Protein AF-0000000070938344 (afdb_homodimer)

Foldseek 3Di:
DPDDWDFPPWPDKFFLLVLLCLLLCLQVVLQVVLQVVCCVPPQCQQQADPLRFDARAGASLSSCQDPPSVVSNLVSLVVNLVSQLVLLVVQLVLLVVLLVLADPVCSVVLNVLSVLLSVLSNLLSVLVNVLSVCGCVNPVVSNVVSVVSNLVSLLSSLVSVLVSLVRSDDPPDDPLSVVLNVLSVVLSVLLVVLVVLLVVLVCCCPPVVDHNSNVSNRVSNVSNSNSSSVNSSSVCSSRVGDMDIDGDTPDPPPPPPPPPPPD/DPDDWDFPPWPDKFFLLVLLCLLLCLQVVLQVVLQVCCCVPPQCQQQADPLRFDARHGASLSSCQDPPSVVSNLVSLVVNLVSQLVLLVVQLVLLVVLLVLADPVCSVVLNVLSVVLSVLSNLLSVLVNVLSVCGCVNPVVSNVVSVVSNLVSLLSSLVSVLVSLVRSDDPPDDPLSVVLSVLSVVLSVLLVVLVVLLVVLVCCCPPVVDHNSNVSNRVSNVSNSNSSSVNSSSVCSSRVGDMDIDGDTPDPPPPPPPPPPPD

Secondary structure (DSSP, 8-state):
-PPPEEEEEEEEEEEHHHHHHHHHHHHHHHHHHHHHHHHHH-HHHHH--TT----SS--HHHHHHSTTHHHHHHHHHHHHHHHHHHHHTTHHHHHHHHGGGS-GGGHHHHHHHHHHHHHHHHHHHHHHHHHHHS-TTT-HHHHHHHHHHHHHHHHHHHHHHHHHHHHT--TT--HHHHHHHHHHHHHHHHHHHHHHHHHHHHHHHHTT--TTHHHHHHHHHHHHHHHHHHHHHTHHHHSSS-EEEEEEE--------------/-PPPEEEEEEEEEEEHHHHHHHHHHHHHHHHHHHHHHHHHH-HHHHH--TT----SS--HHHHHHSTTHHHHHHHHHHHHHHHHHHHHTTHHHHHHHHGGGS-GGGHHHHHHHHHHHHHHHHHHHHHHHHHHHS-TTT-HHHHHHHHHHHHHHHHHHHHHHHHHHHHT--TT--HHHHHHHHHHHHHHHHHHHHHHHHHHHHHHHHTT--TTHHHHHHHHHHHHHHHHHHHHHTHHHHSSS-EEEEEEE-----TT-------

Organism: Ixodes scapularis (NCBI:txid6945)

pLDDT: mean 93.44, std 13.44, range [22.8, 98.88]

Sequence (526 aa):
METPIPMEHVLLRVKVLNLAYLTVALPLFTLVFCFATSMLFQYTAVNTTVCKVYNFCPSVSAITGISPQRYVWRTGVALHTGPRLLLASLYPRYYSRRALLVEAPRRPLFLRLARANYLLHLTEALSLVGVTYVSNRENYPVHEKIFIIFMVSSLLYMVGTCIAANMCQHKNDTEMEKKSRRLKMSLLGLTLAASAGMLYFFYKHRIHCVELAFSWFSLCEYVICVCNMAFHLTLVYDIPDEELLVGIPLGVANSSKPASKDQMETPIPMEHVLLRVKVLNLAYLTVALPLFTLVFCFATSMLFQYTAVNTTVCKVYNFCPSVSAITGISPQRYVWRTGVALHTGPRLLLASLYPRYYSRRALLVEAPRRPLFLRLARANYLLHLTEALSLVGVTYVSNRENYPVHEKIFIIFMVSSLLYMVGTCIAANMCQHKNDTEMEKKSRRLKMSLLGLTLAASAGMLYFFYKHRIHCVELAFSWFSLCEYVICVCNMAFHLTLVYDIPDEELLVGIPLGVANSSKPASKDQ

Nearest PDB structures (foldseek):
  8qqz-assembly1_A  TM=3.782E-01  e=1.493E-01  Erythrobacter
  8yej-assembly1_A  TM=3.768E-01  e=4.727E-01  Guillardia theta CCMP2712
  8tn1-assembly1_B  TM=5.145E-01  e=9.033E+00  synthetic construct
  8jgf-assembly1_R  TM=2.704E-01  e=1.429E+00  Homo sapiens
  6h2f-assembly1_D  TM=2.092E-01  e=3.277E+00  Aeromonas hydrophila subsp. hydrophila AL09-71

Radius of gyration: 26.51 Å; Cα contacts (8 Å, |Δi|>4): 729; chains: 2; bounding box: 64×83×69 Å

Structure (mmCIF, N/CA/C/O backbone):
data_AF-0000000070938344-model_v1
#
loop_
_entity.id
_entity.type
_entity.pdbx_description
1 polymer 'FGF receptor activating protein, putative'
#
loop_
_atom_site.group_PDB
_atom_site.id
_atom_site.type_symbol
_atom_site.label_atom_id
_atom_site.label_alt_id
_atom_site.label_comp_id
_atom_site.label_asym_id
_atom_site.label_entity_id
_atom_site.label_seq_id
_atom_site.pdbx_PDB_ins_code
_atom_site.Cartn_x
_atom_site.Cartn_y
_atom_site.Cartn_z
_atom_site.occupancy
_atom_site.B_iso_or_equiv
_atom_site.auth_seq_id
_atom_site.auth_comp_id
_atom_site.auth_asym_id
_atom_site.auth_atom_id
_atom_site.pdbx_PDB_model_num
ATOM 1 N N . MET A 1 1 ? 11.461 32.719 5.637 1 50.69 1 MET A N 1
ATOM 2 C CA . MET A 1 1 ? 10.875 31.75 6.539 1 50.69 1 MET A CA 1
ATOM 3 C C . MET A 1 1 ? 9.461 31.375 6.098 1 50.69 1 MET A C 1
ATOM 5 O O . MET A 1 1 ? 8.633 32.25 5.848 1 50.69 1 MET A O 1
ATOM 9 N N . GLU A 1 2 ? 9.281 30.141 5.633 1 71.62 2 GLU A N 1
ATOM 10 C CA . GLU A 1 2 ? 7.953 29.75 5.156 1 71.62 2 GLU A CA 1
ATOM 11 C C . GLU A 1 2 ? 6.902 29.922 6.254 1 71.62 2 GLU A C 1
ATOM 13 O O . GLU A 1 2 ? 7.148 29.594 7.414 1 71.62 2 GLU A O 1
ATOM 18 N N . THR A 1 3 ? 5.938 30.734 6.086 1 84.75 3 THR A N 1
ATOM 19 C CA . THR A 1 3 ? 4.852 30.969 7.031 1 84.75 3 THR A CA 1
ATOM 20 C C . THR A 1 3 ? 4.172 29.641 7.402 1 84.75 3 THR A C 1
ATOM 22 O O . THR A 1 3 ? 3.846 28.844 6.531 1 84.75 3 THR A O 1
ATOM 25 N N . PRO A 1 4 ? 4.129 29.469 8.711 1 91.5 4 PRO A N 1
ATOM 26 C CA . PRO A 1 4 ? 3.453 28.25 9.148 1 91.5 4 PRO A CA 1
ATOM 27 C C . PRO A 1 4 ? 2.018 28.141 8.633 1 91.5 4 PRO A C 1
ATOM 29 O O . PRO A 1 4 ? 1.346 29.172 8.469 1 91.5 4 PRO A O 1
ATOM 32 N N . ILE A 1 5 ? 1.607 27.031 8.32 1 93.5 5 ILE A N 1
ATOM 33 C CA . ILE A 1 5 ? 0.245 26.766 7.879 1 93.5 5 ILE A CA 1
ATOM 34 C C . ILE A 1 5 ? -0.593 26.281 9.055 1 93.5 5 ILE A C 1
ATOM 36 O O . ILE A 1 5 ? -0.379 25.172 9.562 1 93.5 5 ILE A O 1
ATOM 40 N N . PRO A 1 6 ? -1.517 27.062 9.523 1 94.25 6 PRO A N 1
ATOM 41 C CA . PRO A 1 6 ? -2.383 26.594 10.609 1 94.25 6 PRO A CA 1
ATOM 42 C C . PRO A 1 6 ? -3.369 25.516 10.156 1 94.25 6 PRO A C 1
ATOM 44 O O . PRO A 1 6 ? -4.062 25.688 9.148 1 94.25 6 PRO A O 1
ATOM 47 N N . MET A 1 7 ? -3.398 24.406 10.844 1 94.31 7 MET A N 1
ATOM 48 C CA . MET A 1 7 ? -4.305 23.297 10.539 1 94.31 7 MET A CA 1
ATOM 49 C C . MET A 1 7 ? -5.402 23.188 11.594 1 94.31 7 MET A C 1
ATOM 51 O O . MET A 1 7 ? -5.117 23.078 12.789 1 94.31 7 MET A O 1
ATOM 55 N N . GLU A 1 8 ? -6.609 23.25 11.109 1 93.56 8 GLU A N 1
ATOM 56 C CA . GLU A 1 8 ? -7.758 23.078 12 1 93.56 8 GLU A CA 1
ATOM 57 C C . GLU A 1 8 ? -8.492 21.781 11.695 1 93.56 8 GLU A C 1
ATOM 59 O O . GLU A 1 8 ? -8.297 21.188 10.641 1 93.56 8 GLU A O 1
ATOM 64 N N . HIS A 1 9 ? -9.242 21.297 12.664 1 92.69 9 HIS A N 1
ATOM 65 C CA . HIS A 1 9 ? -10.062 20.109 12.469 1 92.69 9 HIS A CA 1
ATOM 66 C C . HIS A 1 9 ? -9.211 18.906 12.062 1 92.69 9 HIS A C 1
ATOM 68 O O . HIS A 1 9 ? -9.484 18.25 11.055 1 92.69 9 HIS A O 1
ATOM 74 N N . VAL A 1 10 ? -8.203 18.703 12.844 1 95.81 10 VAL A N 1
ATOM 75 C CA . VAL A 1 10 ? -7.266 17.641 12.539 1 95.81 10 VAL A CA 1
ATOM 76 C C . VAL A 1 10 ? -7.941 16.281 12.758 1 95.81 10 VAL A C 1
ATOM 78 O O . VAL A 1 10 ? -8.445 16 13.844 1 95.81 10 VAL A O 1
ATOM 81 N N . LEU A 1 11 ? -7.953 15.445 11.727 1 97.44 11 LEU A N 1
ATOM 82 C CA . LEU A 1 11 ? -8.617 14.148 11.766 1 97.44 11 LEU A CA 1
ATOM 83 C C . LEU A 1 11 ? -7.617 13.031 12.031 1 97.44 11 LEU A C 1
ATOM 85 O O . LEU A 1 11 ? -8 11.938 12.453 1 97.44 11 LEU A O 1
ATOM 89 N N . LEU A 1 12 ? -6.387 13.281 11.719 1 97.81 12 LEU A N 1
ATOM 90 C CA . LEU A 1 12 ? -5.34 12.281 11.875 1 97.81 12 LEU A CA 1
ATOM 91 C C . LEU A 1 12 ? -3.992 12.938 12.156 1 97.81 12 LEU A C 1
ATOM 93 O O . LEU A 1 12 ? -3.65 13.953 11.539 1 97.81 12 LEU A O 1
ATOM 97 N N . ARG A 1 13 ? -3.344 12.477 13.055 1 97.38 13 ARG A N 1
ATOM 98 C CA . ARG A 1 13 ? -2.008 12.93 13.43 1 97.38 13 ARG A CA 1
ATOM 99 C C . ARG A 1 13 ? -1.085 11.75 13.703 1 97.38 13 ARG A C 1
ATOM 101 O O . ARG A 1 13 ? -1.365 10.93 14.578 1 97.38 13 ARG A O 1
ATOM 108 N N . VAL A 1 14 ? -0.031 11.594 12.883 1 97.94 14 VAL A N 1
ATOM 109 C CA . VAL A 1 14 ? 0.894 10.477 13.016 1 97.94 14 VAL A CA 1
ATOM 110 C C . VAL A 1 14 ? 2.332 10.977 12.93 1 97.94 14 VAL A C 1
ATOM 112 O O . VAL A 1 14 ? 2.662 11.789 12.055 1 97.94 14 VAL A O 1
ATOM 115 N N . LYS A 1 15 ? 3.16 10.516 13.859 1 98.06 15 LYS A N 1
ATOM 116 C CA . LYS A 1 15 ? 4.582 10.812 13.719 1 98.06 15 LYS A CA 1
ATOM 117 C C . LYS A 1 15 ? 5.172 10.109 12.5 1 98.06 15 LYS A C 1
ATOM 119 O O . LYS A 1 15 ? 4.934 8.922 12.289 1 98.06 15 LYS A O 1
ATOM 124 N N . VAL A 1 16 ? 5.91 10.805 11.727 1 97.62 16 VAL A N 1
ATOM 125 C CA . VAL A 1 16 ? 6.527 10.242 10.531 1 97.62 16 VAL A CA 1
ATOM 126 C C . VAL A 1 16 ? 7.422 9.062 10.922 1 97.62 16 VAL A C 1
ATOM 128 O O . VAL A 1 16 ? 7.531 8.086 10.172 1 97.62 16 VAL A O 1
ATOM 131 N N . LEU A 1 17 ? 8.016 9.109 12.086 1 97.69 17 LEU A N 1
ATOM 132 C CA . LEU A 1 17 ? 8.891 8.047 12.562 1 97.69 17 LEU A CA 1
ATOM 133 C C . LEU A 1 17 ? 8.141 6.723 12.672 1 97.69 17 LEU A C 1
ATOM 135 O O . LEU A 1 17 ? 8.711 5.656 12.422 1 97.69 17 LEU A O 1
ATOM 139 N N . ASN A 1 18 ? 6.883 6.781 13.078 1 97.88 18 ASN A N 1
ATOM 140 C CA . ASN A 1 18 ? 6.086 5.562 13.156 1 97.88 18 ASN A CA 1
ATOM 141 C C . ASN A 1 18 ? 5.938 4.91 11.781 1 97.88 18 ASN A C 1
ATOM 143 O O . ASN A 1 18 ? 5.969 3.682 11.672 1 97.88 18 ASN A O 1
ATOM 147 N N . LEU A 1 19 ? 5.754 5.738 10.781 1 97.75 19 LEU A N 1
ATOM 148 C CA . LEU A 1 19 ? 5.66 5.215 9.422 1 97.75 19 LEU A CA 1
ATOM 149 C C . LEU A 1 19 ? 6.996 4.637 8.969 1 97.75 19 LEU A C 1
ATOM 151 O O . LEU A 1 19 ? 7.035 3.607 8.297 1 97.75 19 LEU A O 1
ATOM 155 N N . ALA A 1 20 ? 8.078 5.309 9.336 1 97.81 20 ALA A N 1
ATOM 156 C CA . ALA A 1 20 ? 9.406 4.812 8.992 1 97.81 20 ALA A CA 1
ATOM 157 C C . ALA A 1 20 ? 9.648 3.434 9.602 1 97.81 20 ALA A C 1
ATOM 159 O O . ALA A 1 20 ? 10.109 2.52 8.914 1 97.81 20 ALA A O 1
ATOM 160 N N . TYR A 1 21 ? 9.297 3.281 10.852 1 98.25 21 TYR A N 1
ATOM 161 C CA . TYR A 1 21 ? 9.477 1.995 11.516 1 98.25 21 TYR A CA 1
ATOM 162 C C . TYR A 1 21 ? 8.578 0.932 10.891 1 98.25 21 TYR A C 1
ATOM 164 O O . TYR A 1 21 ? 8.984 -0.225 10.75 1 98.25 21 TYR A O 1
ATOM 172 N N . LEU A 1 22 ? 7.43 1.313 10.508 1 97.75 22 LEU A N 1
ATOM 173 C CA . LEU A 1 22 ? 6.504 0.382 9.875 1 97.75 22 LEU A CA 1
ATOM 174 C C . LEU A 1 22 ? 7.066 -0.127 8.555 1 97.75 22 LEU A C 1
ATOM 176 O O . LEU A 1 22 ? 6.961 -1.316 8.242 1 97.75 22 LEU A O 1
ATOM 180 N N . THR A 1 23 ? 7.668 0.77 7.762 1 97.56 23 THR A N 1
ATOM 181 C CA . THR A 1 23 ? 8.172 0.418 6.441 1 97.56 23 THR A CA 1
ATOM 182 C C . THR A 1 23 ? 9.359 -0.538 6.551 1 97.56 23 THR A C 1
ATOM 184 O O . THR A 1 23 ? 9.703 -1.221 5.586 1 97.56 23 THR A O 1
ATOM 187 N N . VAL A 1 24 ? 9.992 -0.584 7.734 1 98.12 24 VAL A N 1
ATOM 188 C CA . VAL A 1 24 ? 11.086 -1.524 7.926 1 98.12 24 VAL A CA 1
ATOM 189 C C . VAL A 1 24 ? 10.57 -2.797 8.594 1 98.12 24 VAL A C 1
ATOM 191 O O . VAL A 1 24 ? 10.961 -3.904 8.219 1 98.12 24 VAL A O 1
ATOM 194 N N . ALA A 1 25 ? 9.641 -2.643 9.5 1 98.25 25 ALA A N 1
ATOM 195 C CA . ALA A 1 25 ? 9.148 -3.771 10.289 1 98.25 25 ALA A CA 1
ATOM 196 C C . ALA A 1 25 ? 8.375 -4.75 9.414 1 98.25 25 ALA A C 1
ATOM 198 O O . ALA A 1 25 ? 8.516 -5.969 9.555 1 98.25 25 ALA A O 1
ATOM 199 N N . LEU A 1 26 ? 7.609 -4.293 8.508 1 98.19 26 LEU A N 1
ATOM 200 C CA . LEU A 1 26 ? 6.738 -5.152 7.715 1 98.19 26 LEU A CA 1
ATOM 201 C C . LEU A 1 26 ? 7.551 -6.098 6.836 1 98.19 26 LEU A C 1
ATOM 203 O O . LEU A 1 26 ? 7.418 -7.32 6.938 1 98.19 26 LEU A O 1
ATOM 207 N N . PRO A 1 27 ? 8.438 -5.578 5.988 1 97.75 27 PRO A N 1
ATOM 208 C CA . PRO A 1 27 ? 9.227 -6.523 5.191 1 97.75 27 PRO A CA 1
ATOM 209 C C . PRO A 1 27 ? 10.141 -7.398 6.043 1 97.75 27 PRO A C 1
ATOM 211 O O . PRO A 1 27 ? 10.359 -8.57 5.719 1 97.75 27 PRO A O 1
ATOM 214 N N . LEU A 1 28 ? 10.672 -6.832 7.129 1 98.38 28 LEU A N 1
ATOM 215 C CA . LEU A 1 28 ? 11.57 -7.617 7.969 1 98.38 28 LEU A CA 1
ATOM 216 C C . LEU A 1 28 ? 10.828 -8.773 8.625 1 98.38 28 LEU A C 1
ATOM 218 O O . LEU A 1 28 ? 11.273 -9.922 8.555 1 98.38 28 LEU A O 1
ATOM 222 N N . PHE A 1 29 ? 9.688 -8.508 9.203 1 98.38 29 PHE A N 1
ATOM 223 C CA . PHE A 1 29 ? 8.922 -9.539 9.898 1 98.38 29 PHE A CA 1
ATOM 224 C C . PHE A 1 29 ? 8.422 -10.586 8.914 1 98.38 29 PHE A C 1
ATOM 226 O O . PHE A 1 29 ? 8.461 -11.781 9.203 1 98.38 29 PHE A O 1
ATOM 233 N N . THR A 1 30 ? 7.949 -10.148 7.773 1 98.5 30 THR A N 1
ATOM 234 C CA . THR A 1 30 ? 7.453 -11.117 6.801 1 98.5 30 THR A CA 1
ATOM 235 C C . THR A 1 30 ? 8.602 -11.953 6.23 1 98.5 30 THR A C 1
ATOM 237 O O . THR A 1 30 ? 8.438 -13.148 5.977 1 98.5 30 THR A O 1
ATOM 240 N N . LEU A 1 31 ? 9.766 -11.32 6.051 1 98.5 31 LEU A N 1
ATOM 241 C CA . LEU A 1 31 ? 10.938 -12.039 5.559 1 98.5 31 LEU A CA 1
ATOM 242 C C . LEU A 1 31 ? 11.375 -13.109 6.547 1 98.5 31 LEU A C 1
ATOM 244 O O . LEU A 1 31 ? 11.609 -14.258 6.16 1 98.5 31 LEU A O 1
ATOM 248 N N . VAL A 1 32 ? 11.43 -12.75 7.805 1 98.69 32 VAL A N 1
ATOM 249 C CA . VAL A 1 32 ? 11.836 -13.68 8.844 1 98.69 32 VAL A CA 1
ATOM 250 C C . VAL A 1 32 ? 10.812 -14.805 8.969 1 98.69 32 VAL A C 1
ATOM 252 O O . VAL A 1 32 ? 11.18 -15.977 9.109 1 98.69 32 VAL A O 1
ATOM 255 N N . PHE A 1 33 ? 9.586 -14.484 8.891 1 98.81 33 PHE A N 1
ATOM 256 C CA . PHE A 1 33 ? 8.523 -15.477 8.945 1 98.81 33 PHE A CA 1
ATOM 257 C C . PHE A 1 33 ? 8.648 -16.469 7.797 1 98.81 33 PHE A C 1
ATOM 259 O O . PHE A 1 33 ? 8.602 -17.688 8.008 1 98.81 33 PHE A O 1
ATOM 266 N N . CYS A 1 34 ? 8.797 -15.93 6.543 1 98.69 34 CYS A N 1
ATOM 267 C CA . CYS A 1 34 ? 8.922 -16.797 5.371 1 98.69 34 CYS A CA 1
ATOM 268 C C . CYS A 1 34 ? 10.156 -17.672 5.465 1 98.69 34 CYS A C 1
ATOM 270 O O . CYS A 1 34 ? 10.102 -18.859 5.141 1 98.69 34 CYS A O 1
ATOM 272 N N . PHE A 1 35 ? 11.242 -17.078 5.93 1 98.69 35 PHE A N 1
ATOM 273 C CA . PHE A 1 35 ? 12.477 -17.844 6.074 1 98.69 35 PHE A CA 1
ATOM 274 C C . PHE A 1 35 ? 12.305 -18.969 7.094 1 98.69 35 PHE A C 1
ATOM 276 O O . PHE A 1 35 ? 12.57 -20.125 6.789 1 98.69 35 PHE A O 1
ATOM 283 N N . ALA A 1 36 ? 11.805 -18.625 8.312 1 98.75 36 ALA A N 1
ATOM 284 C CA . ALA A 1 36 ? 11.688 -19.594 9.406 1 98.75 36 ALA A CA 1
ATOM 285 C C . ALA A 1 36 ? 10.719 -20.703 9.047 1 98.75 36 ALA A C 1
ATOM 287 O O . ALA A 1 36 ? 11.039 -21.891 9.211 1 98.75 36 ALA A O 1
ATOM 288 N N . THR A 1 37 ? 9.609 -20.359 8.477 1 98.69 37 THR A N 1
ATOM 289 C CA . THR A 1 37 ? 8.586 -21.375 8.219 1 98.69 37 THR A CA 1
ATOM 290 C C . THR A 1 37 ? 8.969 -22.234 7.02 1 98.69 37 THR A C 1
ATOM 292 O O . THR A 1 37 ? 8.688 -23.438 6.996 1 98.69 37 THR A O 1
ATOM 295 N N . SER A 1 38 ? 9.609 -21.641 5.992 1 98.19 38 SER A N 1
ATOM 296 C CA . SER A 1 38 ? 10.039 -22.453 4.859 1 98.19 38 SER A CA 1
ATOM 297 C C . SER A 1 38 ? 11.164 -23.406 5.254 1 98.19 38 SER A C 1
ATOM 299 O O . SER A 1 38 ? 11.203 -24.547 4.797 1 98.19 38 SER A O 1
ATOM 301 N N . MET A 1 39 ? 12.094 -22.984 6.121 1 98.12 39 MET A N 1
ATOM 302 C CA . MET A 1 39 ? 13.188 -23.812 6.59 1 98.12 39 MET A CA 1
ATOM 303 C C . MET A 1 39 ? 12.672 -24.953 7.473 1 98.12 39 MET A C 1
ATOM 305 O O . MET A 1 39 ? 13.195 -26.062 7.434 1 98.12 39 MET A O 1
ATOM 309 N N . LEU A 1 40 ? 11.609 -24.703 8.211 1 98.19 40 LEU A N 1
ATOM 310 C CA . LEU A 1 40 ? 11.078 -25.672 9.148 1 98.19 40 LEU A CA 1
ATOM 311 C C . LEU A 1 40 ? 10.172 -26.688 8.438 1 98.19 40 LEU A C 1
ATOM 313 O O . LEU A 1 40 ? 10.203 -27.875 8.742 1 98.19 40 LEU A O 1
ATOM 317 N N . PHE A 1 41 ? 9.383 -26.203 7.383 1 98.06 41 PHE A N 1
ATOM 318 C CA . PHE A 1 41 ? 8.312 -27.062 6.883 1 98.06 41 PHE A CA 1
ATOM 319 C C . PHE A 1 41 ? 8.555 -27.438 5.426 1 98.06 41 PHE A C 1
ATOM 321 O O . PHE A 1 41 ? 7.93 -28.375 4.906 1 98.06 41 PHE A O 1
ATOM 328 N N . GLN A 1 42 ? 9.477 -26.766 4.695 1 97.94 42 GLN A N 1
ATOM 329 C CA . GLN A 1 42 ? 9.688 -27.016 3.273 1 97.94 42 GLN A CA 1
ATOM 330 C C . GLN A 1 42 ? 11.164 -26.875 2.906 1 97.94 42 GLN A C 1
ATOM 332 O O . GLN A 1 42 ? 11.5 -26.281 1.886 1 97.94 42 GLN A O 1
ATOM 337 N N . TYR A 1 43 ? 12 -27.391 3.717 1 97.5 43 TYR A N 1
ATOM 338 C CA . TYR A 1 43 ? 13.445 -27.25 3.598 1 97.5 43 TYR A CA 1
ATOM 339 C C . TYR A 1 43 ? 13.93 -27.688 2.219 1 97.5 43 TYR A C 1
ATOM 341 O O . TYR A 1 43 ? 14.656 -26.953 1.544 1 97.5 43 TYR A O 1
ATOM 349 N N . THR A 1 44 ? 13.547 -28.812 1.736 1 96.81 44 THR A N 1
ATOM 350 C CA . THR A 1 44 ? 14.016 -29.375 0.469 1 96.81 44 THR A CA 1
ATOM 351 C C . THR A 1 44 ? 13.523 -28.531 -0.702 1 96.81 44 THR A C 1
ATOM 353 O O . THR A 1 44 ? 14.289 -28.234 -1.624 1 96.81 44 THR A O 1
ATOM 356 N N . ALA A 1 45 ? 12.312 -28.062 -0.613 1 95.69 45 ALA A N 1
ATOM 357 C CA . ALA A 1 45 ? 11.703 -27.328 -1.715 1 95.69 45 ALA A CA 1
ATOM 358 C C . ALA A 1 45 ? 12.422 -25.984 -1.934 1 95.69 45 ALA A C 1
ATOM 360 O O . ALA A 1 45 ? 12.609 -25.562 -3.074 1 95.69 45 ALA A O 1
ATOM 361 N N . VAL A 1 46 ? 12.859 -25.359 -0.852 1 97.06 46 VAL A N 1
ATOM 362 C CA . VAL A 1 46 ? 13.391 -24.016 -0.999 1 97.06 46 VAL A CA 1
ATOM 363 C C . VAL A 1 46 ? 14.898 -24.062 -1.215 1 97.06 46 VAL A C 1
ATOM 365 O O . VAL A 1 46 ? 15.508 -23.078 -1.648 1 97.06 46 VAL A O 1
ATOM 368 N N . ASN A 1 47 ? 15.5 -25.172 -0.97 1 96.69 47 ASN A N 1
ATOM 369 C CA . ASN A 1 47 ? 16.953 -25.281 -1.133 1 96.69 47 ASN A CA 1
ATOM 370 C C . ASN A 1 47 ? 17.312 -26.062 -2.391 1 96.69 47 ASN A C 1
ATOM 372 O O . ASN A 1 47 ? 18.5 -26.172 -2.732 1 96.69 47 ASN A O 1
ATOM 376 N N . THR A 1 48 ? 16.344 -26.562 -3.098 1 93.56 48 THR A N 1
ATOM 377 C CA . THR A 1 48 ? 16.609 -27.281 -4.344 1 93.56 48 THR A CA 1
ATOM 378 C C . THR A 1 48 ? 16.672 -26.297 -5.516 1 93.56 48 THR A C 1
ATOM 380 O O . THR A 1 48 ? 15.766 -25.484 -5.695 1 93.56 48 THR A O 1
ATOM 383 N N . THR A 1 49 ? 17.734 -26.406 -6.254 1 92.44 49 THR A N 1
ATOM 384 C CA . THR A 1 49 ? 17.922 -25.547 -7.41 1 92.44 49 THR A CA 1
ATOM 385 C C . THR A 1 49 ? 18.016 -26.359 -8.695 1 92.44 49 THR A C 1
ATOM 387 O O . THR A 1 49 ? 17.859 -27.578 -8.664 1 92.44 49 THR A O 1
ATOM 390 N N . VAL A 1 50 ? 18.172 -25.703 -9.727 1 89.69 50 VAL A N 1
ATOM 391 C CA . VAL A 1 50 ? 18.266 -26.344 -11.031 1 89.69 50 VAL A CA 1
ATOM 392 C C . VAL A 1 50 ? 19.5 -27.234 -11.086 1 89.69 50 VAL A C 1
ATOM 394 O O . VAL A 1 50 ? 19.547 -28.203 -11.836 1 89.69 50 VAL A O 1
ATOM 397 N N . CYS A 1 51 ? 20.531 -26.938 -10.297 1 92.25 51 CYS A N 1
ATOM 398 C CA . CYS A 1 51 ? 21.797 -27.656 -10.281 1 92.25 51 CYS A CA 1
ATOM 399 C C . CYS A 1 51 ? 21.688 -28.938 -9.477 1 92.25 51 CYS A C 1
ATOM 401 O O . CYS A 1 51 ? 22.516 -29.844 -9.602 1 92.25 51 CYS A O 1
ATOM 403 N N . LYS A 1 52 ? 20.75 -29.047 -8.602 1 93.19 52 LYS A N 1
ATOM 404 C CA . LYS A 1 52 ? 20.5 -30.219 -7.77 1 93.19 52 LYS A CA 1
ATOM 405 C C . LYS A 1 52 ? 21.719 -30.578 -6.922 1 93.19 52 LYS A C 1
ATOM 407 O O . LYS A 1 52 ? 22.062 -31.75 -6.789 1 93.19 52 LYS A O 1
ATOM 412 N N . VAL A 1 53 ? 22.438 -29.594 -6.543 1 94.5 53 VAL A N 1
ATOM 413 C CA . VAL A 1 53 ? 23.547 -29.781 -5.613 1 94.5 53 VAL A CA 1
ATOM 414 C C . VAL A 1 53 ? 23.141 -29.328 -4.215 1 94.5 53 VAL A C 1
ATOM 416 O O . VAL A 1 53 ? 22.094 -28.688 -4.047 1 94.5 53 VAL A O 1
ATOM 419 N N . TYR A 1 54 ? 23.984 -29.609 -3.281 1 95.25 54 TYR A N 1
ATOM 420 C CA . TYR A 1 54 ? 23.625 -29.344 -1.89 1 95.25 54 TYR A CA 1
ATOM 421 C C . TYR A 1 54 ? 23.734 -27.859 -1.578 1 95.25 54 TYR A C 1
ATOM 423 O O . TYR A 1 54 ? 24.719 -27.203 -1.941 1 95.25 54 TYR A O 1
ATOM 431 N N . ASN A 1 55 ? 22.672 -27.25 -0.98 1 96.19 55 ASN A N 1
ATOM 432 C CA . ASN A 1 55 ? 22.578 -25.922 -0.409 1 96.19 55 ASN A CA 1
ATOM 433 C C . ASN A 1 55 ? 21.844 -25.922 0.923 1 96.19 55 ASN A C 1
ATOM 435 O O . ASN A 1 55 ? 21.031 -26.812 1.185 1 96.19 55 ASN A O 1
ATOM 439 N N . PHE A 1 56 ? 22.172 -24.922 1.748 1 95.38 56 PHE A N 1
ATOM 440 C CA . PHE A 1 56 ? 21.516 -24.953 3.049 1 95.38 56 PHE A CA 1
ATOM 441 C C . PHE A 1 56 ? 20.781 -23.656 3.316 1 95.38 56 PHE A C 1
ATOM 443 O O . PHE A 1 56 ? 20 -23.562 4.258 1 95.38 56 PHE A O 1
ATOM 450 N N . CYS A 1 57 ? 21.031 -22.609 2.527 1 97.38 57 CYS A N 1
ATOM 451 C CA . CYS A 1 57 ? 20.375 -21.312 2.689 1 97.38 57 CYS A CA 1
ATOM 452 C C . CYS A 1 57 ? 19.625 -20.906 1.423 1 97.38 57 CYS A C 1
ATOM 454 O O . CYS A 1 57 ? 20.234 -20.641 0.392 1 97.38 57 CYS A O 1
ATOM 456 N N . PRO A 1 58 ? 18.281 -20.891 1.544 1 97.88 58 PRO A N 1
ATOM 457 C CA . PRO A 1 58 ? 17.5 -20.547 0.364 1 97.88 58 PRO A CA 1
ATOM 458 C C . PRO A 1 58 ? 17.516 -19.047 0.072 1 97.88 58 PRO A C 1
ATOM 460 O O . PRO A 1 58 ? 17.781 -18.234 0.971 1 97.88 58 PRO A O 1
ATOM 463 N N . SER A 1 59 ? 17.266 -18.688 -1.133 1 97.75 59 SER A N 1
ATOM 464 C CA . SER A 1 59 ? 17.203 -17.281 -1.52 1 97.75 59 SER A CA 1
ATOM 465 C C . SER A 1 59 ? 15.922 -16.625 -1.033 1 97.75 59 SER A C 1
ATOM 467 O O . SER A 1 59 ? 14.969 -17.328 -0.658 1 97.75 59 SER A O 1
ATOM 469 N N . VAL A 1 60 ? 15.867 -15.328 -1.081 1 98.19 60 VAL A N 1
ATOM 470 C CA . VAL A 1 60 ? 14.672 -14.57 -0.734 1 98.19 60 VAL A CA 1
ATOM 471 C C . VAL A 1 60 ? 13.539 -14.93 -1.692 1 98.19 60 VAL A C 1
ATOM 473 O O . VAL A 1 60 ? 12.398 -15.133 -1.266 1 98.19 60 VAL A O 1
ATOM 476 N N . SER A 1 61 ? 13.875 -15.109 -2.967 1 97.31 61 SER A N 1
ATOM 477 C CA . SER A 1 61 ? 12.859 -15.43 -3.969 1 97.31 61 SER A CA 1
ATOM 478 C C . SER A 1 61 ? 12.258 -16.812 -3.725 1 97.31 61 SER A C 1
ATOM 480 O O . SER A 1 61 ? 11.078 -17.031 -3.992 1 97.31 61 SER A O 1
ATOM 482 N N . ALA A 1 62 ? 13.078 -17.734 -3.26 1 97.44 62 ALA A N 1
ATOM 483 C CA . ALA A 1 62 ? 12.594 -19.094 -3.016 1 97.44 62 ALA A CA 1
ATOM 484 C C . ALA A 1 62 ? 11.617 -19.125 -1.845 1 97.44 62 ALA A C 1
ATOM 486 O O . ALA A 1 62 ? 10.547 -19.734 -1.938 1 97.44 62 ALA A O 1
ATOM 487 N N . ILE A 1 63 ? 11.93 -18.422 -0.759 1 98.06 63 ILE A N 1
ATOM 488 C CA . ILE A 1 63 ? 11.125 -18.531 0.45 1 98.06 63 ILE A CA 1
ATOM 489 C C . ILE A 1 63 ? 9.867 -17.672 0.309 1 98.06 63 ILE A C 1
ATOM 491 O O . ILE A 1 63 ? 8.859 -17.922 0.969 1 98.06 63 ILE A O 1
ATOM 495 N N . THR A 1 64 ? 9.906 -16.625 -0.52 1 97.75 64 THR A N 1
ATOM 496 C CA . THR A 1 64 ? 8.758 -15.742 -0.693 1 97.75 64 THR A CA 1
ATOM 497 C C . THR A 1 64 ? 7.918 -16.188 -1.893 1 97.75 64 THR A C 1
ATOM 499 O O . THR A 1 64 ? 6.852 -15.617 -2.15 1 97.75 64 THR A O 1
ATOM 502 N N . GLY A 1 65 ? 8.398 -17.172 -2.574 1 96.19 65 GLY A N 1
ATOM 503 C CA . GLY A 1 65 ? 7.699 -17.609 -3.773 1 96.19 65 GLY A CA 1
ATOM 504 C C . GLY A 1 65 ? 6.91 -18.891 -3.574 1 96.19 65 GLY A C 1
ATOM 505 O O . GLY A 1 65 ? 6.18 -19.328 -4.469 1 96.19 65 GLY A O 1
ATOM 506 N N . ILE A 1 66 ? 7.043 -19.469 -2.441 1 95.94 66 ILE A N 1
ATOM 507 C CA . ILE A 1 66 ? 6.379 -20.75 -2.191 1 95.94 66 ILE A CA 1
ATOM 508 C C . ILE A 1 66 ? 5.156 -20.516 -1.307 1 95.94 66 ILE A C 1
ATOM 510 O O . ILE A 1 66 ? 5.125 -19.594 -0.499 1 95.94 66 ILE A O 1
ATOM 514 N N . SER A 1 67 ? 4.102 -21.359 -1.5 1 94.94 67 SER A N 1
ATOM 515 C CA . SER A 1 67 ? 2.887 -21.266 -0.693 1 94.94 67 SER A CA 1
ATOM 516 C C . SER A 1 67 ? 3.018 -22.094 0.583 1 94.94 67 SER A C 1
ATOM 518 O O . SER A 1 67 ? 3.521 -23.219 0.553 1 94.94 67 SER A O 1
ATOM 520 N N . PRO A 1 68 ? 2.617 -21.484 1.681 1 96.25 68 PRO A N 1
ATOM 521 C CA . PRO A 1 68 ? 1.756 -20.312 1.828 1 96.25 68 PRO A CA 1
ATOM 522 C C . PRO A 1 68 ? 2.539 -19.047 2.156 1 96.25 68 PRO A C 1
ATOM 524 O O . PRO A 1 68 ? 1.945 -17.984 2.361 1 96.25 68 PRO A O 1
ATOM 527 N N . GLN A 1 69 ? 3.924 -19.141 2.24 1 97.88 69 GLN A N 1
ATOM 528 C CA . GLN A 1 69 ? 4.77 -18 2.596 1 97.88 69 GLN A CA 1
ATOM 529 C C . GLN A 1 69 ? 4.566 -16.844 1.627 1 97.88 69 GLN A C 1
ATOM 531 O O . GLN A 1 69 ? 4.586 -15.68 2.033 1 97.88 69 GLN A O 1
ATOM 536 N N . ARG A 1 70 ? 4.285 -17.188 0.403 1 97.44 70 ARG A N 1
ATOM 537 C CA . ARG A 1 70 ? 4.117 -16.172 -0.622 1 97.44 70 ARG A CA 1
ATOM 538 C C . ARG A 1 70 ? 2.951 -15.242 -0.284 1 97.44 70 ARG A C 1
ATOM 540 O O . ARG A 1 70 ? 3.002 -14.039 -0.562 1 97.44 70 ARG A O 1
ATOM 547 N N . TYR A 1 71 ? 1.853 -15.773 0.301 1 97.38 71 TYR A N 1
ATOM 548 C CA . TYR A 1 71 ? 0.691 -14.961 0.658 1 97.38 71 TYR A CA 1
ATOM 549 C C . TYR A 1 71 ? 1.045 -13.945 1.738 1 97.38 71 TYR A C 1
ATOM 551 O O . TYR A 1 71 ? 0.603 -12.797 1.687 1 97.38 71 TYR A O 1
ATOM 559 N N . VAL A 1 72 ? 1.846 -14.383 2.645 1 98 72 VAL A N 1
ATOM 560 C CA . VAL A 1 72 ? 2.26 -13.523 3.748 1 98 72 VAL A CA 1
ATOM 561 C C . VAL A 1 72 ? 3.166 -12.406 3.225 1 98 72 VAL A C 1
ATOM 563 O O . VAL A 1 72 ? 2.977 -11.234 3.557 1 98 72 VAL A O 1
ATOM 566 N N . TRP A 1 73 ? 4.121 -12.766 2.402 1 98.44 73 TRP A N 1
ATOM 567 C CA . TRP A 1 73 ? 5.043 -11.797 1.823 1 98.44 73 TRP A CA 1
ATOM 568 C C . TRP A 1 73 ? 4.293 -10.773 0.975 1 98.44 73 TRP A C 1
ATOM 570 O O . TRP A 1 73 ? 4.488 -9.57 1.131 1 98.44 73 TRP A O 1
ATOM 580 N N . ARG A 1 74 ? 3.402 -11.242 0.131 1 98.25 74 ARG A N 1
ATOM 581 C CA . ARG A 1 74 ? 2.619 -10.367 -0.735 1 98.25 74 ARG A CA 1
ATOM 582 C C . ARG A 1 74 ? 1.795 -9.375 0.086 1 98.25 74 ARG A C 1
ATOM 584 O O . ARG A 1 74 ? 1.732 -8.195 -0.242 1 98.25 74 ARG A O 1
ATOM 591 N N . THR A 1 75 ? 1.199 -9.891 1.103 1 98.25 75 THR A N 1
ATOM 592 C CA . THR A 1 75 ? 0.399 -9.031 1.969 1 98.25 75 THR A CA 1
ATOM 593 C C . THR A 1 75 ? 1.278 -7.996 2.666 1 98.25 75 THR A C 1
ATOM 595 O O . THR A 1 75 ? 0.92 -6.816 2.74 1 98.25 75 THR A O 1
ATOM 598 N N . GLY A 1 76 ? 2.414 -8.453 3.174 1 98.38 76 GLY A N 1
ATOM 599 C CA . GLY A 1 76 ? 3.344 -7.535 3.812 1 98.38 76 GLY A CA 1
ATOM 600 C C . GLY A 1 76 ? 3.799 -6.414 2.898 1 98.38 76 GLY A C 1
ATOM 601 O O . GLY A 1 76 ? 3.838 -5.25 3.305 1 98.38 76 GLY A O 1
ATOM 602 N N . VAL A 1 77 ? 4.098 -6.73 1.696 1 98.44 77 VAL A N 1
ATOM 603 C CA . VAL A 1 77 ? 4.574 -5.742 0.735 1 98.44 77 VAL A CA 1
ATOM 604 C C . VAL A 1 77 ? 3.439 -4.797 0.357 1 98.44 77 VAL A C 1
ATOM 606 O O . VAL A 1 77 ? 3.66 -3.6 0.161 1 98.44 77 VAL A O 1
ATOM 609 N N . ALA A 1 78 ? 2.211 -5.336 0.261 1 98.5 78 ALA A N 1
ATOM 610 C CA . ALA A 1 78 ? 1.063 -4.48 -0.029 1 98.5 78 ALA A CA 1
ATOM 611 C C . ALA A 1 78 ? 0.897 -3.406 1.042 1 98.5 78 ALA A C 1
ATOM 613 O O . ALA A 1 78 ? 0.669 -2.236 0.725 1 98.5 78 ALA A O 1
ATOM 614 N N . LEU A 1 79 ? 1.04 -3.781 2.279 1 98.31 79 LEU A N 1
ATOM 615 C CA . LEU A 1 79 ? 0.882 -2.857 3.398 1 98.31 79 LEU A CA 1
ATOM 616 C C . LEU A 1 79 ? 2.07 -1.908 3.492 1 98.31 79 LEU A C 1
ATOM 618 O O . LEU A 1 79 ? 1.929 -0.772 3.949 1 98.31 79 LEU A O 1
ATOM 622 N N . HIS A 1 80 ? 3.182 -2.34 3.01 1 98.25 80 HIS A N 1
ATOM 623 C CA . HIS A 1 80 ? 4.449 -1.613 3.031 1 98.25 80 HIS A CA 1
ATOM 624 C C . HIS A 1 80 ? 4.473 -0.519 1.969 1 98.25 80 HIS A C 1
ATOM 626 O O . HIS A 1 80 ? 5.016 0.563 2.199 1 98.25 80 HIS A O 1
ATOM 632 N N . THR A 1 81 ? 3.875 -0.711 0.868 1 98.5 81 THR A N 1
ATOM 633 C CA . THR A 1 81 ? 4.078 0.073 -0.345 1 98.5 81 THR A CA 1
ATOM 634 C C . THR A 1 81 ? 3.584 1.505 -0.151 1 98.5 81 THR A C 1
ATOM 636 O O . THR A 1 81 ? 4.301 2.459 -0.463 1 98.5 81 THR A O 1
ATOM 639 N N . GLY A 1 82 ? 2.432 1.685 0.374 1 97.88 82 GLY A N 1
ATOM 640 C CA . GLY A 1 82 ? 1.883 3.018 0.567 1 97.88 82 GLY A CA 1
ATOM 641 C C . GLY A 1 82 ? 2.768 3.908 1.419 1 97.88 82 GLY A C 1
ATOM 642 O O . GLY A 1 82 ? 3.236 4.949 0.957 1 97.88 82 GLY A O 1
ATOM 643 N N . PRO A 1 83 ? 3.055 3.48 2.654 1 97.94 83 PRO A N 1
ATOM 644 C CA . PRO A 1 83 ? 3.932 4.27 3.525 1 97.94 83 PRO A CA 1
ATOM 645 C C . PRO A 1 83 ? 5.309 4.512 2.91 1 97.94 83 PRO A C 1
ATOM 647 O O . PRO A 1 83 ? 5.875 5.594 3.064 1 97.94 83 PRO A O 1
ATOM 650 N N . ARG A 1 84 ? 5.812 3.52 2.199 1 98.19 84 ARG A N 1
ATOM 651 C CA . ARG A 1 84 ? 7.121 3.643 1.569 1 98.19 84 ARG A CA 1
ATOM 652 C C . ARG A 1 84 ? 7.125 4.746 0.517 1 98.19 84 ARG A C 1
ATOM 654 O O . ARG A 1 84 ? 8.055 5.551 0.456 1 98.19 84 ARG A O 1
ATOM 661 N N . LEU A 1 85 ? 6.141 4.785 -0.271 1 98.31 85 LEU A N 1
ATOM 662 C CA . LEU A 1 85 ? 6.047 5.801 -1.314 1 98.31 85 LEU A CA 1
ATOM 663 C C . LEU A 1 85 ? 5.82 7.18 -0.71 1 98.31 85 LEU A C 1
ATOM 665 O O . LEU A 1 85 ? 6.332 8.18 -1.225 1 98.31 85 LEU A O 1
ATOM 669 N N . LEU A 1 86 ? 5.055 7.207 0.336 1 98 86 LEU A N 1
ATOM 670 C CA . LEU A 1 86 ? 4.844 8.469 1.033 1 98 86 LEU A CA 1
ATOM 671 C C . LEU A 1 86 ? 6.164 9.023 1.57 1 98 86 LEU A C 1
ATOM 673 O O . LEU A 1 86 ? 6.48 10.195 1.362 1 98 86 LEU A O 1
ATOM 677 N N . LEU A 1 87 ? 6.922 8.211 2.217 1 98.12 87 LEU A N 1
ATOM 678 C CA . LEU A 1 87 ? 8.195 8.648 2.787 1 98.12 87 LEU A CA 1
ATOM 679 C C . LEU A 1 87 ? 9.164 9.078 1.691 1 98.12 87 LEU A C 1
ATOM 681 O O . LEU A 1 87 ? 9.883 10.07 1.85 1 98.12 87 LEU A O 1
ATOM 685 N N . ALA A 1 88 ? 9.164 8.336 0.625 1 98.12 88 ALA A N 1
ATOM 686 C CA . ALA A 1 88 ? 10.016 8.703 -0.505 1 98.12 88 ALA A CA 1
ATOM 687 C C . ALA A 1 88 ? 9.664 10.094 -1.02 1 98.12 88 ALA A C 1
ATOM 689 O O . ALA A 1 88 ? 10.555 10.867 -1.397 1 98.12 88 ALA A O 1
ATOM 690 N N . SER A 1 89 ? 8.43 10.477 -0.953 1 98 89 SER A N 1
ATOM 691 C CA . SER A 1 89 ? 7.938 11.727 -1.526 1 98 89 SER A CA 1
ATOM 692 C C . SER A 1 89 ? 8.312 12.922 -0.654 1 98 89 SER A C 1
ATOM 694 O O . SER A 1 89 ? 8.102 14.07 -1.046 1 98 89 SER A O 1
ATOM 696 N N . LEU A 1 90 ? 8.883 12.695 0.469 1 97.88 90 LEU A N 1
ATOM 697 C CA . LEU A 1 90 ? 9.297 13.773 1.356 1 97.88 90 LEU A CA 1
ATOM 698 C C . LEU A 1 90 ? 10.664 14.312 0.955 1 97.88 90 LEU A C 1
ATOM 700 O O . LEU A 1 90 ? 10.992 15.469 1.244 1 97.88 90 LEU A O 1
ATOM 704 N N . TYR A 1 91 ? 11.453 13.539 0.265 1 96.75 91 TYR A N 1
ATOM 705 C CA . TYR A 1 91 ? 12.875 13.82 0.079 1 96.75 91 TYR A CA 1
ATOM 706 C C . TYR A 1 91 ? 13.078 14.938 -0.934 1 96.75 91 TYR A C 1
ATOM 708 O O . TYR A 1 91 ? 14.016 15.734 -0.807 1 96.75 91 TYR A O 1
ATOM 716 N N . PRO A 1 92 ? 12.219 15.047 -2.004 1 96.56 92 PRO A N 1
ATOM 717 C CA . PRO A 1 92 ? 12.453 16.156 -2.932 1 96.56 92 PRO A CA 1
ATOM 718 C C . PRO A 1 92 ? 12.477 17.516 -2.232 1 96.56 92 PRO A C 1
ATOM 720 O O . PRO A 1 92 ? 13.414 18.297 -2.432 1 96.56 92 PRO A O 1
ATOM 723 N N . ARG A 1 93 ? 11.5 17.797 -1.385 1 96.06 93 ARG A N 1
ATOM 724 C CA . ARG A 1 93 ? 11.477 19.078 -0.675 1 96.06 93 ARG A CA 1
ATOM 725 C C . ARG A 1 93 ? 12.547 19.109 0.411 1 96.06 93 ARG A C 1
ATOM 727 O O . ARG A 1 93 ? 13.125 20.172 0.682 1 96.06 93 ARG A O 1
ATOM 734 N N . TYR A 1 94 ? 12.805 18.031 1.03 1 95.62 94 TYR A N 1
ATOM 735 C CA . TYR A 1 94 ? 13.875 17.938 2.018 1 95.62 94 TYR A CA 1
ATOM 736 C C . TYR A 1 94 ? 15.203 18.406 1.426 1 95.62 94 TYR A C 1
ATOM 738 O O . TYR A 1 94 ? 15.875 19.266 2 1 95.62 94 TYR A O 1
ATOM 746 N N . TYR A 1 95 ? 15.531 17.891 0.259 1 95.44 95 TYR A N 1
ATOM 747 C CA . TYR A 1 95 ? 16.812 18.219 -0.371 1 95.44 95 TYR A CA 1
ATOM 748 C C . TYR A 1 95 ? 16.766 19.609 -0.984 1 95.44 95 TYR A C 1
ATOM 750 O O . TYR A 1 95 ? 17.766 20.312 -1.027 1 95.44 95 TYR A O 1
ATOM 758 N N . SER A 1 96 ? 15.562 20.016 -1.466 1 95.12 96 SER A N 1
ATOM 759 C CA . SER A 1 96 ? 15.438 21.375 -1.954 1 95.12 96 SER A CA 1
ATOM 760 C C . SER A 1 96 ? 15.797 22.391 -0.869 1 95.12 96 SER A C 1
ATOM 762 O O . SER A 1 96 ? 16.453 23.406 -1.144 1 95.12 96 SER A O 1
ATOM 764 N N . ARG A 1 97 ? 15.43 22.109 0.284 1 92.44 97 ARG A N 1
ATOM 765 C CA . ARG A 1 97 ? 15.742 23 1.407 1 92.44 97 ARG A CA 1
ATOM 766 C C . ARG A 1 97 ? 17.219 22.938 1.758 1 92.44 97 ARG A C 1
ATOM 768 O O . ARG A 1 97 ? 17.828 23.953 2.104 1 92.44 97 ARG A O 1
ATOM 775 N N . ARG A 1 98 ? 17.781 21.859 1.661 1 92.44 98 ARG A N 1
ATOM 776 C CA . ARG A 1 98 ? 19.188 21.672 2.006 1 92.44 98 ARG A CA 1
ATOM 777 C C . ARG A 1 98 ? 20.094 22.25 0.923 1 92.44 98 ARG A C 1
ATOM 779 O O . ARG A 1 98 ? 21.297 22.391 1.134 1 92.44 98 ARG A O 1
ATOM 786 N N . ALA A 1 99 ? 19.484 22.516 -0.214 1 94.06 99 ALA A N 1
ATOM 787 C CA . ALA A 1 99 ? 20.25 23.094 -1.313 1 94.06 99 ALA A CA 1
ATOM 788 C C . ALA A 1 99 ? 20.938 24.391 -0.882 1 94.06 99 ALA A C 1
ATOM 790 O O . ALA A 1 99 ? 21.984 24.766 -1.421 1 94.06 99 ALA A O 1
ATOM 791 N N . LEU A 1 100 ? 20.344 25.062 0.117 1 91.12 100 LEU A N 1
ATOM 792 C CA . LEU A 1 100 ? 20.891 26.312 0.612 1 91.12 100 LEU A CA 1
ATOM 793 C C . LEU A 1 100 ? 22.234 26.094 1.289 1 91.12 100 LEU A C 1
ATOM 795 O O . LEU A 1 100 ? 23.031 27.031 1.422 1 91.12 100 LEU A O 1
ATOM 799 N N . LEU A 1 101 ? 22.516 24.891 1.716 1 91.12 101 LEU A N 1
ATOM 800 C CA . LEU A 1 101 ? 23.766 24.547 2.385 1 91.12 101 LEU A CA 1
ATOM 801 C C . LEU A 1 101 ? 24.859 24.234 1.368 1 91.12 101 LEU A C 1
ATOM 803 O O . LEU A 1 101 ? 26.031 24.109 1.729 1 91.12 101 LEU A O 1
ATOM 807 N N . VAL A 1 102 ? 24.516 24.094 0.118 1 94.38 102 VAL A N 1
ATOM 808 C CA . VAL A 1 102 ? 25.438 23.719 -0.946 1 94.38 102 VAL A CA 1
ATOM 809 C C . VAL A 1 102 ? 26 24.984 -1.606 1 94.38 102 VAL A C 1
ATOM 811 O O . VAL A 1 102 ? 25.266 25.969 -1.77 1 94.38 102 VAL A O 1
ATOM 814 N N . GLU A 1 103 ? 27.281 24.938 -1.95 1 92.81 103 GLU A N 1
ATOM 815 C CA . GLU A 1 103 ? 27.891 26.078 -2.627 1 92.81 103 GLU A CA 1
ATOM 816 C C . GLU A 1 103 ? 27.125 26.438 -3.895 1 92.81 103 GLU A C 1
ATOM 818 O O . GLU A 1 103 ? 26.672 25.562 -4.633 1 92.81 103 GLU A O 1
ATOM 823 N N . ALA A 1 104 ? 27.062 27.688 -4.152 1 93.5 104 ALA A N 1
ATOM 824 C CA . ALA A 1 104 ? 26.219 28.25 -5.207 1 93.5 104 ALA A CA 1
ATOM 825 C C . ALA A 1 104 ? 26.531 27.609 -6.555 1 93.5 104 ALA A C 1
ATOM 827 O O . ALA A 1 104 ? 25.609 27.203 -7.277 1 93.5 104 ALA A O 1
ATOM 828 N N . PRO A 1 105 ? 27.75 27.406 -6.922 1 95.31 105 PRO A N 1
ATOM 829 C CA . PRO A 1 105 ? 28.047 26.844 -8.242 1 95.31 105 PRO A CA 1
ATOM 830 C C . PRO A 1 105 ? 27.641 25.375 -8.367 1 95.31 105 PRO A C 1
ATOM 832 O O . PRO A 1 105 ? 27.422 24.891 -9.477 1 95.31 105 PRO A O 1
ATOM 835 N N . ARG A 1 106 ? 27.5 24.703 -7.246 1 96.25 106 ARG A N 1
ATOM 836 C CA . ARG A 1 106 ? 27.203 23.281 -7.262 1 96.25 106 ARG A CA 1
ATOM 837 C C . ARG A 1 106 ? 25.719 23.016 -7.02 1 96.25 106 ARG A C 1
ATOM 839 O O . ARG A 1 106 ? 25.266 21.875 -7.09 1 96.25 106 ARG A O 1
ATOM 846 N N . ARG A 1 107 ? 24.969 24.031 -6.805 1 96.19 107 ARG A N 1
ATOM 847 C CA . ARG A 1 107 ? 23.562 23.906 -6.414 1 96.19 107 ARG A CA 1
ATOM 848 C C . ARG A 1 107 ? 22.734 23.297 -7.539 1 96.19 107 ARG A C 1
ATOM 850 O O . ARG A 1 107 ? 21.922 22.406 -7.305 1 96.19 107 ARG A O 1
ATOM 857 N N . PRO A 1 108 ? 23 23.766 -8.82 1 96.69 108 PRO A N 1
ATOM 858 C CA . PRO A 1 108 ? 22.219 23.141 -9.891 1 96.69 108 PRO A CA 1
ATOM 859 C C . PRO A 1 108 ? 22.469 21.641 -10.016 1 96.69 108 PRO A C 1
ATOM 861 O O . PRO A 1 108 ? 21.531 20.875 -10.258 1 96.69 108 PRO A O 1
ATOM 864 N N . LEU A 1 109 ? 23.688 21.297 -9.859 1 96.81 109 LEU A N 1
ATOM 865 C CA . LEU A 1 109 ? 24.031 19.875 -9.914 1 96.81 109 LEU A CA 1
ATOM 866 C C . LEU A 1 109 ? 23.406 19.109 -8.758 1 96.81 109 LEU A C 1
ATOM 868 O O . LEU A 1 109 ? 22.906 18 -8.938 1 96.81 109 LEU A O 1
ATOM 872 N N . PHE A 1 110 ? 23.406 19.703 -7.605 1 97.62 110 PHE A N 1
ATOM 873 C CA . PHE A 1 110 ? 22.812 19.109 -6.414 1 97.62 110 PHE A CA 1
ATOM 874 C C . PHE A 1 110 ? 21.312 18.859 -6.613 1 97.62 110 PHE A C 1
ATOM 876 O O . PHE A 1 110 ? 20.812 17.781 -6.301 1 97.62 110 PHE A O 1
ATOM 883 N N . LEU A 1 111 ? 20.672 19.812 -7.16 1 97.38 111 LEU A N 1
ATOM 884 C CA . LEU A 1 111 ? 19.234 19.688 -7.367 1 97.38 111 LEU A CA 1
ATOM 885 C C . LEU A 1 111 ? 18.922 18.641 -8.422 1 97.38 111 LEU A C 1
ATOM 887 O O . LEU A 1 111 ? 17.922 17.922 -8.305 1 97.38 111 LEU A O 1
ATOM 891 N N . ARG A 1 112 ? 19.719 18.547 -9.445 1 97.88 112 ARG A N 1
ATOM 892 C CA . ARG A 1 112 ? 19.547 17.484 -10.445 1 97.88 112 ARG A CA 1
ATOM 893 C C . ARG A 1 112 ? 19.766 16.109 -9.828 1 97.88 112 ARG A C 1
ATOM 895 O O . ARG A 1 112 ? 19.031 15.172 -10.133 1 97.88 112 ARG A O 1
ATOM 902 N N . LEU A 1 113 ? 20.766 16.016 -8.984 1 98.06 113 LEU A N 1
ATOM 903 C CA . LEU A 1 113 ? 21.031 14.773 -8.281 1 98.06 113 LEU A CA 1
ATOM 904 C C . LEU A 1 113 ? 19.859 14.375 -7.398 1 98.06 113 LEU A C 1
ATOM 906 O O . LEU A 1 113 ? 19.469 13.211 -7.371 1 98.06 113 LEU A O 1
ATOM 910 N N . ALA A 1 114 ? 19.328 15.367 -6.719 1 97.69 114 ALA A N 1
ATOM 911 C CA . ALA A 1 114 ? 18.188 15.117 -5.836 1 97.69 114 ALA A CA 1
ATOM 912 C C . ALA A 1 114 ? 16.984 14.602 -6.621 1 97.69 114 ALA A C 1
ATOM 914 O O . ALA A 1 114 ? 16.297 13.68 -6.184 1 97.69 114 ALA A O 1
ATOM 915 N N . ARG A 1 115 ? 16.766 15.172 -7.746 1 97.88 115 ARG A N 1
ATOM 916 C CA . ARG A 1 115 ? 15.664 14.742 -8.594 1 97.88 115 ARG A CA 1
ATOM 917 C C . ARG A 1 115 ? 15.891 13.336 -9.117 1 97.88 115 ARG A C 1
ATOM 919 O O . ARG A 1 115 ? 14.977 12.5 -9.109 1 97.88 115 ARG A O 1
ATOM 926 N N . ALA A 1 116 ? 17.062 13.07 -9.578 1 98.56 116 ALA A N 1
ATOM 927 C CA . ALA A 1 116 ? 17.406 11.734 -10.062 1 98.56 116 ALA A CA 1
ATOM 928 C C . ALA A 1 116 ? 17.281 10.695 -8.953 1 98.56 116 ALA A C 1
ATOM 930 O O . ALA A 1 116 ? 16.797 9.586 -9.188 1 98.56 116 ALA A O 1
ATOM 931 N N . ASN A 1 117 ? 17.688 11.133 -7.797 1 98.44 117 ASN A N 1
ATOM 932 C CA . ASN A 1 117 ? 17.625 10.227 -6.656 1 98.44 117 ASN A CA 1
ATOM 933 C C . ASN A 1 117 ? 16.188 9.898 -6.277 1 98.44 117 ASN A C 1
ATOM 935 O O . ASN A 1 117 ? 15.883 8.781 -5.852 1 98.44 117 ASN A O 1
ATOM 939 N N . TYR A 1 118 ? 15.359 10.906 -6.371 1 98.62 118 TYR A N 1
ATOM 940 C CA . TYR A 1 118 ? 13.953 10.648 -6.105 1 98.62 118 TYR A CA 1
ATOM 941 C C . TYR A 1 118 ? 13.391 9.625 -7.082 1 98.62 118 TYR A C 1
ATOM 943 O O . TYR A 1 118 ? 12.672 8.703 -6.68 1 98.62 118 TYR A O 1
ATOM 951 N N . LEU A 1 119 ? 13.734 9.695 -8.32 1 98.75 119 LEU A N 1
ATOM 952 C CA . LEU A 1 119 ? 13.273 8.758 -9.336 1 98.75 119 LEU A CA 1
ATOM 953 C C . LEU A 1 119 ? 13.828 7.355 -9.07 1 98.75 119 LEU A C 1
ATOM 955 O O . LEU A 1 119 ? 13.117 6.363 -9.25 1 98.75 119 LEU A O 1
ATOM 959 N N . LEU A 1 120 ? 15.047 7.266 -8.688 1 98.81 120 LEU A N 1
ATOM 960 C CA . LEU A 1 120 ? 15.648 5.98 -8.344 1 98.81 120 LEU A CA 1
ATOM 961 C C . LEU A 1 120 ? 14.953 5.359 -7.137 1 98.81 120 LEU A C 1
ATOM 963 O O . LEU A 1 120 ? 14.734 4.145 -7.098 1 98.81 120 LEU A O 1
ATOM 967 N N . HIS A 1 121 ? 14.625 6.234 -6.172 1 98.62 121 HIS A N 1
ATOM 968 C CA . HIS A 1 121 ? 13.898 5.797 -4.988 1 98.62 121 HIS A CA 1
ATOM 969 C C . HIS A 1 121 ? 12.547 5.191 -5.363 1 98.62 121 HIS A C 1
ATOM 971 O O . HIS A 1 121 ? 12.188 4.121 -4.871 1 98.62 121 HIS A O 1
ATOM 977 N N . LEU A 1 122 ? 11.844 5.832 -6.215 1 98.62 122 LEU A N 1
ATOM 978 C CA . LEU A 1 122 ? 10.547 5.344 -6.672 1 98.62 122 LEU A CA 1
ATOM 979 C C . LEU A 1 122 ? 10.703 4.055 -7.473 1 98.62 122 LEU A C 1
ATOM 981 O O . LEU A 1 122 ? 9.93 3.111 -7.297 1 98.62 122 LEU A O 1
ATOM 985 N N . THR A 1 123 ? 11.711 4.02 -8.312 1 98.81 123 THR A N 1
ATOM 986 C CA . THR A 1 123 ? 11.961 2.836 -9.125 1 98.81 123 THR A CA 1
ATOM 987 C C . THR A 1 123 ? 12.281 1.632 -8.25 1 98.81 123 THR A C 1
ATOM 989 O O . THR A 1 123 ? 11.773 0.532 -8.484 1 98.81 123 THR A O 1
ATOM 992 N N . GLU A 1 124 ? 13.078 1.856 -7.27 1 98.81 124 GLU A N 1
ATOM 993 C CA . GLU A 1 124 ? 13.391 0.793 -6.32 1 98.81 124 GLU A CA 1
ATOM 994 C C . GLU A 1 124 ? 12.133 0.263 -5.645 1 98.81 124 GLU A C 1
ATOM 996 O O . GLU A 1 124 ? 11.906 -0.948 -5.602 1 98.81 124 GLU A O 1
ATOM 1001 N N . ALA A 1 125 ? 11.312 1.191 -5.16 1 98.56 125 ALA A N 1
ATOM 1002 C CA . ALA A 1 125 ? 10.094 0.807 -4.449 1 98.56 125 ALA A CA 1
ATOM 1003 C C . ALA A 1 125 ? 9.133 0.069 -5.371 1 98.56 125 ALA A C 1
ATOM 1005 O O . ALA A 1 125 ? 8.555 -0.953 -4.988 1 98.56 125 ALA A O 1
ATOM 1006 N N . LEU A 1 126 ? 9.008 0.505 -6.559 1 98.62 126 LEU A N 1
ATOM 1007 C CA . LEU A 1 126 ? 8.086 -0.113 -7.5 1 98.62 126 LEU A CA 1
ATOM 1008 C C . LEU A 1 126 ? 8.633 -1.44 -8.016 1 98.62 126 LEU A C 1
ATOM 1010 O O . LEU A 1 126 ? 7.871 -2.367 -8.297 1 98.62 126 LEU A O 1
ATOM 1014 N N . SER A 1 127 ? 9.938 -1.53 -8.156 1 98.69 127 SER A N 1
ATOM 1015 C CA . SER A 1 127 ? 10.539 -2.805 -8.547 1 98.69 127 SER A CA 1
ATOM 1016 C C . SER A 1 127 ? 10.352 -3.855 -7.457 1 98.69 127 SER A C 1
ATOM 1018 O O . SER A 1 127 ? 10.211 -5.043 -7.75 1 98.69 127 SER A O 1
ATOM 1020 N N . LEU A 1 128 ? 10.375 -3.402 -6.18 1 98.5 128 LEU A N 1
ATOM 1021 C CA . LEU A 1 128 ? 10.055 -4.332 -5.102 1 98.5 128 LEU A CA 1
ATOM 1022 C C . LEU A 1 128 ? 8.641 -4.879 -5.254 1 98.5 128 LEU A C 1
ATOM 1024 O O . LEU A 1 128 ? 8.406 -6.078 -5.074 1 98.5 128 LEU A O 1
ATOM 1028 N N . VAL A 1 129 ? 7.742 -4.016 -5.602 1 98.56 129 VAL A N 1
ATOM 1029 C CA . VAL A 1 129 ? 6.371 -4.43 -5.875 1 98.56 129 VAL A CA 1
ATOM 1030 C C . VAL A 1 129 ? 6.355 -5.422 -7.039 1 98.56 129 VAL A C 1
ATOM 1032 O O . VAL A 1 129 ? 5.742 -6.488 -6.945 1 98.56 129 VAL A O 1
ATOM 1035 N N . GLY A 1 130 ? 7.062 -5.105 -8.055 1 98.19 130 GLY A N 1
ATOM 1036 C CA . GLY A 1 130 ? 7.105 -5.961 -9.227 1 98.19 130 GLY A CA 1
ATOM 1037 C C . GLY A 1 130 ? 7.664 -7.344 -8.938 1 98.19 130 GLY A C 1
ATOM 1038 O O . GLY A 1 130 ? 7.055 -8.352 -9.297 1 98.19 130 GLY A O 1
ATOM 1039 N N . VAL A 1 131 ? 8.773 -7.348 -8.258 1 98 131 VAL A N 1
ATOM 1040 C CA . VAL A 1 131 ? 9.445 -8.617 -8.023 1 98 131 VAL A CA 1
ATOM 1041 C C . VAL A 1 131 ? 8.617 -9.461 -7.047 1 98 131 VAL A C 1
ATOM 1043 O O . VAL A 1 131 ? 8.664 -10.695 -7.09 1 98 131 VAL A O 1
ATOM 1046 N N . THR A 1 132 ? 7.793 -8.844 -6.18 1 98.19 132 THR A N 1
ATOM 1047 C CA . THR A 1 132 ? 6.938 -9.539 -5.227 1 98.19 132 THR A CA 1
ATOM 1048 C C . THR A 1 132 ? 5.754 -10.188 -5.938 1 98.19 132 THR A C 1
ATOM 1050 O O . THR A 1 132 ? 5.414 -11.344 -5.668 1 98.19 132 THR A O 1
ATOM 1053 N N . TYR A 1 133 ? 5.219 -9.484 -6.949 1 97.88 133 TYR A N 1
ATOM 1054 C CA . TYR A 1 133 ? 3.93 -9.93 -7.457 1 97.88 133 TYR A CA 1
ATOM 1055 C C . TYR A 1 133 ? 4.098 -10.742 -8.734 1 97.88 133 TYR A C 1
ATOM 1057 O O . TYR A 1 133 ? 3.143 -11.344 -9.227 1 97.88 133 TYR A O 1
ATOM 1065 N N . VAL A 1 134 ? 5.289 -10.742 -9.227 1 97 134 VAL A N 1
ATOM 1066 C CA . VAL A 1 134 ? 5.723 -11.742 -10.203 1 97 134 VAL A CA 1
ATOM 1067 C C . VAL A 1 134 ? 6.742 -12.68 -9.555 1 97 134 VAL A C 1
ATOM 1069 O O . VAL A 1 134 ? 7.949 -12.422 -9.609 1 97 134 VAL A O 1
ATOM 1072 N N . SER A 1 135 ? 6.281 -13.766 -9.008 1 93.5 135 SER A N 1
ATOM 1073 C CA . SER A 1 135 ? 7.18 -14.656 -8.273 1 93.5 135 SER A CA 1
ATOM 1074 C C . SER A 1 135 ? 8.078 -15.445 -9.227 1 93.5 135 SER A C 1
ATOM 1076 O O . SER A 1 135 ? 7.77 -15.57 -10.406 1 93.5 135 SER A O 1
ATOM 1078 N N . ASN A 1 136 ? 9.117 -15.961 -8.68 1 93.56 136 ASN A N 1
ATOM 1079 C CA . ASN A 1 136 ? 10.07 -16.719 -9.477 1 93.56 136 ASN A CA 1
ATOM 1080 C C . ASN A 1 136 ? 9.453 -18.016 -9.992 1 93.56 136 ASN A C 1
ATOM 1082 O O . ASN A 1 136 ? 9.766 -18.453 -11.102 1 93.56 136 ASN A O 1
ATOM 1086 N N . ARG A 1 137 ? 8.523 -18.562 -9.281 1 90.5 137 ARG A N 1
ATOM 1087 C CA . ARG A 1 137 ? 7.871 -19.812 -9.648 1 90.5 137 ARG A CA 1
ATOM 1088 C C . ARG A 1 137 ? 6.859 -19.594 -10.773 1 90.5 137 ARG A C 1
ATOM 1090 O O . ARG A 1 137 ? 6.598 -20.5 -11.57 1 90.5 137 ARG A O 1
ATOM 1097 N N . GLU A 1 138 ? 6.355 -18.391 -10.82 1 91.75 138 GLU A N 1
ATOM 1098 C CA . GLU A 1 138 ? 5.344 -18.078 -11.82 1 91.75 138 GLU A CA 1
ATOM 1099 C C . GLU A 1 138 ? 5.988 -17.656 -13.141 1 91.75 138 GLU A C 1
ATOM 1101 O O . GLU A 1 138 ? 5.555 -18.078 -14.211 1 91.75 138 GLU A O 1
ATOM 1106 N N . ASN A 1 139 ? 6.941 -16.828 -13.078 1 94.94 139 ASN A N 1
ATOM 1107 C CA . ASN A 1 139 ? 7.613 -16.281 -14.25 1 94.94 139 ASN A CA 1
ATOM 1108 C C . ASN A 1 139 ? 9.039 -15.828 -13.922 1 94.94 139 ASN A C 1
ATOM 1110 O O . ASN A 1 139 ? 9.281 -14.648 -13.688 1 94.94 139 ASN A O 1
ATOM 1114 N N . TYR A 1 140 ? 10 -16.75 -14.078 1 93.88 140 TYR A N 1
ATOM 1115 C CA . TYR A 1 140 ? 11.367 -16.531 -13.625 1 93.88 140 TYR A CA 1
ATOM 1116 C C . TYR A 1 140 ? 12.039 -15.445 -14.469 1 93.88 140 TYR A C 1
ATOM 1118 O O . TYR A 1 140 ? 12.648 -14.516 -13.93 1 93.88 140 TYR A O 1
ATOM 1126 N N . PRO A 1 141 ? 11.922 -15.508 -15.789 1 96.06 141 PRO A N 1
ATOM 1127 C CA . PRO A 1 141 ? 12.641 -14.516 -16.578 1 96.06 141 PRO A CA 1
ATOM 1128 C C . PRO A 1 141 ? 12.227 -13.078 -16.25 1 96.06 141 PRO A C 1
ATOM 1130 O O . PRO A 1 141 ? 13.078 -12.195 -16.141 1 96.06 141 PRO A O 1
ATOM 1133 N N . VAL A 1 142 ? 10.938 -12.836 -16.062 1 97.19 142 VAL A N 1
ATOM 1134 C CA . VAL A 1 142 ? 10.461 -11.5 -15.727 1 97.19 142 VAL A CA 1
ATOM 1135 C C . VAL A 1 142 ? 10.875 -11.141 -14.305 1 97.19 142 VAL A C 1
ATOM 1137 O O . VAL A 1 142 ? 11.32 -10.016 -14.047 1 97.19 142 VAL A O 1
ATOM 1140 N N . HIS A 1 143 ? 10.758 -12.102 -13.438 1 97.5 143 HIS A N 1
ATOM 1141 C CA . HIS A 1 143 ? 11.164 -11.906 -12.047 1 97.5 143 HIS A CA 1
ATOM 1142 C C . HIS A 1 143 ? 12.625 -11.477 -11.953 1 97.5 143 HIS A C 1
ATOM 1144 O O . HIS A 1 143 ? 12.953 -10.516 -11.258 1 97.5 143 HIS A O 1
ATOM 1150 N N . GLU A 1 144 ? 13.461 -12.195 -12.688 1 96.56 144 GLU A N 1
ATOM 1151 C CA . GLU A 1 144 ? 14.898 -11.93 -12.656 1 96.56 144 GLU A CA 1
ATOM 1152 C C . GLU A 1 144 ? 15.211 -10.531 -13.188 1 96.56 144 GLU A C 1
ATOM 1154 O O . GLU A 1 144 ? 16.031 -9.82 -12.625 1 96.56 144 GLU A O 1
ATOM 1159 N N . LYS A 1 145 ? 14.57 -10.109 -14.242 1 98.25 145 LYS A N 1
ATOM 1160 C CA . LYS A 1 145 ? 14.805 -8.789 -14.82 1 98.25 145 LYS A CA 1
ATOM 1161 C C . LYS A 1 145 ? 14.344 -7.688 -13.867 1 98.25 145 LYS A C 1
ATOM 1163 O O . LYS A 1 145 ? 15.031 -6.672 -13.711 1 98.25 145 LYS A O 1
ATOM 1168 N N . ILE A 1 146 ? 13.203 -7.836 -13.227 1 98.62 146 ILE A N 1
ATOM 1169 C CA . ILE A 1 146 ? 12.711 -6.848 -12.273 1 98.62 146 ILE A CA 1
ATOM 1170 C C . ILE A 1 146 ? 13.656 -6.77 -11.07 1 98.62 146 ILE A C 1
ATOM 1172 O O . ILE A 1 146 ? 13.922 -5.684 -10.555 1 98.62 146 ILE A O 1
ATOM 1176 N N . PHE A 1 147 ? 14.188 -7.945 -10.648 1 98.31 147 PHE A N 1
ATOM 1177 C CA . PHE A 1 147 ? 15.141 -7.973 -9.547 1 98.31 147 PHE A CA 1
ATOM 1178 C C . PHE A 1 147 ? 16.391 -7.164 -9.891 1 98.31 147 PHE A C 1
ATOM 1180 O O . PHE A 1 147 ? 16.906 -6.426 -9.055 1 98.31 147 PHE A O 1
ATOM 1187 N N . ILE A 1 148 ? 16.844 -7.312 -11.078 1 98.38 148 ILE A N 1
ATOM 1188 C CA . ILE A 1 148 ? 18.016 -6.559 -11.531 1 98.38 148 ILE A CA 1
ATOM 1189 C C . ILE A 1 148 ? 17.719 -5.062 -11.461 1 98.38 148 ILE A C 1
ATOM 1191 O O . ILE A 1 148 ? 18.547 -4.285 -10.977 1 98.38 148 ILE A O 1
ATOM 1195 N N . ILE A 1 149 ? 16.562 -4.621 -11.891 1 98.75 149 ILE A N 1
ATOM 1196 C CA . ILE A 1 149 ? 16.188 -3.217 -11.828 1 98.75 149 ILE A CA 1
ATOM 1197 C C . ILE A 1 149 ? 16.125 -2.758 -10.367 1 98.75 149 ILE A C 1
ATOM 1199 O O . ILE A 1 149 ? 16.578 -1.654 -10.047 1 98.75 149 ILE A O 1
ATOM 1203 N N . PHE A 1 150 ? 15.641 -3.605 -9.539 1 98.81 150 PHE A N 1
ATOM 1204 C CA . PHE A 1 150 ? 15.586 -3.312 -8.109 1 98.81 150 PHE A CA 1
ATOM 1205 C C . PHE A 1 150 ? 16.984 -3.086 -7.551 1 98.81 150 PHE A C 1
ATOM 1207 O O . PHE A 1 150 ? 17.234 -2.078 -6.887 1 98.81 150 PHE A O 1
ATOM 1214 N N . MET A 1 151 ? 17.875 -4.004 -7.867 1 98.5 151 MET A N 1
ATOM 1215 C CA . MET A 1 151 ? 19.234 -3.953 -7.344 1 98.5 151 MET A CA 1
ATOM 1216 C C . MET A 1 151 ? 19.969 -2.725 -7.863 1 98.5 151 MET A C 1
ATOM 1218 O O . MET A 1 151 ? 20.609 -2.002 -7.086 1 98.5 151 MET A O 1
ATOM 1222 N N . VAL A 1 152 ? 19.859 -2.467 -9.141 1 98.75 152 VAL A N 1
ATOM 1223 C CA . VAL A 1 152 ? 20.578 -1.36 -9.758 1 98.75 152 VAL A CA 1
ATOM 1224 C C . VAL A 1 152 ? 20.031 -0.032 -9.234 1 98.75 152 VAL A C 1
ATOM 1226 O O . VAL A 1 152 ? 20.812 0.854 -8.859 1 98.75 152 VAL A O 1
ATOM 1229 N N . SER A 1 153 ? 18.734 0.101 -9.172 1 98.81 153 SER A N 1
ATOM 1230 C CA . SER A 1 153 ? 18.141 1.338 -8.664 1 98.81 153 SER A CA 1
ATOM 1231 C C . SER A 1 153 ? 18.453 1.539 -7.191 1 98.81 153 SER A C 1
ATOM 1233 O O . SER A 1 153 ? 18.703 2.664 -6.75 1 98.81 153 SER A O 1
ATOM 1235 N N . SER A 1 154 ? 18.484 0.498 -6.434 1 98.69 154 SER A N 1
ATOM 1236 C CA . SER A 1 154 ? 18.812 0.582 -5.016 1 98.69 154 SER A CA 1
ATOM 1237 C C . SER A 1 154 ? 20.25 1.074 -4.809 1 98.69 154 SER A C 1
ATOM 1239 O O . SER A 1 154 ? 20.484 1.998 -4.027 1 98.69 154 SER A O 1
ATOM 1241 N N . LEU A 1 155 ? 21.172 0.478 -5.527 1 98.81 155 LEU A N 1
ATOM 1242 C CA . LEU A 1 155 ? 22.578 0.843 -5.387 1 98.81 155 LEU A CA 1
ATOM 1243 C C . LEU A 1 155 ? 22.812 2.279 -5.844 1 98.81 155 LEU A C 1
ATOM 1245 O O . LEU A 1 155 ? 23.484 3.047 -5.156 1 98.81 155 LEU A O 1
ATOM 1249 N N . LEU A 1 156 ? 22.219 2.625 -6.973 1 98.81 156 LEU A N 1
ATOM 1250 C CA . LEU A 1 156 ? 22.375 3.984 -7.477 1 98.81 156 LEU A CA 1
ATOM 1251 C C . LEU A 1 156 ? 21.734 4.996 -6.539 1 98.81 156 LEU A C 1
ATOM 1253 O O . LEU A 1 156 ? 22.25 6.098 -6.352 1 98.81 156 LEU A O 1
ATOM 1257 N N . TYR A 1 157 ? 20.594 4.66 -6.012 1 98.81 157 TYR A N 1
ATOM 1258 C CA . TYR A 1 157 ? 19.938 5.52 -5.027 1 98.81 157 TYR A CA 1
ATOM 1259 C C . TYR A 1 157 ? 20.844 5.754 -3.828 1 98.81 157 TYR A C 1
ATOM 1261 O O . TYR A 1 157 ? 21 6.887 -3.359 1 98.81 157 TYR A O 1
ATOM 1269 N N . MET A 1 158 ? 21.453 4.695 -3.291 1 98.75 158 MET A N 1
ATOM 1270 C CA . MET A 1 158 ? 22.328 4.809 -2.133 1 98.75 158 MET A CA 1
ATOM 1271 C C . MET A 1 158 ? 23.547 5.676 -2.451 1 98.75 158 MET A C 1
ATOM 1273 O O . MET A 1 158 ? 23.922 6.527 -1.65 1 98.75 158 MET A O 1
ATO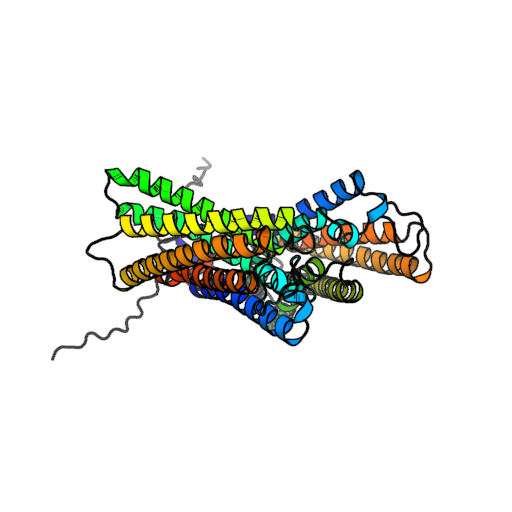M 1277 N N . VAL A 1 159 ? 24.125 5.441 -3.621 1 98.75 159 VAL A N 1
ATOM 1278 C CA . VAL A 1 159 ? 25.266 6.242 -4.043 1 98.75 159 VAL A CA 1
ATOM 1279 C C . VAL A 1 159 ? 24.859 7.715 -4.129 1 98.75 159 VAL A C 1
ATOM 1281 O O . VAL A 1 159 ? 25.531 8.586 -3.562 1 98.75 159 VAL A O 1
ATOM 1284 N N . GLY A 1 160 ? 23.766 7.973 -4.836 1 98.44 160 GLY A N 1
ATOM 1285 C CA . GLY A 1 160 ? 23.281 9.344 -4.965 1 98.44 160 GLY A CA 1
ATOM 1286 C C . GLY A 1 160 ? 22.984 10 -3.633 1 98.44 160 GLY A C 1
ATOM 1287 O O . GLY A 1 160 ? 23.281 11.18 -3.439 1 98.44 160 GLY A O 1
ATOM 1288 N N . THR A 1 161 ? 22.422 9.266 -2.742 1 98.06 161 THR A N 1
ATOM 1289 C CA . THR A 1 161 ? 22.094 9.781 -1.417 1 98.06 161 THR A CA 1
ATOM 1290 C C . THR A 1 161 ? 23.359 10.141 -0.654 1 98.06 161 THR A C 1
ATOM 1292 O O . THR A 1 161 ? 23.438 11.188 -0.004 1 98.06 161 THR A O 1
ATOM 1295 N N . CYS A 1 162 ? 24.359 9.305 -0.729 1 97.94 162 CYS A N 1
ATOM 1296 C CA . CYS A 1 162 ? 25.609 9.562 -0.036 1 97.94 162 CYS A CA 1
ATOM 1297 C C . CYS A 1 162 ? 26.328 10.773 -0.628 1 97.94 162 CYS A C 1
ATOM 1299 O O . CYS A 1 162 ? 26.891 11.586 0.104 1 97.94 162 CYS A O 1
ATOM 1301 N N . ILE A 1 163 ? 26.297 10.898 -1.942 1 97.62 163 ILE A N 1
ATOM 1302 C CA . ILE A 1 163 ? 26.891 12.062 -2.588 1 97.62 163 ILE A CA 1
ATOM 1303 C C . ILE A 1 163 ? 26.172 13.328 -2.127 1 97.62 163 ILE A C 1
ATOM 1305 O O . ILE A 1 163 ? 26.812 14.312 -1.75 1 97.62 163 ILE A O 1
ATOM 1309 N N . ALA A 1 164 ? 24.859 13.289 -2.145 1 96.38 164 ALA A N 1
ATOM 1310 C CA . ALA A 1 164 ? 24.062 14.438 -1.72 1 96.38 164 ALA A CA 1
ATOM 1311 C C . ALA A 1 164 ? 24.344 14.797 -0.265 1 96.38 164 ALA A C 1
ATOM 1313 O O . ALA A 1 164 ? 24.5 15.977 0.072 1 96.38 164 ALA A O 1
ATOM 1314 N N . ALA A 1 165 ? 24.422 13.781 0.553 1 94.25 165 ALA A N 1
ATOM 1315 C CA . ALA A 1 165 ? 24.688 14.008 1.97 1 94.25 165 ALA A CA 1
ATOM 1316 C C . ALA A 1 165 ? 26.062 14.664 2.166 1 94.25 165 ALA A C 1
ATOM 1318 O O . ALA A 1 165 ? 26.219 15.539 3.016 1 94.25 165 ALA A O 1
ATOM 1319 N N . ASN A 1 166 ? 27 14.273 1.358 1 94.06 166 ASN A N 1
ATOM 1320 C CA . ASN A 1 166 ? 28.328 14.844 1.449 1 94.06 166 ASN A CA 1
ATOM 1321 C C . ASN A 1 166 ? 28.375 16.281 0.932 1 94.06 166 ASN A C 1
ATOM 1323 O O . ASN A 1 166 ? 29.094 17.125 1.463 1 94.06 166 ASN A O 1
ATOM 1327 N N . MET A 1 167 ? 27.641 16.531 -0.072 1 94.25 167 MET A N 1
ATOM 1328 C CA . MET A 1 167 ? 27.594 17.875 -0.642 1 94.25 167 MET A CA 1
ATOM 13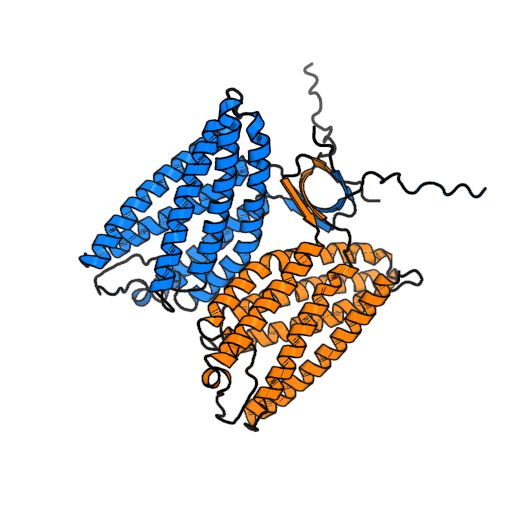29 C C . MET A 1 167 ? 26.984 18.859 0.352 1 94.25 167 MET A C 1
ATOM 1331 O O . MET A 1 167 ? 27.312 20.047 0.322 1 94.25 167 MET A O 1
ATOM 1335 N N . CYS A 1 168 ? 26.125 18.359 1.188 1 91.56 168 CYS A N 1
ATOM 1336 C CA . CYS A 1 168 ? 25.438 19.219 2.154 1 91.56 168 CYS A CA 1
ATOM 1337 C C . CYS A 1 168 ? 26.25 19.328 3.443 1 91.56 168 CYS A C 1
ATOM 1339 O O . CYS A 1 168 ? 25.812 20 4.387 1 91.56 168 CYS A O 1
ATOM 1341 N N . GLN A 1 169 ? 27.359 18.703 3.473 1 90.75 169 GLN A N 1
ATOM 1342 C CA . GLN A 1 169 ? 28.156 18.703 4.688 1 90.75 169 GLN A CA 1
ATOM 1343 C C . GLN A 1 169 ? 28.578 20.125 5.066 1 90.75 169 GLN A C 1
ATOM 1345 O O . GLN A 1 169 ? 28.938 20.922 4.195 1 90.75 169 GLN A O 1
ATOM 1350 N N . HIS A 1 170 ? 28.406 20.359 6.305 1 86.69 170 HIS A N 1
ATOM 1351 C CA . HIS A 1 170 ? 28.75 21.672 6.84 1 86.69 170 HIS A CA 1
ATOM 1352 C C . HIS A 1 170 ? 29.516 21.562 8.148 1 86.69 170 HIS A C 1
ATOM 1354 O O . HIS A 1 170 ? 29.406 20.547 8.852 1 86.69 170 HIS A O 1
ATOM 1360 N N . LYS A 1 171 ? 30.266 22.578 8.43 1 84.69 171 LYS A N 1
ATOM 1361 C CA . LYS A 1 171 ? 31.078 22.594 9.641 1 84.69 171 LYS A CA 1
ATOM 1362 C C . LYS A 1 171 ? 30.203 22.531 10.891 1 84.69 171 LYS A C 1
ATOM 1364 O O . LYS A 1 171 ? 30.609 21.953 11.906 1 84.69 171 LYS A O 1
ATOM 1369 N N . ASN A 1 172 ? 28.984 22.969 10.844 1 86.88 172 ASN A N 1
ATOM 1370 C CA . ASN A 1 172 ? 28.078 23.047 11.984 1 86.88 172 ASN A CA 1
ATOM 1371 C C . ASN A 1 172 ? 27.094 21.875 12 1 86.88 172 ASN A C 1
ATOM 1373 O O . ASN A 1 172 ? 26.031 21.953 12.617 1 86.88 172 ASN A O 1
ATOM 1377 N N . ASP A 1 173 ? 27.5 20.812 11.352 1 89.06 173 ASP A N 1
ATOM 1378 C CA . ASP A 1 173 ? 26.625 19.656 11.336 1 89.06 173 ASP A CA 1
ATOM 1379 C C . ASP A 1 173 ? 26.406 19.109 12.742 1 89.06 173 ASP A C 1
ATOM 1381 O O . ASP A 1 173 ? 27.344 19.062 13.547 1 89.06 173 ASP A O 1
ATOM 1385 N N . THR A 1 174 ? 25.203 18.766 13.086 1 89.25 174 THR A N 1
ATOM 1386 C CA . THR A 1 174 ? 24.891 18.125 14.359 1 89.25 174 THR A CA 1
ATOM 1387 C C . THR A 1 174 ? 25.453 16.703 14.406 1 89.25 174 THR A C 1
ATOM 1389 O O . THR A 1 174 ? 25.844 16.156 13.375 1 89.25 174 THR A O 1
ATOM 1392 N N . GLU A 1 175 ? 25.547 16.172 15.594 1 91 175 GLU A N 1
ATOM 1393 C CA . GLU A 1 175 ? 26.016 14.805 15.758 1 91 175 GLU A CA 1
ATOM 1394 C C . GLU A 1 175 ? 25.109 13.812 15.039 1 91 175 GLU A C 1
ATOM 1396 O O . GLU A 1 175 ? 25.578 12.812 14.492 1 91 175 GLU A O 1
ATOM 1401 N N . MET A 1 176 ? 23.875 14.125 15.039 1 89.38 176 MET A N 1
ATOM 1402 C CA . MET A 1 176 ? 22.922 13.25 14.375 1 89.38 176 MET A CA 1
ATOM 1403 C C . MET A 1 176 ? 23.141 13.234 12.867 1 89.38 176 MET A C 1
ATOM 1405 O O . MET A 1 176 ? 23.047 12.188 12.227 1 89.38 176 MET A O 1
ATOM 1409 N N . GLU A 1 177 ? 23.422 14.312 12.352 1 89.5 177 GLU A N 1
ATOM 1410 C CA . GLU A 1 177 ? 23.688 14.406 10.922 1 89.5 177 GLU A CA 1
ATOM 1411 C C . GLU A 1 177 ? 24.969 13.656 10.539 1 89.5 177 GLU A C 1
ATOM 1413 O O . GLU A 1 177 ? 25.016 12.992 9.5 1 89.5 177 GLU A O 1
ATOM 1418 N N . LYS A 1 178 ? 25.953 13.812 11.375 1 93 178 LYS A N 1
ATOM 1419 C CA . LYS A 1 178 ? 27.203 13.102 11.141 1 93 178 LYS A CA 1
ATOM 1420 C C . LYS A 1 178 ? 26.984 11.586 11.219 1 93 178 LYS A C 1
ATOM 1422 O O . LYS A 1 178 ? 27.516 10.844 10.383 1 93 178 LYS A O 1
ATOM 1427 N N . LYS A 1 179 ? 26.25 11.227 12.211 1 93.31 179 LYS A N 1
ATOM 1428 C CA . LYS A 1 179 ? 25.938 9.812 12.367 1 93.31 179 LYS A CA 1
ATOM 1429 C C . LYS A 1 179 ? 25.188 9.273 11.148 1 93.31 179 LYS A C 1
ATOM 1431 O O . LYS A 1 179 ? 25.469 8.18 10.664 1 93.31 179 LYS A O 1
ATOM 1436 N N . SER A 1 180 ? 24.234 10.047 10.688 1 94.75 180 SER A N 1
ATOM 1437 C CA . SER A 1 180 ? 23.469 9.656 9.508 1 94.75 180 SER A CA 1
ATOM 1438 C C . SER A 1 180 ? 24.375 9.453 8.297 1 94.75 180 SER A C 1
ATOM 1440 O O . SER A 1 180 ? 24.266 8.445 7.598 1 94.75 180 SER A O 1
ATOM 1442 N N . ARG A 1 181 ? 25.25 10.328 8.07 1 95.56 181 ARG A N 1
ATOM 1443 C CA . ARG A 1 181 ? 26.141 10.258 6.922 1 95.56 181 ARG A CA 1
ATOM 1444 C C . ARG A 1 181 ? 27.062 9.055 7.023 1 95.56 181 ARG A C 1
ATOM 1446 O O . ARG A 1 181 ? 27.266 8.32 6.051 1 95.56 181 ARG A O 1
ATOM 1453 N N . ARG A 1 182 ? 27.609 8.828 8.195 1 96.38 182 ARG A N 1
ATOM 1454 C CA . ARG A 1 182 ? 28.516 7.707 8.406 1 96.38 182 ARG A CA 1
ATOM 1455 C C . ARG A 1 182 ? 27.797 6.375 8.203 1 96.38 182 ARG A C 1
ATOM 1457 O O . ARG A 1 182 ? 28.344 5.461 7.586 1 96.38 182 ARG A O 1
ATOM 1464 N N . LEU A 1 183 ? 26.656 6.328 8.773 1 98.06 183 LEU A N 1
ATOM 1465 C CA . LEU A 1 183 ? 25.875 5.102 8.648 1 98.06 183 LEU A CA 1
ATOM 1466 C C . LEU A 1 183 ? 25.516 4.832 7.188 1 98.06 183 LEU A C 1
ATOM 1468 O O . LEU A 1 183 ? 25.641 3.699 6.715 1 98.06 183 LEU A O 1
ATOM 1472 N N . LYS A 1 184 ? 25.125 5.867 6.469 1 98.31 184 LYS A N 1
ATOM 1473 C CA . LYS A 1 184 ? 24.797 5.727 5.055 1 98.31 184 LYS A CA 1
ATOM 1474 C C . LYS A 1 184 ? 26 5.207 4.262 1 98.31 184 LYS A C 1
ATOM 1476 O O . LYS A 1 184 ? 25.859 4.285 3.453 1 98.31 184 LYS A O 1
ATOM 1481 N N . MET A 1 185 ? 27.141 5.727 4.539 1 98.25 185 MET A N 1
ATOM 1482 C CA . MET A 1 185 ? 28.344 5.324 3.828 1 98.25 185 MET A CA 1
ATOM 1483 C C . MET A 1 185 ? 28.719 3.885 4.164 1 98.25 185 MET A C 1
ATOM 1485 O O . MET A 1 185 ? 29.125 3.123 3.281 1 98.25 185 MET A O 1
ATOM 1489 N N . SER A 1 186 ? 28.594 3.582 5.391 1 98.69 186 SER A N 1
ATOM 1490 C CA . SER A 1 186 ? 28.906 2.219 5.805 1 98.69 186 SER A CA 1
ATOM 1491 C C . SER A 1 186 ? 27.953 1.212 5.176 1 98.69 186 SER A C 1
ATOM 1493 O O . SER A 1 186 ? 28.375 0.161 4.691 1 98.69 186 SER A O 1
ATOM 1495 N N . LEU A 1 187 ? 26.703 1.553 5.195 1 98.81 187 LEU A N 1
ATOM 1496 C CA . LEU A 1 187 ? 25.703 0.661 4.629 1 98.81 187 LEU A CA 1
ATOM 1497 C C . LEU A 1 187 ? 25.875 0.532 3.119 1 98.81 187 LEU A C 1
ATOM 1499 O O . LEU A 1 187 ? 25.688 -0.551 2.559 1 98.81 187 LEU A O 1
ATOM 1503 N N . LEU A 1 188 ? 26.219 1.651 2.488 1 98.81 188 LEU A N 1
ATOM 1504 C CA . LEU A 1 188 ? 26.531 1.594 1.063 1 98.81 188 LEU A CA 1
ATOM 1505 C C . LEU A 1 188 ? 27.703 0.66 0.799 1 98.81 188 LEU A C 1
ATOM 1507 O O . LEU A 1 188 ? 27.641 -0.199 -0.083 1 98.81 188 LEU A O 1
ATOM 1511 N N . GLY A 1 189 ? 28.781 0.812 1.56 1 98.75 189 GLY A N 1
ATOM 1512 C CA . GLY A 1 189 ? 29.938 -0.045 1.396 1 98.75 189 GLY A CA 1
ATOM 1513 C C . GLY A 1 189 ? 29.625 -1.519 1.57 1 98.75 189 GLY A C 1
ATOM 1514 O O . GLY A 1 189 ? 30.062 -2.352 0.775 1 98.75 189 GLY A O 1
ATOM 1515 N N . LEU A 1 190 ? 28.875 -1.798 2.611 1 98.75 190 LEU A N 1
ATOM 1516 C CA . LEU A 1 190 ? 28.484 -3.18 2.881 1 98.75 190 LEU A CA 1
ATOM 1517 C C . LEU A 1 190 ? 27.609 -3.729 1.762 1 98.75 190 LEU A C 1
ATOM 1519 O O . LEU A 1 190 ? 27.766 -4.879 1.346 1 98.75 190 LEU A O 1
ATOM 1523 N N . THR A 1 191 ? 26.703 -2.912 1.272 1 98.88 191 THR A N 1
ATOM 1524 C CA . THR A 1 191 ? 25.812 -3.34 0.2 1 98.88 191 THR A CA 1
ATOM 1525 C C . THR A 1 191 ? 26.594 -3.59 -1.086 1 98.88 191 THR A C 1
ATOM 1527 O O . THR A 1 191 ? 26.328 -4.551 -1.809 1 98.88 191 THR A O 1
ATOM 1530 N N . LEU A 1 192 ? 27.562 -2.738 -1.373 1 98.75 192 LEU A N 1
ATOM 1531 C CA . LEU A 1 192 ? 28.406 -2.92 -2.553 1 98.75 192 LEU A CA 1
ATOM 1532 C C . LEU A 1 192 ? 29.203 -4.215 -2.455 1 98.75 192 LEU A C 1
ATOM 1534 O O . LEU A 1 192 ? 29.266 -4.984 -3.416 1 98.75 192 LEU A O 1
ATOM 1538 N N . ALA A 1 193 ? 29.766 -4.445 -1.313 1 98.75 193 ALA A N 1
ATOM 1539 C CA . ALA A 1 193 ? 30.531 -5.668 -1.099 1 98.75 193 ALA A CA 1
ATOM 1540 C C . ALA A 1 193 ? 29.656 -6.906 -1.229 1 98.75 193 ALA A C 1
ATOM 1542 O O . ALA A 1 193 ? 30.016 -7.867 -1.906 1 98.75 193 ALA A O 1
ATOM 1543 N N . ALA A 1 194 ? 28.516 -6.844 -0.588 1 98.81 194 ALA A N 1
ATOM 1544 C CA . ALA A 1 194 ? 27.578 -7.969 -0.66 1 98.81 194 ALA A CA 1
ATOM 1545 C C . ALA A 1 194 ? 27.078 -8.18 -2.086 1 98.81 194 ALA A C 1
ATOM 1547 O O . ALA A 1 194 ? 26.859 -9.312 -2.514 1 98.81 194 ALA A O 1
ATOM 1548 N N . SER A 1 195 ? 26.875 -7.078 -2.814 1 98.75 195 SER A N 1
ATOM 1549 C CA . SER A 1 195 ? 26.438 -7.184 -4.203 1 98.75 195 SER A CA 1
ATOM 1550 C C . SER A 1 195 ? 27.5 -7.855 -5.066 1 98.75 195 SER A C 1
ATOM 1552 O O . SER A 1 195 ? 27.188 -8.672 -5.93 1 98.75 195 SER A O 1
ATOM 1554 N N . ALA A 1 196 ? 28.734 -7.543 -4.891 1 98.56 196 ALA A N 1
ATOM 1555 C CA . ALA A 1 196 ? 29.828 -8.195 -5.602 1 98.56 196 ALA A CA 1
ATOM 1556 C C . ALA A 1 196 ? 29.859 -9.688 -5.289 1 98.56 196 ALA A C 1
ATOM 1558 O O . ALA A 1 196 ? 30.016 -10.516 -6.191 1 98.56 196 ALA A O 1
ATOM 1559 N N . GLY A 1 197 ? 29.734 -10 -4.008 1 98.62 197 GLY A N 1
ATOM 1560 C CA . GLY A 1 197 ? 29.656 -11.406 -3.629 1 98.62 197 GLY A CA 1
ATOM 1561 C C . GLY A 1 197 ? 28.469 -12.125 -4.254 1 98.62 197 GLY A C 1
ATOM 1562 O O . GLY A 1 197 ? 28.594 -13.25 -4.727 1 98.62 197 GLY A O 1
ATOM 1563 N N . MET A 1 198 ? 27.344 -11.477 -4.25 1 98.44 198 MET A N 1
ATOM 1564 C CA . MET A 1 198 ? 26.125 -12.055 -4.828 1 98.44 198 MET A CA 1
ATOM 1565 C C . MET A 1 198 ? 26.344 -12.391 -6.305 1 98.44 198 MET A C 1
ATOM 1567 O O . MET A 1 198 ? 25.969 -13.477 -6.758 1 98.44 198 MET A O 1
ATOM 1571 N N . LEU A 1 199 ? 26.938 -11.469 -7.074 1 97.88 199 LEU A N 1
ATOM 1572 C CA . LEU A 1 199 ? 27.188 -11.695 -8.492 1 97.88 199 LEU A CA 1
ATOM 1573 C C . LEU A 1 199 ? 28.172 -12.836 -8.695 1 97.88 199 LEU A C 1
ATOM 1575 O O . LEU A 1 199 ? 27.984 -13.672 -9.578 1 97.88 199 LEU A O 1
ATOM 1579 N N . TYR A 1 200 ? 29.203 -12.914 -7.891 1 98.12 200 TYR A N 1
ATOM 1580 C CA . TYR A 1 200 ? 30.219 -13.961 -7.98 1 98.12 200 TYR A CA 1
ATOM 1581 C C . TYR A 1 200 ? 29.609 -15.336 -7.73 1 98.12 200 TYR A C 1
ATOM 1583 O O . TYR A 1 200 ? 29.812 -16.266 -8.523 1 98.12 200 TYR A O 1
ATOM 1591 N N . PHE A 1 201 ? 28.812 -15.406 -6.676 1 98.12 201 PHE A N 1
ATOM 1592 C CA . PHE A 1 201 ? 28.281 -16.703 -6.309 1 98.12 201 PHE A CA 1
ATOM 1593 C C . PHE A 1 201 ? 27.125 -17.094 -7.23 1 98.12 201 PHE A C 1
ATOM 1595 O O . PHE A 1 201 ? 26.859 -18.281 -7.438 1 98.12 201 PHE A O 1
ATOM 1602 N N . PHE A 1 202 ? 26.469 -16.078 -7.746 1 96.75 202 PHE A N 1
ATOM 1603 C CA . PHE A 1 202 ? 25.469 -16.359 -8.766 1 96.75 202 PHE A CA 1
ATOM 1604 C C . PHE A 1 202 ? 26.109 -17 -9.992 1 96.75 202 PHE A C 1
ATOM 1606 O O . PHE A 1 202 ? 25.594 -17.984 -10.531 1 96.75 202 PHE A O 1
ATOM 1613 N N . TYR A 1 203 ? 27.203 -16.406 -10.375 1 96.88 203 TYR A N 1
ATOM 1614 C CA . TYR A 1 203 ? 27.938 -16.938 -11.508 1 96.88 203 TYR A CA 1
ATOM 1615 C C . TYR A 1 203 ? 28.375 -18.375 -11.242 1 96.88 203 TYR A C 1
ATOM 1617 O O . TYR A 1 203 ? 28.203 -19.266 -12.086 1 96.88 203 TYR A O 1
ATOM 1625 N N . LYS A 1 204 ? 28.906 -18.672 -10.07 1 97.38 204 LYS A N 1
ATOM 1626 C CA . LYS A 1 204 ? 29.344 -20.016 -9.695 1 97.38 204 LYS A CA 1
ATOM 1627 C C . LYS A 1 204 ? 28.188 -20.984 -9.648 1 97.38 204 LYS A C 1
ATOM 1629 O O . LYS A 1 204 ? 28.344 -22.172 -9.953 1 97.38 204 LYS A O 1
ATOM 1634 N N . HIS A 1 205 ? 27.047 -20.516 -9.297 1 95.62 205 HIS A N 1
ATOM 1635 C CA . HIS A 1 205 ? 25.844 -21.359 -9.195 1 95.62 205 HIS A CA 1
ATOM 1636 C C . HIS A 1 205 ? 25.25 -21.641 -10.562 1 95.62 205 HIS A C 1
ATOM 1638 O O . HIS A 1 205 ? 24.984 -22.797 -10.898 1 95.62 205 HIS A O 1
ATOM 1644 N N . ARG A 1 206 ? 25.156 -20.609 -11.391 1 93.69 206 ARG A N 1
ATOM 1645 C CA . ARG A 1 206 ? 24.391 -20.719 -12.633 1 93.69 206 ARG A CA 1
ATOM 1646 C C . ARG A 1 206 ? 25.234 -21.391 -13.727 1 93.69 206 ARG A C 1
ATOM 1648 O O . ARG A 1 206 ? 24.703 -22.156 -14.531 1 93.69 206 ARG A O 1
ATOM 1655 N N . ILE A 1 207 ? 26.516 -21.141 -13.766 1 94.62 207 ILE A N 1
ATOM 1656 C CA . ILE A 1 207 ? 27.344 -21.609 -14.867 1 94.62 207 ILE A CA 1
ATOM 1657 C C . ILE A 1 207 ? 28.062 -22.891 -14.453 1 94.62 207 ILE A C 1
ATOM 1659 O O . ILE A 1 207 ? 28.172 -23.828 -15.242 1 94.62 207 ILE A O 1
ATOM 1663 N N . HIS A 1 208 ? 28.531 -23.047 -13.234 1 96.44 208 HIS A N 1
ATOM 1664 C CA . HIS A 1 208 ? 29.406 -24.141 -12.867 1 96.44 208 HIS A CA 1
ATOM 1665 C C . HIS A 1 208 ? 28.719 -25.094 -11.898 1 96.44 208 HIS A C 1
ATOM 1667 O O . HIS A 1 208 ? 29.25 -26.172 -11.594 1 96.44 208 HIS A O 1
ATOM 1673 N N . CYS A 1 209 ? 27.609 -24.719 -11.336 1 96.31 209 CYS A N 1
ATOM 1674 C CA . CYS A 1 209 ? 26.859 -25.547 -10.391 1 96.31 209 CYS A CA 1
ATOM 1675 C C . CYS A 1 209 ? 27.75 -26.016 -9.25 1 96.31 209 CYS A C 1
ATOM 1677 O O . CYS A 1 209 ? 27.766 -27.203 -8.914 1 96.31 209 CYS A O 1
ATOM 1679 N N . VAL A 1 210 ? 28.484 -25 -8.734 1 96.69 210 VAL A N 1
ATOM 1680 C CA . VAL A 1 210 ? 29.359 -25.297 -7.609 1 96.69 210 VAL A CA 1
ATOM 1681 C C . VAL A 1 210 ? 28.531 -25.516 -6.344 1 96.69 210 VAL A C 1
ATOM 1683 O O . VAL A 1 210 ? 27.625 -24.75 -6.055 1 96.69 210 VAL A O 1
ATOM 1686 N N . GLU A 1 211 ? 28.859 -26.547 -5.641 1 96.38 211 GLU A N 1
ATOM 1687 C CA . GLU A 1 211 ? 28.188 -26.844 -4.375 1 96.38 211 GLU A CA 1
ATOM 1688 C C . GLU A 1 211 ? 28.266 -25.656 -3.424 1 96.38 211 GLU A C 1
ATOM 1690 O O . GLU A 1 211 ? 29.297 -25 -3.32 1 96.38 211 GLU A O 1
ATOM 1695 N N . LEU A 1 212 ? 27.078 -25.328 -2.768 1 96.88 212 LEU A N 1
ATOM 1696 C CA . LEU A 1 212 ? 26.953 -24.297 -1.735 1 96.88 212 LEU A CA 1
ATOM 1697 C C . LEU A 1 212 ? 27 -22.906 -2.346 1 96.88 212 LEU A C 1
ATOM 1699 O O . LEU A 1 212 ? 26.812 -21.906 -1.642 1 96.88 212 LEU A O 1
ATOM 1703 N N . ALA A 1 213 ? 27.219 -22.766 -3.627 1 97.56 213 ALA A N 1
ATOM 1704 C CA . ALA A 1 213 ? 27.281 -21.453 -4.27 1 97.56 213 ALA A CA 1
ATOM 1705 C C . ALA A 1 213 ? 25.953 -20.703 -4.102 1 97.56 213 ALA A C 1
ATOM 1707 O O . ALA A 1 213 ? 25.953 -19.5 -3.842 1 97.56 213 ALA A O 1
ATOM 1708 N N . PHE A 1 214 ? 24.938 -21.406 -4.238 1 96.94 214 PHE A N 1
ATOM 1709 C CA . PHE A 1 214 ? 23.625 -20.812 -4.074 1 96.94 214 PHE A CA 1
ATOM 1710 C C . PHE A 1 214 ? 23.422 -20.328 -2.641 1 96.94 214 PHE A C 1
ATOM 1712 O O . PHE A 1 214 ? 22.828 -19.266 -2.412 1 96.94 214 PHE A O 1
ATOM 1719 N N . SER A 1 215 ? 23.906 -21.031 -1.68 1 98.19 215 SER A N 1
ATOM 1720 C CA . SER A 1 215 ? 23.797 -20.625 -0.28 1 98.19 215 SER A CA 1
ATOM 1721 C C . SER A 1 215 ? 24.578 -19.328 -0.02 1 98.19 215 SER A C 1
ATOM 1723 O O . SE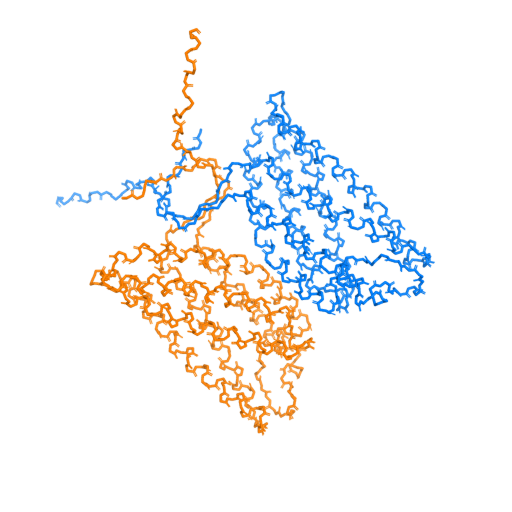R A 1 215 ? 24.094 -18.438 0.677 1 98.19 215 SER A O 1
ATOM 1725 N N . TRP A 1 216 ? 25.688 -19.281 -0.589 1 98.19 216 TRP A N 1
ATOM 1726 C CA . TRP A 1 216 ? 26.484 -18.078 -0.43 1 98.19 216 TRP A CA 1
ATOM 1727 C C . TRP A 1 216 ? 25.844 -16.891 -1.143 1 98.19 216 TRP A C 1
ATOM 1729 O O . TRP A 1 216 ? 25.875 -15.758 -0.643 1 98.19 216 TRP A O 1
ATOM 1739 N N . PHE A 1 217 ? 25.297 -17.141 -2.305 1 98.12 217 PHE A N 1
ATOM 1740 C CA . PHE A 1 217 ? 24.5 -16.141 -3.004 1 98.12 217 PHE A CA 1
ATOM 1741 C C . PHE A 1 217 ? 23.391 -15.609 -2.105 1 98.12 217 PHE A C 1
ATOM 1743 O O . PHE A 1 217 ? 23.219 -14.398 -1.968 1 98.12 217 PHE A O 1
ATOM 1750 N N . SER A 1 218 ? 22.703 -16.5 -1.476 1 98.5 218 SER A N 1
ATOM 1751 C CA . SER A 1 218 ? 21.562 -16.156 -0.632 1 98.5 218 SER A CA 1
ATOM 1752 C C . SER A 1 218 ? 22 -15.352 0.585 1 98.5 218 SER A C 1
ATOM 1754 O O . SER A 1 218 ? 21.312 -14.398 0.977 1 98.5 218 SER A O 1
ATOM 1756 N N . LEU A 1 219 ? 23.078 -15.758 1.188 1 98.62 219 LEU A N 1
ATOM 1757 C CA . LEU A 1 219 ? 23.578 -15.023 2.348 1 98.62 219 LEU A CA 1
ATOM 1758 C C . LEU A 1 219 ? 23.922 -13.586 1.981 1 98.62 219 LEU A C 1
ATOM 1760 O O . LEU A 1 219 ? 23.594 -12.656 2.727 1 98.62 219 LEU A O 1
ATOM 1764 N N . CYS A 1 220 ? 24.547 -13.383 0.835 1 98.69 220 CYS A N 1
ATOM 1765 C CA . CYS A 1 220 ? 24.812 -12.031 0.344 1 98.69 220 CYS A CA 1
ATOM 1766 C C . CYS A 1 220 ? 23.516 -11.273 0.126 1 98.69 220 CYS A C 1
ATOM 1768 O O . CYS A 1 220 ? 23.406 -10.094 0.485 1 98.69 220 CYS A O 1
ATOM 1770 N N . GLU A 1 221 ? 22.562 -11.938 -0.383 1 98.56 221 GLU A N 1
ATOM 1771 C CA . GLU A 1 221 ? 21.25 -11.336 -0.636 1 98.56 221 GLU A CA 1
ATOM 1772 C C . GLU A 1 221 ? 20.609 -10.867 0.661 1 98.56 221 GLU A C 1
ATOM 1774 O O . GLU A 1 221 ? 20.047 -9.766 0.721 1 98.56 221 GLU A O 1
ATOM 1779 N N . TYR A 1 222 ? 20.656 -11.664 1.666 1 98.69 222 TYR A N 1
ATOM 1780 C CA . TYR A 1 222 ? 20.062 -11.312 2.951 1 98.69 222 TYR A CA 1
ATOM 1781 C C . TYR A 1 222 ? 20.781 -10.117 3.566 1 98.69 222 TYR A C 1
ATOM 1783 O O . TYR A 1 222 ? 20.141 -9.25 4.176 1 98.69 222 TYR A O 1
ATOM 1791 N N . VAL A 1 223 ? 22.047 -10.086 3.436 1 98.62 223 VAL A N 1
ATOM 1792 C CA . VAL A 1 223 ? 22.812 -8.93 3.91 1 98.62 223 VAL A CA 1
ATOM 1793 C C . VAL A 1 223 ? 22.344 -7.676 3.178 1 98.62 223 VAL A C 1
ATOM 1795 O O . VAL A 1 223 ? 22.109 -6.637 3.799 1 98.62 223 VAL A O 1
ATOM 1798 N N . ILE A 1 224 ? 22.172 -7.758 1.888 1 98.75 224 ILE A N 1
ATOM 1799 C CA . ILE A 1 224 ? 21.719 -6.637 1.072 1 98.75 224 ILE A CA 1
ATOM 1800 C C . ILE A 1 224 ? 20.344 -6.18 1.544 1 98.75 224 ILE A C 1
ATOM 1802 O O . ILE A 1 224 ? 20.094 -4.98 1.684 1 98.75 224 ILE A O 1
ATOM 1806 N N . CYS A 1 225 ? 19.438 -7.133 1.799 1 98.56 225 CYS A N 1
ATOM 1807 C CA . CYS A 1 225 ? 18.094 -6.816 2.248 1 98.56 225 CYS A CA 1
ATOM 1808 C C . CYS A 1 225 ? 18.125 -6.031 3.553 1 98.56 225 CYS A C 1
ATOM 1810 O O . CYS A 1 225 ? 17.469 -4.988 3.672 1 98.56 225 CYS A O 1
ATOM 1812 N N . VAL A 1 226 ? 18.891 -6.488 4.496 1 98.44 226 VAL A N 1
ATOM 1813 C CA . VAL A 1 226 ? 18.953 -5.84 5.805 1 98.44 226 VAL A CA 1
ATOM 1814 C C . VAL A 1 226 ? 19.594 -4.465 5.672 1 98.44 226 VAL A C 1
ATOM 1816 O O . VAL A 1 226 ? 19.125 -3.49 6.258 1 98.44 226 VAL A O 1
ATOM 1819 N N . CYS A 1 227 ? 20.656 -4.363 4.887 1 98.62 227 CYS A N 1
ATOM 1820 C CA . CYS A 1 227 ? 21.328 -3.09 4.664 1 98.62 227 CYS A CA 1
ATOM 1821 C C . CYS A 1 227 ? 20.406 -2.096 3.975 1 98.62 227 CYS A C 1
ATOM 1823 O O . CYS A 1 227 ? 20.391 -0.912 4.312 1 98.62 227 CYS A O 1
ATOM 1825 N N . ASN A 1 228 ? 19.688 -2.58 3.025 1 98.56 228 ASN A N 1
ATOM 1826 C CA . ASN A 1 228 ? 18.719 -1.732 2.32 1 98.56 228 ASN A CA 1
ATOM 1827 C C . ASN A 1 228 ? 17.672 -1.169 3.268 1 98.56 228 ASN A C 1
ATOM 1829 O O . ASN A 1 228 ? 17.406 0.034 3.258 1 98.56 228 ASN A O 1
ATOM 1833 N N . MET A 1 229 ? 17.109 -2.008 4.09 1 98.56 229 MET A N 1
ATOM 1834 C CA . MET A 1 229 ? 16.109 -1.57 5.062 1 98.56 229 MET A CA 1
ATOM 1835 C C . MET A 1 229 ? 16.719 -0.568 6.043 1 98.56 229 MET A C 1
ATOM 1837 O O . MET A 1 229 ? 16.109 0.462 6.336 1 98.56 229 MET A O 1
ATOM 1841 N N . ALA A 1 230 ? 17.906 -0.904 6.496 1 98.44 230 ALA A N 1
ATOM 1842 C CA . ALA A 1 230 ? 18.594 -0.002 7.422 1 98.44 230 ALA A CA 1
ATOM 1843 C C . ALA A 1 230 ? 18.875 1.344 6.762 1 98.44 230 ALA A C 1
ATOM 1845 O O . ALA A 1 230 ? 18.766 2.393 7.402 1 98.44 230 ALA A O 1
ATOM 1846 N N . PHE A 1 231 ? 19.312 1.331 5.531 1 98.62 231 PHE A N 1
ATOM 1847 C CA . PHE A 1 231 ? 19.625 2.559 4.805 1 98.62 231 PHE A CA 1
ATOM 1848 C C . PHE A 1 231 ? 18.391 3.461 4.73 1 98.62 231 PHE A C 1
ATOM 1850 O O . PHE A 1 231 ? 18.484 4.66 5.004 1 98.62 231 PHE A O 1
ATOM 1857 N N . HIS A 1 232 ? 17.25 2.873 4.41 1 98.12 232 HIS A N 1
ATOM 1858 C CA . HIS A 1 232 ? 16.031 3.666 4.316 1 98.12 232 HIS A CA 1
ATOM 1859 C C . HIS A 1 232 ? 15.578 4.133 5.695 1 98.12 232 HIS A C 1
ATOM 1861 O O . HIS A 1 232 ? 14.938 5.184 5.82 1 98.12 232 HIS A O 1
ATOM 1867 N N . LEU A 1 233 ? 15.961 3.381 6.719 1 97.81 233 LEU A N 1
ATOM 1868 C CA . LEU A 1 233 ? 15.594 3.768 8.078 1 97.81 233 LEU A CA 1
ATOM 1869 C C . LEU A 1 233 ? 16.391 4.984 8.531 1 97.81 233 LEU A C 1
ATOM 1871 O O . LEU A 1 233 ? 16.031 5.641 9.508 1 97.81 233 LEU A O 1
ATOM 1875 N N . THR A 1 234 ? 17.469 5.344 7.855 1 97.06 234 THR A N 1
ATOM 1876 C CA . THR A 1 234 ? 18.25 6.523 8.219 1 97.06 234 THR A CA 1
ATOM 1877 C C . THR A 1 234 ? 17.406 7.789 8.086 1 97.06 234 THR A C 1
ATOM 1879 O O . THR A 1 234 ? 17.797 8.852 8.57 1 97.06 234 THR A O 1
ATOM 1882 N N . LEU A 1 235 ? 16.266 7.605 7.473 1 95.19 235 LEU A N 1
ATOM 1883 C CA . LEU A 1 235 ? 15.297 8.703 7.41 1 95.19 235 LEU A CA 1
ATOM 1884 C C . LEU A 1 235 ? 15.016 9.258 8.805 1 95.19 235 LEU A C 1
ATOM 1886 O O . LEU A 1 235 ? 14.766 10.453 8.961 1 95.19 235 LEU A O 1
ATOM 1890 N N . VAL A 1 236 ? 15.117 8.438 9.844 1 94.94 236 VAL A N 1
ATOM 1891 C CA . VAL A 1 236 ? 14.797 8.82 11.219 1 94.94 236 VAL A CA 1
ATOM 1892 C C . VAL A 1 236 ? 15.773 9.898 11.688 1 94.94 236 VAL A C 1
ATOM 1894 O O . VAL A 1 236 ? 15.438 10.695 12.57 1 94.94 236 VAL A O 1
ATOM 1897 N N . TYR A 1 237 ? 16.938 9.93 11.078 1 94.38 237 TYR A N 1
ATOM 1898 C CA . TYR A 1 237 ? 17.938 10.945 11.414 1 94.38 237 TYR A CA 1
ATOM 1899 C C . TYR A 1 237 ? 17.719 12.211 10.602 1 94.38 237 TYR A C 1
ATOM 1901 O O . TYR A 1 237 ? 18.078 13.305 11.031 1 94.38 237 TYR A O 1
ATOM 1909 N N . ASP A 1 238 ? 17.141 12.109 9.422 1 91.69 238 ASP A N 1
ATOM 1910 C CA . ASP A 1 238 ? 16.953 13.234 8.508 1 91.69 238 ASP A CA 1
ATOM 1911 C C . ASP A 1 238 ? 15.703 14.039 8.875 1 91.69 238 ASP A C 1
ATOM 1913 O O . ASP A 1 238 ? 15.727 15.273 8.859 1 91.69 238 ASP A O 1
ATOM 1917 N N . ILE A 1 239 ? 14.664 13.312 9.141 1 92.25 239 ILE A N 1
ATOM 1918 C CA . ILE A 1 239 ? 13.344 13.898 9.359 1 92.25 239 ILE A CA 1
ATOM 1919 C C . ILE A 1 239 ? 12.766 13.391 10.68 1 92.25 239 ILE A C 1
ATOM 1921 O O . ILE A 1 239 ? 11.703 12.766 10.695 1 92.25 239 ILE A O 1
ATOM 1925 N N . PRO A 1 240 ? 13.391 13.781 11.797 1 93.12 240 PRO A N 1
ATOM 1926 C CA . PRO A 1 240 ? 13.016 13.188 13.086 1 93.12 240 PRO A CA 1
ATOM 1927 C C . PRO A 1 240 ? 11.766 13.812 13.688 1 93.12 240 PRO A C 1
ATOM 1929 O O . PRO A 1 240 ? 11.062 13.172 14.477 1 93.12 240 PRO A O 1
ATOM 1932 N N . ASP A 1 241 ? 11.383 15.016 13.367 1 94.81 241 ASP A N 1
ATOM 1933 C CA . ASP A 1 241 ? 10.375 15.75 14.125 1 94.81 241 ASP A CA 1
ATOM 1934 C C . ASP A 1 241 ? 9.102 15.938 13.297 1 94.81 241 ASP A C 1
ATOM 1936 O O . ASP A 1 241 ? 8.102 16.453 13.805 1 94.81 241 ASP A O 1
ATOM 1940 N N . GLU A 1 242 ? 9.172 15.539 12.086 1 96.94 242 GLU A N 1
ATOM 1941 C CA . GLU A 1 242 ? 8.031 15.773 11.203 1 96.94 242 GLU A CA 1
ATOM 1942 C C . GLU A 1 242 ? 6.844 14.898 11.594 1 96.94 242 GLU A C 1
ATOM 1944 O O . GLU A 1 242 ? 7.02 13.766 12.047 1 96.94 242 GLU A O 1
ATOM 1949 N N . GLU A 1 243 ? 5.672 15.422 11.43 1 98 243 GLU A N 1
ATOM 1950 C CA . GLU A 1 243 ? 4.414 14.711 11.641 1 98 243 GLU A CA 1
ATOM 1951 C C . GLU A 1 243 ? 3.504 14.828 10.422 1 98 243 GLU A C 1
ATOM 1953 O O . GLU A 1 243 ? 3.598 15.789 9.664 1 98 243 GLU A O 1
ATOM 1958 N N . LEU A 1 244 ? 2.703 13.805 10.242 1 98.31 244 LEU A N 1
ATOM 1959 C CA . LEU A 1 244 ? 1.657 13.789 9.219 1 98.31 244 LEU A CA 1
ATOM 1960 C C . LEU A 1 244 ? 0.311 14.18 9.82 1 98.31 244 LEU A C 1
ATOM 1962 O O . LEU A 1 244 ? -0.174 13.539 10.75 1 98.31 244 LEU A O 1
ATOM 1966 N N . LEU A 1 245 ? -0.245 15.266 9.344 1 97.69 245 LEU A N 1
ATOM 1967 C CA . LEU A 1 245 ? -1.55 15.734 9.789 1 97.69 245 LEU A CA 1
ATOM 1968 C C . LEU A 1 245 ? -2.545 15.758 8.633 1 97.69 245 LEU A C 1
ATOM 1970 O O . LEU A 1 245 ? -2.195 16.141 7.512 1 97.69 245 LEU A O 1
ATOM 1974 N N . VAL A 1 246 ? -3.729 15.352 8.852 1 98.19 246 VAL A N 1
ATOM 1975 C CA . VAL A 1 246 ? -4.84 15.555 7.93 1 98.19 246 VAL A CA 1
ATOM 1976 C C . VAL A 1 246 ? -5.879 16.469 8.562 1 98.19 246 VAL A C 1
ATOM 1978 O O . VAL A 1 246 ? -6.426 16.156 9.625 1 98.19 246 VAL A O 1
ATOM 1981 N N . GLY A 1 247 ? -6.066 17.594 8.047 1 97.12 247 GLY A N 1
ATOM 1982 C CA . GLY A 1 247 ? -7.004 18.594 8.523 1 97.12 247 GLY A CA 1
ATOM 1983 C C . GLY A 1 247 ? -7.297 19.672 7.492 1 97.12 247 GLY A C 1
ATOM 1984 O O . GLY A 1 247 ? -7.059 19.469 6.297 1 97.12 247 GLY A O 1
ATOM 1985 N N . ILE A 1 248 ? -7.902 20.75 7.938 1 96.38 248 ILE A N 1
ATOM 1986 C CA . ILE A 1 248 ? -8.266 21.859 7.059 1 96.38 248 ILE A CA 1
ATOM 1987 C C . ILE A 1 248 ? -7.281 23 7.25 1 96.38 248 ILE A C 1
ATOM 1989 O O . ILE A 1 248 ? -7.176 23.562 8.344 1 96.38 248 ILE A O 1
ATOM 1993 N N . PRO A 1 249 ? -6.562 23.25 6.211 1 94.19 249 PRO A N 1
ATOM 1994 C CA . PRO A 1 249 ? -5.688 24.422 6.336 1 94.19 249 PRO A CA 1
ATOM 1995 C C . PRO A 1 249 ? -6.457 25.734 6.375 1 94.19 249 PRO A C 1
ATOM 1997 O O . PRO A 1 249 ? -7.441 25.906 5.648 1 94.19 249 PRO A O 1
ATOM 2000 N N . LEU A 1 250 ? -6.281 26.672 7.32 1 86.62 250 LEU A N 1
ATOM 2001 C CA . LEU A 1 250 ? -6.938 27.969 7.422 1 86.62 250 LEU A CA 1
ATOM 2002 C C . LEU A 1 250 ? -6.375 28.938 6.395 1 86.62 250 LEU A C 1
ATOM 2004 O O . LEU A 1 250 ? -5.16 29.031 6.215 1 86.62 250 LEU A O 1
ATOM 2008 N N . GLY A 1 251 ? -6.848 28.844 5.148 1 65.69 251 GLY A N 1
ATOM 2009 C CA . GLY A 1 251 ? -6.457 29.781 4.109 1 65.69 251 GLY A CA 1
ATOM 2010 C C . GLY A 1 251 ? -6.25 31.188 4.625 1 65.69 251 GLY A C 1
ATOM 2011 O O . GLY A 1 251 ? -6.797 31.562 5.668 1 65.69 251 GLY A O 1
ATOM 2012 N N . VAL A 1 252 ? -5.133 31.844 4.34 1 49.62 252 VAL A N 1
ATOM 2013 C CA . VAL A 1 252 ? -5.176 33.312 4.227 1 49.62 252 VAL A CA 1
ATOM 2014 C C . VAL A 1 252 ? -6.449 33.719 3.502 1 49.62 252 VAL A C 1
ATOM 2016 O O . VAL A 1 252 ? -6.793 33.188 2.455 1 49.62 252 VAL A O 1
ATOM 2019 N N . ALA A 1 253 ? -7.59 34.344 4.137 1 42.19 253 ALA A N 1
ATOM 2020 C CA . ALA A 1 253 ? -8.703 35.031 3.504 1 42.19 253 ALA A CA 1
ATOM 2021 C C . ALA A 1 253 ? -8.328 35.5 2.098 1 42.19 253 ALA A C 1
ATOM 2023 O O . ALA A 1 253 ? -7.352 36.219 1.914 1 42.19 253 ALA A O 1
ATOM 2024 N N . ASN A 1 254 ? -8.422 34.719 1.149 1 39.41 254 ASN A N 1
ATOM 2025 C CA . ASN A 1 254 ? -8.547 35.531 -0.063 1 39.41 254 ASN A CA 1
ATOM 2026 C C . ASN A 1 254 ? -9.5 36.688 0.135 1 39.41 254 ASN A C 1
ATOM 2028 O O . ASN A 1 254 ? -10.68 36.5 0.413 1 39.41 254 ASN A O 1
ATOM 2032 N N . SER A 1 255 ? -9.148 37.906 0.601 1 34.19 255 SER A N 1
ATOM 2033 C CA . SER A 1 255 ? -9.734 39.25 0.59 1 34.19 255 SER A CA 1
ATOM 2034 C C . SER A 1 255 ? -10.641 39.438 -0.62 1 34.19 255 SER A C 1
ATOM 2036 O O . SER A 1 255 ? -11.133 40.531 -0.856 1 34.19 255 SER A O 1
ATOM 2038 N N . SER A 1 256 ? -10.633 38.656 -1.607 1 35.66 256 SER A N 1
ATOM 2039 C CA . SER A 1 256 ? -11.164 39.375 -2.756 1 35.66 256 SER A CA 1
ATOM 2040 C C . SER A 1 256 ? -12.68 39.5 -2.676 1 35.66 256 SER A C 1
ATOM 2042 O O . SER A 1 256 ? -13.344 39.719 -3.691 1 35.66 256 SER A O 1
ATOM 2044 N N . LYS A 1 257 ? -13.5 38.906 -1.829 1 38.81 257 LYS A N 1
ATOM 2045 C CA . LYS A 1 257 ? -14.836 39.281 -2.285 1 38.81 257 LYS A CA 1
ATOM 2046 C C . LYS A 1 257 ? -15.055 40.781 -2.129 1 38.81 257 LYS A C 1
ATOM 2048 O O . LYS A 1 257 ? -14.969 41.312 -1.021 1 38.81 257 LYS A O 1
ATOM 2053 N N . PRO A 1 258 ? -14.875 41.688 -3.186 1 38.28 258 PRO A N 1
ATOM 2054 C CA . PRO A 1 258 ? -15.266 43.094 -3.182 1 38.28 258 PRO A CA 1
ATOM 2055 C C . PRO A 1 258 ? -16.688 43.312 -2.678 1 38.28 258 PRO A C 1
ATOM 2057 O O . PRO A 1 258 ? -17.578 42.5 -2.945 1 38.28 258 PRO A O 1
ATOM 2060 N N . ALA A 1 259 ? -16.875 43.969 -1.58 1 39.59 259 ALA A N 1
ATOM 2061 C CA . ALA A 1 259 ? -18.125 44.562 -1.104 1 39.59 259 ALA A CA 1
ATOM 2062 C C . ALA A 1 259 ? -18.891 45.219 -2.248 1 39.59 259 ALA A C 1
ATOM 2064 O O . ALA A 1 259 ? -18.406 46.156 -2.881 1 39.59 259 ALA A O 1
ATOM 2065 N N . SER A 1 260 ? -19.609 44.562 -3.131 1 32.62 260 SER A N 1
ATOM 2066 C CA . SER A 1 260 ? -20.5 45.281 -4.016 1 32.62 260 SER A CA 1
ATOM 2067 C C . SER A 1 260 ? -21.219 46.406 -3.26 1 32.62 260 SER A C 1
ATOM 2069 O O . SER A 1 260 ? -21.891 46.156 -2.254 1 32.62 260 SER A O 1
ATOM 2071 N N . LYS A 1 261 ? -20.641 47.688 -3.281 1 33.56 261 LYS A N 1
ATOM 2072 C CA . LYS A 1 261 ? -21.312 48.969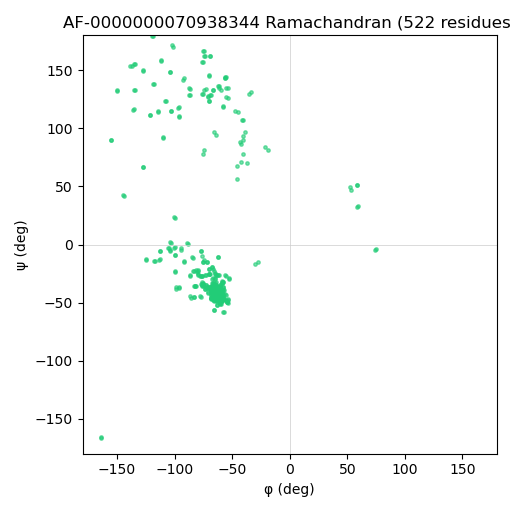 -2.994 1 33.56 261 LYS A CA 1
ATOM 2073 C C . LYS A 1 261 ? -22.688 49.031 -3.639 1 33.56 261 LYS A C 1
ATOM 2075 O O . LYS A 1 261 ? -22.812 48.938 -4.863 1 33.56 261 LYS A O 1
ATOM 2080 N N . ASP A 1 262 ? -23.703 48.562 -3.031 1 27.39 262 ASP A N 1
ATOM 2081 C CA . ASP A 1 262 ? -25.062 49 -3.328 1 27.39 262 ASP A CA 1
ATOM 2082 C C . ASP A 1 262 ? -25.141 50.5 -3.434 1 27.39 262 ASP A C 1
ATOM 2084 O O . ASP A 1 262 ? -24.922 51.219 -2.449 1 27.39 262 ASP A O 1
ATOM 2088 N N . GLN A 1 263 ? -24.312 51.188 -4.367 1 22.8 263 GLN A N 1
ATOM 2089 C CA . GLN A 1 263 ? -25.047 52.375 -4.809 1 22.8 263 GLN A CA 1
ATOM 2090 C C . GLN A 1 263 ? -26.297 52 -5.598 1 22.8 263 GLN A C 1
ATOM 2092 O O . GLN A 1 263 ? -26.25 51.062 -6.418 1 22.8 263 GLN A O 1
ATOM 2097 N N . MET B 1 1 ? -13.375 25.031 20.594 1 51.38 1 MET B N 1
ATOM 2098 C CA . MET B 1 1 ? -12.75 25.109 19.266 1 51.38 1 MET B CA 1
ATOM 2099 C C . MET B 1 1 ? -11.312 24.609 19.328 1 51.38 1 MET B C 1
ATOM 2101 O O . MET B 1 1 ? -10.539 25.047 20.188 1 51.38 1 MET B O 1
ATOM 2105 N N . GLU B 1 2 ? -11.047 23.469 18.703 1 72.06 2 GLU B N 1
ATOM 2106 C CA . GLU B 1 2 ? -9.688 22.938 18.766 1 72.06 2 GLU B CA 1
ATOM 2107 C C . GLU B 1 2 ? -8.68 23.938 18.203 1 72.06 2 GLU B C 1
ATOM 2109 O O . GLU B 1 2 ? -8.938 24.594 17.188 1 72.06 2 GLU B O 1
ATOM 2114 N N . THR B 1 3 ? -7.758 24.375 18.953 1 84.81 3 THR B N 1
ATOM 2115 C CA . THR B 1 3 ? -6.711 25.312 18.531 1 84.81 3 THR B CA 1
ATOM 2116 C C . THR B 1 3 ? -5.969 24.766 17.312 1 84.81 3 THR B C 1
ATOM 2118 O O . THR B 1 3 ? -5.57 23.609 17.281 1 84.81 3 THR B O 1
ATOM 2121 N N . PRO B 1 4 ? -5.949 25.641 16.328 1 91.62 4 PRO B N 1
ATOM 2122 C CA . PRO B 1 4 ? -5.219 25.219 15.133 1 91.62 4 PRO B CA 1
ATOM 2123 C C . PRO B 1 4 ? -3.77 24.844 15.43 1 91.62 4 PRO B C 1
ATOM 2125 O O . PRO B 1 4 ? -3.15 25.422 16.328 1 91.62 4 PRO B O 1
ATOM 2128 N N . ILE B 1 5 ? -3.289 23.906 14.812 1 93.56 5 ILE B N 1
ATOM 2129 C CA . ILE B 1 5 ? -1.901 23.469 14.93 1 93.56 5 ILE B CA 1
ATOM 2130 C C . ILE B 1 5 ? -1.07 24.094 13.805 1 93.56 5 ILE B C 1
ATOM 2132 O O . ILE B 1 5 ? -1.235 23.75 12.633 1 93.56 5 ILE B O 1
ATOM 2136 N N . PRO B 1 6 ? -0.197 25.016 14.117 1 94.31 6 PRO B N 1
ATOM 2137 C CA . PRO B 1 6 ? 0.664 25.578 13.078 1 94.31 6 PRO B CA 1
ATOM 2138 C C . PRO B 1 6 ? 1.724 24.594 12.586 1 94.31 6 PRO B C 1
ATOM 2140 O O . PRO B 1 6 ? 2.439 24 13.391 1 94.31 6 PRO B O 1
ATOM 2143 N N . MET B 1 7 ? 1.793 24.375 11.289 1 94.38 7 MET B N 1
ATOM 2144 C CA . MET B 1 7 ? 2.77 23.469 10.68 1 94.38 7 MET B CA 1
ATOM 2145 C C . MET B 1 7 ? 3.844 24.266 9.938 1 94.38 7 MET B C 1
ATOM 2147 O O . MET B 1 7 ? 3.533 25.078 9.07 1 94.38 7 MET B O 1
ATOM 2151 N N . GLU B 1 8 ? 5.066 24.016 10.344 1 93.62 8 GLU B N 1
ATOM 2152 C CA . GLU B 1 8 ? 6.195 24.641 9.664 1 93.62 8 GLU B CA 1
ATOM 2153 C C . GLU B 1 8 ? 7.02 23.609 8.898 1 93.62 8 GLU B C 1
ATOM 2155 O O . GLU B 1 8 ? 6.891 22.406 9.141 1 93.62 8 GLU B O 1
ATOM 2160 N N . HIS B 1 9 ? 7.766 24.062 7.91 1 92.69 9 HIS B N 1
ATOM 2161 C CA . HIS B 1 9 ? 8.656 23.188 7.16 1 92.69 9 HIS B CA 1
ATOM 2162 C C . HIS B 1 9 ? 7.883 22.047 6.504 1 92.69 9 HIS B C 1
ATOM 2164 O O . HIS B 1 9 ? 8.227 20.875 6.676 1 92.69 9 HIS B O 1
ATOM 2170 N N . VAL B 1 10 ? 6.871 22.438 5.816 1 95.81 10 VAL B N 1
ATOM 2171 C CA . VAL B 1 10 ? 6.004 21.453 5.18 1 95.81 10 VAL B CA 1
ATOM 2172 C C . VAL B 1 10 ? 6.746 20.781 4.031 1 95.81 10 VAL B C 1
ATOM 2174 O O . VAL B 1 10 ? 7.238 21.453 3.117 1 95.81 10 VAL B O 1
ATOM 2177 N N . LEU B 1 11 ? 6.836 19.453 4.07 1 97.5 11 LEU B N 1
ATOM 2178 C CA . LEU B 1 11 ? 7.578 18.688 3.078 1 97.5 11 LEU B CA 1
ATOM 2179 C C . LEU B 1 11 ? 6.633 18.094 2.031 1 97.5 11 LEU B C 1
ATOM 2181 O O . LEU B 1 11 ? 7.07 17.734 0.939 1 97.5 11 LEU B O 1
ATOM 2185 N N . LEU B 1 12 ? 5.395 17.953 2.4 1 97.81 12 LEU B N 1
ATOM 2186 C CA . LEU B 1 12 ? 4.402 17.359 1.511 1 97.81 12 LEU B CA 1
ATOM 2187 C C . LEU B 1 12 ? 3.016 17.922 1.787 1 97.81 12 LEU B C 1
ATOM 2189 O O . LEU B 1 12 ? 2.631 18.109 2.945 1 97.81 12 LEU B O 1
ATOM 2193 N N . ARG B 1 13 ? 2.379 18.281 0.83 1 97.38 13 ARG B N 1
ATOM 2194 C CA . ARG B 1 13 ? 1.01 18.781 0.892 1 97.38 13 ARG B CA 1
ATOM 2195 C C . ARG B 1 13 ? 0.149 18.156 -0.205 1 97.38 13 ARG B C 1
ATOM 2197 O O . ARG B 1 13 ? 0.449 18.297 -1.392 1 97.38 13 ARG B O 1
ATOM 2204 N N . VAL B 1 14 ? -0.883 17.391 0.192 1 97.94 14 VAL B N 1
ATOM 2205 C CA . VAL B 1 14 ? -1.744 16.688 -0.761 1 97.94 14 VAL B CA 1
ATOM 2206 C C . VAL B 1 14 ? -3.207 16.875 -0.365 1 97.94 14 VAL B C 1
ATOM 2208 O O . VAL B 1 14 ? -3.561 16.734 0.808 1 97.94 14 VAL B O 1
ATOM 2211 N N . LYS B 1 15 ? -4.023 17.219 -1.36 1 98.06 15 LYS B N 1
ATOM 2212 C CA . LYS B 1 15 ? -5.457 17.219 -1.086 1 98.06 15 LYS B CA 1
ATOM 2213 C C . LYS B 1 15 ? -5.973 15.805 -0.829 1 98.06 15 LYS B C 1
ATOM 2215 O O . LYS B 1 15 ? -5.664 14.875 -1.581 1 98.06 15 LYS B O 1
ATOM 2220 N N . VAL B 1 16 ? -6.734 15.641 0.186 1 97.62 16 VAL B N 1
ATOM 2221 C CA . VAL B 1 16 ? -7.285 14.336 0.527 1 97.62 16 VAL B CA 1
ATOM 2222 C C . VAL B 1 16 ? -8.125 13.805 -0.636 1 97.62 16 VAL B C 1
ATOM 2224 O O . VAL B 1 16 ? -8.156 12.602 -0.888 1 97.62 16 VAL B O 1
ATOM 2227 N N . LEU B 1 17 ? -8.742 14.68 -1.385 1 97.75 17 LEU B N 1
ATOM 2228 C CA . LEU B 1 17 ? -9.57 14.297 -2.523 1 97.75 17 LEU B CA 1
ATOM 2229 C C . LEU B 1 17 ? -8.742 13.562 -3.574 1 97.75 17 LEU B C 1
ATOM 2231 O O . LEU B 1 17 ? -9.242 12.641 -4.227 1 97.75 17 LEU B O 1
ATOM 2235 N N . ASN B 1 18 ? -7.512 13.977 -3.768 1 97.88 18 ASN B N 1
ATOM 2236 C CA . ASN B 1 18 ? -6.645 13.281 -4.715 1 97.88 18 ASN B CA 1
ATOM 2237 C C . ASN B 1 18 ? -6.418 11.828 -4.309 1 97.88 18 ASN B C 1
ATOM 2239 O O . ASN B 1 18 ? -6.379 10.938 -5.16 1 97.88 18 ASN B O 1
ATOM 2243 N N . LEU B 1 19 ? -6.262 11.625 -3.023 1 97.75 19 LEU B N 1
ATOM 2244 C CA . LEU B 1 19 ? -6.105 10.266 -2.523 1 97.75 19 LEU B CA 1
ATOM 2245 C C . LEU B 1 19 ? -7.391 9.469 -2.703 1 97.75 19 LEU B C 1
ATOM 2247 O O . LEU B 1 19 ? -7.352 8.281 -3.039 1 97.75 19 LEU B O 1
ATOM 2251 N N . ALA B 1 20 ? -8.516 10.125 -2.461 1 97.81 20 ALA B N 1
ATOM 2252 C CA . ALA B 1 20 ? -9.797 9.461 -2.645 1 97.81 20 ALA B CA 1
ATOM 2253 C C . ALA B 1 20 ? -9.984 9.008 -4.09 1 97.81 20 ALA B C 1
ATOM 2255 O O . ALA B 1 20 ? -10.367 7.863 -4.344 1 97.81 20 ALA B O 1
ATOM 2256 N N . TYR B 1 21 ? -9.656 9.883 -5.016 1 98.31 21 TYR B N 1
ATOM 2257 C CA . TYR B 1 21 ? -9.781 9.531 -6.426 1 98.31 21 TYR B CA 1
ATOM 2258 C C . TYR B 1 21 ? -8.812 8.422 -6.797 1 98.31 21 TYR B C 1
ATOM 2260 O O . TYR B 1 21 ? -9.141 7.535 -7.59 1 98.31 21 TYR B O 1
ATOM 2268 N N . LEU B 1 22 ? -7.664 8.445 -6.23 1 97.81 22 LEU B N 1
ATOM 2269 C CA . LEU B 1 22 ? -6.672 7.414 -6.492 1 97.81 22 LEU B CA 1
ATOM 2270 C C . LEU B 1 22 ? -7.168 6.051 -6.027 1 97.81 22 LEU B C 1
ATOM 2272 O O . LEU B 1 22 ? -6.988 5.051 -6.727 1 97.81 22 LEU B O 1
ATOM 2276 N N . THR B 1 23 ? -7.793 6 -4.848 1 97.62 23 THR B N 1
ATOM 2277 C CA . THR B 1 23 ? -8.242 4.742 -4.266 1 97.62 23 THR B CA 1
ATOM 2278 C C . THR B 1 23 ? -9.375 4.133 -5.09 1 97.62 23 THR B C 1
ATOM 2280 O O . THR B 1 23 ? -9.648 2.936 -4.988 1 97.62 23 THR B O 1
ATOM 2283 N N . VAL B 1 24 ? -10.039 4.961 -5.914 1 98.12 24 VAL B N 1
ATOM 2284 C CA . VAL B 1 24 ? -11.094 4.43 -6.777 1 98.12 24 VAL B CA 1
ATOM 2285 C C . VAL B 1 24 ? -10.523 4.137 -8.164 1 98.12 24 VAL B C 1
ATOM 2287 O O . VAL B 1 24 ? -10.836 3.107 -8.766 1 98.12 24 VAL B O 1
ATOM 2290 N N . ALA B 1 25 ? -9.625 4.977 -8.609 1 98.31 25 ALA B N 1
ATOM 2291 C CA . ALA B 1 25 ? -9.086 4.859 -9.961 1 98.31 25 ALA B CA 1
ATOM 2292 C C . ALA B 1 25 ? -8.234 3.6 -10.109 1 98.31 25 ALA B C 1
ATOM 2294 O O . ALA B 1 25 ? -8.305 2.906 -11.125 1 98.31 25 ALA B O 1
ATOM 2295 N N . LEU B 1 26 ? -7.477 3.256 -9.148 1 98.19 26 LEU B N 1
ATOM 2296 C CA . LEU B 1 26 ? -6.535 2.146 -9.258 1 98.19 26 LEU B CA 1
ATOM 2297 C C . LEU B 1 26 ? -7.27 0.821 -9.422 1 98.19 26 LEU B C 1
ATOM 2299 O O . LEU B 1 26 ? -7.062 0.109 -10.406 1 98.19 26 LEU B O 1
ATOM 2303 N N . PRO B 1 27 ? -8.164 0.466 -8.5 1 97.75 27 PRO B N 1
ATOM 2304 C CA . PRO B 1 27 ? -8.875 -0.799 -8.711 1 97.75 27 PRO B CA 1
ATOM 2305 C C . PRO B 1 27 ? -9.758 -0.775 -9.953 1 97.75 27 PRO B C 1
ATOM 2307 O O . PRO B 1 27 ? -9.906 -1.794 -10.641 1 97.75 27 PRO B O 1
ATOM 2310 N N . LEU B 1 28 ? -10.352 0.38 -10.258 1 98.38 28 LEU B N 1
ATOM 2311 C CA . LEU B 1 28 ? -11.219 0.458 -11.422 1 98.38 28 LEU B CA 1
ATOM 2312 C C . LEU B 1 28 ? -10.43 0.244 -12.711 1 98.38 28 LEU B C 1
ATOM 2314 O O . LEU B 1 28 ? -10.805 -0.583 -13.547 1 98.38 28 LEU B O 1
ATOM 2318 N N . PHE B 1 29 ? -9.336 0.926 -12.859 1 98.38 29 PHE B N 1
ATOM 2319 C CA . PHE B 1 29 ? -8.531 0.822 -14.07 1 98.38 29 PHE B CA 1
ATOM 2320 C C . PHE B 1 29 ? -7.938 -0.576 -14.211 1 98.38 29 PHE B C 1
ATOM 2322 O O . PHE B 1 29 ? -7.906 -1.136 -15.312 1 98.38 29 PHE B O 1
ATOM 2329 N N . THR B 1 30 ? -7.461 -1.128 -13.117 1 98.56 30 THR B N 1
ATOM 2330 C CA . THR B 1 30 ? -6.883 -2.465 -13.195 1 98.56 30 THR B CA 1
ATOM 2331 C C . THR B 1 30 ? -7.961 -3.504 -13.484 1 98.56 30 THR B C 1
ATOM 2333 O O . THR B 1 30 ? -7.727 -4.465 -14.219 1 98.56 30 THR B O 1
ATOM 2336 N N . LEU B 1 31 ? -9.148 -3.303 -12.922 1 98.5 31 LEU B N 1
ATOM 2337 C CA . LEU B 1 31 ? -10.266 -4.211 -13.18 1 98.5 31 LEU B CA 1
ATOM 2338 C C . LEU B 1 31 ? -10.664 -4.188 -14.648 1 98.5 31 LEU B C 1
ATOM 2340 O O . LEU B 1 31 ? -10.82 -5.242 -15.266 1 98.5 31 LEU B O 1
ATOM 2344 N N . VAL B 1 32 ? -10.773 -2.998 -15.195 1 98.69 32 VAL B N 1
ATOM 2345 C CA . VAL B 1 32 ? -11.156 -2.846 -16.594 1 98.69 32 VAL B CA 1
ATOM 2346 C C . VAL B 1 32 ? -10.07 -3.426 -17.5 1 98.69 32 VAL B C 1
ATOM 2348 O O . VAL B 1 32 ? -10.375 -4.105 -18.484 1 98.69 32 VAL B O 1
ATOM 2351 N N . PHE B 1 33 ? -8.867 -3.201 -17.172 1 98.81 33 PHE B N 1
ATOM 2352 C CA . PHE B 1 33 ? -7.75 -3.748 -17.922 1 98.81 33 PHE B CA 1
ATOM 2353 C C . PHE B 1 33 ? -7.789 -5.27 -17.922 1 98.81 33 PHE B C 1
ATOM 2355 O O . PHE B 1 33 ? -7.668 -5.902 -18.984 1 98.81 33 PHE B O 1
ATOM 2362 N N . CYS B 1 34 ? -7.934 -5.871 -16.703 1 98.69 34 CYS B N 1
ATOM 2363 C CA . CYS B 1 34 ? -7.973 -7.324 -16.594 1 98.69 34 CYS B CA 1
ATOM 2364 C C . CYS B 1 34 ? -9.156 -7.902 -17.359 1 98.69 34 CYS B C 1
ATOM 2366 O O . CYS B 1 34 ? -9.031 -8.922 -18.031 1 98.69 34 CYS B O 1
ATOM 2368 N N . PHE B 1 35 ? -10.289 -7.227 -17.25 1 98.69 35 PHE B N 1
ATOM 2369 C CA . PHE B 1 35 ? -11.477 -7.68 -17.953 1 98.69 35 PHE B CA 1
ATOM 2370 C C . PHE B 1 35 ? -11.273 -7.629 -19.453 1 98.69 35 PHE B C 1
ATOM 2372 O O . PHE B 1 35 ? -11.453 -8.633 -20.141 1 98.69 35 PHE B O 1
ATOM 2379 N N . ALA B 1 36 ? -10.828 -6.469 -19.984 1 98.75 36 ALA B N 1
ATOM 2380 C CA . ALA B 1 36 ? -10.68 -6.258 -21.422 1 98.75 36 ALA B CA 1
ATOM 2381 C C . ALA B 1 36 ? -9.641 -7.207 -22.016 1 98.75 36 ALA B C 1
ATOM 2383 O O . ALA B 1 36 ? -9.891 -7.863 -23.031 1 98.75 36 ALA B O 1
ATOM 2384 N N . THR B 1 37 ? -8.531 -7.348 -21.344 1 98.69 37 THR B N 1
ATOM 2385 C CA . THR B 1 37 ? -7.445 -8.141 -21.906 1 98.69 37 THR B CA 1
ATOM 2386 C C . THR B 1 37 ? -7.738 -9.633 -21.781 1 98.69 37 THR B C 1
ATOM 2388 O O . THR B 1 37 ? -7.383 -10.414 -22.672 1 98.69 37 THR B O 1
ATOM 2391 N N . SER B 1 38 ? -8.398 -10.047 -20.688 1 98.19 38 SER B N 1
ATOM 2392 C CA . SER B 1 38 ? -8.742 -11.461 -20.578 1 98.19 38 SER B CA 1
ATOM 2393 C C . SER B 1 38 ? -9.82 -11.852 -21.594 1 98.19 38 SER B C 1
ATOM 2395 O O . SER B 1 38 ? -9.781 -12.938 -22.156 1 98.19 38 SER B O 1
ATOM 2397 N N . MET B 1 39 ? -10.797 -10.977 -21.844 1 98.12 39 MET B N 1
ATOM 2398 C CA . MET B 1 39 ? -11.852 -11.234 -22.828 1 98.12 39 MET B CA 1
ATOM 2399 C C . MET B 1 39 ? -11.289 -11.273 -24.234 1 98.12 39 MET B C 1
ATOM 2401 O O . MET B 1 39 ? -11.75 -12.055 -25.078 1 98.12 39 MET B O 1
ATOM 2405 N N . LEU B 1 40 ? -10.266 -10.484 -24.5 1 98.19 40 LEU B N 1
ATOM 2406 C CA . LEU B 1 40 ? -9.695 -10.383 -25.844 1 98.19 40 LEU B CA 1
ATOM 2407 C C . LEU B 1 40 ? -8.719 -11.516 -26.109 1 98.19 40 LEU B C 1
ATOM 2409 O O . LEU B 1 40 ? -8.688 -12.07 -27.203 1 98.19 40 LEU B O 1
ATOM 2413 N N . PHE B 1 41 ? -7.926 -11.969 -25.031 1 98.06 41 PHE B N 1
ATOM 2414 C CA . PHE B 1 41 ? -6.797 -12.844 -25.328 1 98.06 41 PHE B CA 1
ATOM 2415 C C . PHE B 1 41 ? -6.98 -14.203 -24.672 1 98.06 41 PHE B C 1
ATOM 2417 O O . PHE B 1 41 ? -6.289 -15.164 -25 1 98.06 41 PHE B O 1
ATOM 2424 N N . GLN B 1 42 ? -7.922 -14.367 -23.703 1 97.94 42 GLN B N 1
ATOM 2425 C CA . GLN B 1 42 ? -8.078 -15.617 -22.969 1 97.94 42 GLN B CA 1
ATOM 2426 C C . GLN B 1 42 ? -9.555 -15.891 -22.672 1 97.94 42 GLN B C 1
ATOM 2428 O O . GLN B 1 42 ? -9.898 -16.281 -21.547 1 97.94 42 GLN B O 1
ATOM 2433 N N . TYR B 1 43 ? -10.375 -15.656 -23.609 1 97.44 43 TYR B N 1
ATOM 2434 C CA . TYR B 1 43 ? -11.828 -15.734 -23.469 1 97.44 43 TYR B CA 1
ATOM 2435 C C . TYR B 1 43 ? -12.242 -17.094 -22.906 1 97.44 43 TYR B C 1
ATOM 2437 O O . TYR B 1 43 ? -12.992 -17.172 -21.922 1 97.44 43 TYR B O 1
ATOM 2445 N N . THR B 1 44 ? -11.789 -18.172 -23.438 1 96.69 44 THR B N 1
ATOM 2446 C CA . THR B 1 44 ? -12.188 -19.531 -23.031 1 96.69 44 THR B CA 1
ATOM 2447 C C . THR B 1 44 ? -11.711 -19.828 -21.609 1 96.69 44 THR B C 1
ATOM 2449 O O . THR B 1 44 ? -12.469 -20.375 -20.812 1 96.69 44 THR B O 1
ATOM 2452 N N . ALA B 1 45 ? -10.531 -19.391 -21.297 1 95.62 45 ALA B N 1
ATOM 2453 C CA . ALA B 1 45 ? -9.945 -19.703 -20 1 95.62 45 ALA B CA 1
ATOM 2454 C C . ALA B 1 45 ? -10.727 -19.047 -18.875 1 95.62 45 ALA B C 1
ATOM 2456 O O . ALA B 1 45 ? -10.914 -19.641 -17.812 1 95.62 45 ALA B O 1
ATOM 2457 N N . VAL B 1 46 ? -11.234 -17.844 -19.109 1 97 46 VAL B N 1
ATOM 2458 C CA . VAL B 1 46 ? -11.844 -17.109 -18.016 1 97 46 VAL B CA 1
ATOM 2459 C C . VAL B 1 46 ? -13.344 -17.406 -17.953 1 97 46 VAL B C 1
ATOM 2461 O O . VAL B 1 46 ? -13.992 -17.125 -16.938 1 97 46 VAL B O 1
ATOM 2464 N N . ASN B 1 47 ? -13.875 -17.969 -18.969 1 96.56 47 ASN B N 1
ATOM 2465 C CA . ASN B 1 47 ? -15.312 -18.234 -18.984 1 96.56 47 ASN B CA 1
ATOM 2466 C C . ASN B 1 47 ? -15.602 -19.719 -18.766 1 96.56 47 ASN B C 1
ATOM 2468 O O . ASN B 1 47 ? -16.766 -20.125 -18.672 1 96.56 47 ASN B O 1
ATOM 2472 N N . THR B 1 48 ? -14.578 -20.531 -18.656 1 93.38 48 THR B N 1
ATOM 2473 C CA . THR B 1 48 ? -14.766 -21.953 -18.391 1 93.38 48 THR B CA 1
ATOM 2474 C C . THR B 1 48 ? -14.859 -22.203 -16.875 1 93.38 48 THR B C 1
ATOM 2476 O O . THR B 1 48 ? -14.008 -21.75 -16.109 1 93.38 48 THR B O 1
ATOM 2479 N N . THR B 1 49 ? -15.891 -22.906 -16.516 1 92.31 49 THR B N 1
ATOM 2480 C CA . THR B 1 49 ? -16.109 -23.234 -15.102 1 92.31 49 THR B CA 1
ATOM 2481 C C . THR B 1 49 ? -16.109 -24.734 -14.883 1 92.31 49 THR B C 1
ATOM 2483 O O . THR B 1 49 ? -15.898 -25.5 -15.828 1 92.31 49 THR B O 1
ATOM 2486 N N . VAL B 1 50 ? -16.281 -25.094 -13.711 1 89.62 50 VAL B N 1
ATOM 2487 C CA . VAL B 1 50 ? -16.297 -26.516 -13.344 1 89.62 50 VAL B CA 1
ATOM 2488 C C . VAL B 1 50 ? -17.484 -27.203 -14.016 1 89.62 50 VAL B C 1
ATOM 2490 O O . VAL B 1 50 ? -17.438 -28.406 -14.266 1 89.62 50 VAL B O 1
ATOM 2493 N N . CYS B 1 51 ? -18.547 -26.453 -14.32 1 92.06 51 CYS B N 1
ATOM 2494 C CA . CYS B 1 51 ? -19.766 -27 -14.906 1 92.06 51 CYS B CA 1
ATOM 2495 C C . CYS B 1 51 ? -19.594 -27.219 -16.406 1 92.06 51 CYS B C 1
ATOM 2497 O O . CYS B 1 51 ? -20.391 -27.938 -17.031 1 92.06 51 CYS B O 1
ATOM 2499 N N . LYS B 1 52 ? -18.703 -26.562 -17.047 1 92.88 52 LYS B N 1
ATOM 2500 C CA . LYS B 1 52 ? -18.406 -26.672 -18.469 1 92.88 52 LYS B CA 1
ATOM 2501 C C . LYS B 1 52 ? -19.625 -26.344 -19.312 1 92.88 52 LYS B C 1
ATOM 2503 O O . LYS B 1 52 ? -19.906 -27.016 -20.297 1 92.88 52 LYS B O 1
ATOM 2508 N N . VAL B 1 53 ? -20.406 -25.469 -18.844 1 94.38 53 VAL B N 1
ATOM 2509 C CA . VAL B 1 53 ? -21.531 -24.938 -19.609 1 94.38 53 VAL B CA 1
ATOM 2510 C C . VAL B 1 53 ? -21.188 -23.562 -20.188 1 94.38 53 VAL B C 1
ATOM 2512 O O . VAL B 1 53 ? -20.188 -22.953 -19.766 1 94.38 53 VAL B O 1
ATOM 2515 N N . TYR B 1 54 ? -22.031 -23.109 -21.031 1 95.19 54 TYR B N 1
ATOM 2516 C CA . TYR B 1 54 ? -21.734 -21.859 -21.734 1 95.19 54 TYR B CA 1
ATOM 2517 C C . TYR B 1 54 ? -21.938 -20.656 -20.812 1 95.19 54 TYR B C 1
ATOM 2519 O O . TYR B 1 54 ? -22.938 -20.562 -20.125 1 95.19 54 TYR B O 1
ATOM 2527 N N . ASN B 1 55 ? -20.922 -19.75 -20.734 1 96.06 55 ASN B N 1
ATOM 2528 C CA . ASN B 1 55 ? -20.922 -18.438 -20.094 1 96.06 55 ASN B CA 1
ATOM 2529 C C . ASN B 1 55 ? -20.203 -17.391 -20.938 1 96.06 55 ASN B C 1
ATOM 2531 O O . ASN B 1 55 ? -19.359 -17.734 -21.766 1 96.06 55 ASN B O 1
ATOM 2535 N N . PHE B 1 56 ? -20.625 -16.141 -20.734 1 95.25 56 PHE B N 1
ATOM 2536 C CA . PHE B 1 56 ? -19.984 -15.148 -21.594 1 95.25 56 PHE B CA 1
ATOM 2537 C C . PHE B 1 56 ? -19.344 -14.047 -20.766 1 95.25 56 PHE B C 1
ATOM 2539 O O . PHE B 1 56 ? -18.578 -13.234 -21.281 1 95.25 56 PHE B O 1
ATOM 2546 N N . CYS B 1 57 ? -19.641 -13.977 -19.469 1 97.31 57 CYS B N 1
ATOM 2547 C CA . CYS B 1 57 ? -19.062 -12.969 -18.578 1 97.31 57 CYS B CA 1
ATOM 2548 C C . CYS B 1 57 ? -18.312 -13.625 -17.422 1 97.31 57 CYS B C 1
ATOM 2550 O O . CYS B 1 57 ? -18.906 -14.258 -16.562 1 97.31 57 CYS B O 1
ATOM 2552 N N . PRO B 1 58 ? -16.969 -13.453 -17.453 1 97.88 58 PRO B N 1
ATOM 2553 C CA . PRO B 1 58 ? -16.172 -14.062 -16.391 1 97.88 58 PRO B CA 1
ATOM 2554 C C . PRO B 1 58 ? -16.281 -13.305 -15.062 1 97.88 58 PRO B C 1
ATOM 2556 O O . PRO B 1 58 ? -16.609 -12.117 -15.055 1 97.88 58 PRO B O 1
ATOM 2559 N N . SER B 1 59 ? -16.016 -13.977 -14.008 1 97.75 59 SER B N 1
ATOM 2560 C CA . SER B 1 59 ? -16.031 -13.344 -12.688 1 97.75 59 SER B CA 1
ATOM 2561 C C . SER B 1 59 ? -14.797 -12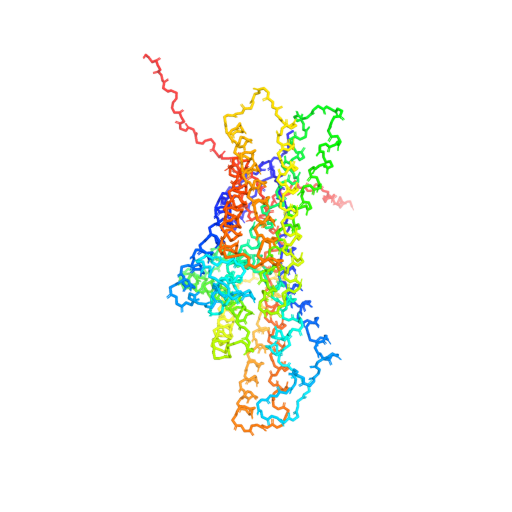.477 -12.477 1 97.75 59 SER B C 1
ATOM 2563 O O . SER B 1 59 ? -13.82 -12.586 -13.219 1 97.75 59 SER B O 1
ATOM 2565 N N . VAL B 1 60 ? -14.828 -11.656 -11.453 1 98.19 60 VAL B N 1
ATOM 2566 C CA . VAL B 1 60 ? -13.688 -10.836 -11.078 1 98.19 60 VAL B CA 1
ATOM 2567 C C . VAL B 1 60 ? -12.508 -11.727 -10.688 1 98.19 60 VAL B C 1
ATOM 2569 O O . VAL B 1 60 ? -11.367 -11.477 -11.094 1 98.19 60 VAL B O 1
ATOM 2572 N N . SER B 1 61 ? -12.789 -12.82 -10.008 1 97.31 61 SER B N 1
ATOM 2573 C CA . SER B 1 61 ? -11.734 -13.734 -9.57 1 97.31 61 SER B CA 1
ATOM 2574 C C . SER B 1 61 ? -11.062 -14.414 -10.758 1 97.31 61 SER B C 1
ATOM 2576 O O . SER B 1 61 ? -9.859 -14.695 -10.727 1 97.31 61 SER B O 1
ATOM 2578 N N . ALA B 1 62 ? -11.836 -14.711 -11.781 1 97.38 62 ALA B N 1
ATOM 2579 C CA . ALA B 1 62 ? -11.289 -15.383 -12.953 1 97.38 62 ALA B CA 1
ATOM 2580 C C . ALA B 1 62 ? -10.336 -14.469 -13.727 1 97.38 62 ALA B C 1
ATOM 2582 O O . ALA B 1 62 ? -9.242 -14.875 -14.102 1 97.38 62 ALA B O 1
ATOM 2583 N N . ILE B 1 63 ? -10.719 -13.203 -13.906 1 98.12 63 ILE B N 1
ATOM 2584 C CA . ILE B 1 63 ? -9.938 -12.312 -14.758 1 98.12 63 ILE B CA 1
ATOM 2585 C C . ILE B 1 63 ? -8.727 -11.789 -13.984 1 98.12 63 ILE B C 1
ATOM 2587 O O . ILE B 1 63 ? -7.723 -11.398 -14.578 1 98.12 63 ILE B O 1
ATOM 2591 N N . THR B 1 64 ? -8.82 -11.734 -12.648 1 97.75 64 THR B N 1
ATOM 2592 C CA . THR B 1 64 ? -7.715 -11.219 -11.844 1 97.75 64 THR B CA 1
ATOM 2593 C C . THR B 1 64 ? -6.82 -12.359 -11.367 1 97.75 64 THR B C 1
ATOM 2595 O O . THR B 1 64 ? -5.781 -12.125 -10.742 1 97.75 64 THR B O 1
ATOM 2598 N N . GLY B 1 65 ? -7.219 -13.555 -11.688 1 96.19 65 GLY B N 1
ATOM 2599 C CA . GLY B 1 65 ? -6.465 -14.703 -11.211 1 96.19 65 GLY B CA 1
ATOM 2600 C C . GLY B 1 65 ? -5.605 -15.344 -12.289 1 96.19 65 GLY B C 1
ATOM 2601 O O . GLY B 1 65 ? -4.816 -16.25 -12.008 1 96.19 65 GLY B O 1
ATOM 2602 N N . ILE B 1 66 ? -5.734 -14.867 -13.461 1 95.94 66 ILE B N 1
ATOM 2603 C CA . ILE B 1 66 ? -5.004 -15.469 -14.562 1 95.94 66 ILE B CA 1
ATOM 2604 C C . ILE B 1 66 ? -3.816 -14.586 -14.945 1 95.94 66 ILE B C 1
ATOM 2606 O O . ILE B 1 66 ? -3.863 -13.367 -14.766 1 95.94 66 ILE B O 1
ATOM 2610 N N . SER B 1 67 ? -2.705 -15.203 -15.43 1 94.88 67 SER B N 1
ATOM 2611 C CA . SER B 1 67 ? -1.52 -14.477 -15.859 1 94.88 67 SER B CA 1
ATOM 2612 C C . SER B 1 67 ? -1.639 -14.047 -17.328 1 94.88 67 SER B C 1
ATOM 2614 O O . SER B 1 67 ? -2.078 -14.828 -18.172 1 94.88 67 SER B O 1
ATOM 2616 N N . PRO B 1 68 ? -1.312 -12.812 -17.562 1 96.19 68 PRO B N 1
ATOM 2617 C CA . PRO B 1 68 ? -0.524 -11.883 -16.75 1 96.19 68 PRO B CA 1
ATOM 2618 C C . PRO B 1 68 ? -1.39 -10.852 -16.031 1 96.19 68 PRO B C 1
ATOM 2620 O O . PRO B 1 68 ? -0.864 -9.969 -15.344 1 96.19 68 PRO B O 1
ATOM 2623 N N . GLN B 1 69 ? -2.768 -10.938 -16.188 1 97.88 69 GLN B N 1
ATOM 2624 C CA . GLN B 1 69 ? -3.688 -9.977 -15.586 1 97.88 69 GLN B CA 1
ATOM 2625 C C . GLN B 1 69 ? -3.525 -9.938 -14.07 1 97.88 69 GLN B C 1
ATOM 2627 O O . GLN B 1 69 ? -3.625 -8.875 -13.453 1 97.88 69 GLN B O 1
ATOM 2632 N N . ARG B 1 70 ? -3.189 -11.07 -13.523 1 97.38 70 ARG B N 1
ATOM 2633 C CA . ARG B 1 70 ? -3.055 -11.164 -12.07 1 97.38 70 ARG B CA 1
ATOM 2634 C C . ARG B 1 70 ? -1.955 -10.242 -11.562 1 97.38 70 ARG B C 1
ATOM 2636 O O . ARG B 1 70 ? -2.068 -9.672 -10.477 1 97.38 70 ARG B O 1
ATOM 2643 N N . TYR B 1 71 ? -0.846 -10.086 -12.32 1 97.38 71 TYR B N 1
ATOM 2644 C CA . TYR B 1 71 ? 0.255 -9.219 -11.914 1 97.38 71 TYR B CA 1
ATOM 2645 C C . TYR B 1 71 ? -0.188 -7.762 -11.859 1 97.38 71 TYR B C 1
ATOM 2647 O O . TYR B 1 71 ? 0.188 -7.027 -10.945 1 97.38 71 TYR B O 1
ATOM 2655 N N . VAL B 1 72 ? -0.986 -7.398 -12.805 1 98.06 72 VAL B N 1
ATOM 2656 C CA . VAL B 1 72 ? -1.48 -6.027 -12.883 1 98.06 72 VAL B CA 1
ATOM 2657 C C . VAL B 1 72 ? -2.438 -5.754 -11.727 1 98.06 72 VAL B C 1
ATOM 2659 O O . VAL B 1 72 ? -2.324 -4.73 -11.047 1 98.06 72 VAL B O 1
ATOM 2662 N N . TRP B 1 73 ? -3.34 -6.668 -11.484 1 98.44 73 TRP B N 1
ATOM 2663 C CA . TRP B 1 73 ? -4.301 -6.527 -10.398 1 98.44 73 TRP B CA 1
ATOM 2664 C C . TRP B 1 73 ? -3.594 -6.461 -9.047 1 98.44 73 TRP B C 1
ATOM 2666 O O . TRP B 1 73 ? -3.863 -5.57 -8.242 1 98.44 73 TRP B O 1
ATOM 2676 N N . ARG B 1 74 ? -2.658 -7.352 -8.828 1 98.25 74 ARG B N 1
ATOM 2677 C CA . ARG B 1 74 ? -1.904 -7.395 -7.582 1 98.25 74 ARG B CA 1
ATOM 2678 C C . ARG B 1 74 ? -1.16 -6.086 -7.348 1 98.25 74 ARG B C 1
ATOM 2680 O O . ARG B 1 74 ? -1.156 -5.559 -6.23 1 98.25 74 ARG B O 1
ATOM 2687 N N . THR B 1 75 ? -0.558 -5.613 -8.383 1 98.31 75 THR B N 1
ATOM 2688 C CA . THR B 1 75 ? 0.166 -4.352 -8.273 1 98.31 75 THR B CA 1
ATOM 2689 C C . THR B 1 75 ? -0.79 -3.201 -7.965 1 98.31 75 THR B C 1
ATOM 2691 O O . THR B 1 75 ? -0.504 -2.359 -7.113 1 98.31 75 THR B O 1
ATOM 2694 N N . GLY B 1 76 ? -1.912 -3.174 -8.672 1 98.44 76 GLY B N 1
ATOM 2695 C CA . GLY B 1 76 ? -2.91 -2.146 -8.422 1 98.44 76 GLY B CA 1
ATOM 2696 C C . GLY B 1 76 ? -3.404 -2.137 -6.984 1 98.44 76 GLY B C 1
ATOM 2697 O O . GLY B 1 76 ? -3.518 -1.073 -6.371 1 98.44 76 GLY B O 1
ATOM 2698 N N . VAL B 1 77 ? -3.646 -3.275 -6.449 1 98.44 77 VAL B N 1
ATOM 2699 C CA . VAL B 1 77 ? -4.156 -3.387 -5.086 1 98.44 77 VAL B CA 1
ATOM 2700 C C . VAL B 1 77 ? -3.066 -2.99 -4.094 1 98.44 77 VAL B C 1
ATOM 2702 O O . VAL B 1 77 ? -3.352 -2.373 -3.062 1 98.44 77 VAL B O 1
ATOM 2705 N N . ALA B 1 78 ? -1.813 -3.352 -4.41 1 98.44 78 ALA B N 1
ATOM 2706 C CA . ALA B 1 78 ? -0.71 -2.945 -3.543 1 98.44 78 ALA B CA 1
ATOM 2707 C C . ALA B 1 78 ? -0.636 -1.426 -3.424 1 98.44 78 ALA B C 1
ATOM 2709 O O . ALA B 1 78 ? -0.471 -0.89 -2.326 1 98.44 78 ALA B O 1
ATOM 2710 N N . LEU B 1 79 ? -0.777 -0.737 -4.523 1 98.38 79 LEU B N 1
ATOM 2711 C CA . LEU B 1 79 ? -0.703 0.72 -4.555 1 98.38 79 LEU B CA 1
ATOM 2712 C C . LEU B 1 79 ? -1.947 1.34 -3.928 1 98.38 79 LEU B C 1
ATOM 2714 O O . LEU B 1 79 ? -1.885 2.438 -3.371 1 98.38 79 LEU B O 1
ATOM 2718 N N . HIS B 1 80 ? -3.027 0.632 -3.967 1 98.31 80 HIS B N 1
ATOM 2719 C CA . HIS B 1 80 ? -4.332 1.048 -3.465 1 98.31 80 HIS B CA 1
ATOM 2720 C C . HIS B 1 80 ? -4.391 0.958 -1.944 1 98.31 80 HIS B C 1
ATOM 2722 O O . HIS B 1 80 ? -5 1.81 -1.291 1 98.31 80 HIS B O 1
ATOM 2728 N N . THR B 1 81 ? -3.75 0.037 -1.353 1 98.5 81 THR B N 1
ATOM 2729 C CA . THR B 1 81 ? -3.965 -0.382 0.028 1 98.5 81 THR B CA 1
ATOM 2730 C C . THR B 1 81 ? -3.562 0.726 0.998 1 98.5 81 THR B C 1
ATOM 2732 O O . THR B 1 81 ? -4.324 1.071 1.904 1 98.5 81 THR B O 1
ATOM 2735 N N . GLY B 1 82 ? -2.428 1.305 0.822 1 97.88 82 GLY B N 1
ATOM 2736 C CA . GLY B 1 82 ? -1.963 2.352 1.719 1 97.88 82 GLY B CA 1
ATOM 2737 C C . GLY B 1 82 ? -2.92 3.525 1.812 1 97.88 82 GLY B C 1
ATOM 2738 O O . GLY B 1 82 ? -3.436 3.826 2.891 1 97.88 82 GLY B O 1
ATOM 2739 N N . PRO B 1 83 ? -3.213 4.168 0.673 1 97.94 83 PRO B N 1
ATOM 2740 C CA . PRO B 1 83 ? -4.156 5.289 0.678 1 97.94 83 PRO B CA 1
ATOM 2741 C C . PRO B 1 83 ? -5.527 4.902 1.227 1 97.94 83 PRO B C 1
ATOM 2743 O O . PRO B 1 83 ? -6.16 5.691 1.932 1 97.94 83 PRO B O 1
ATOM 2746 N N . ARG B 1 84 ? -5.957 3.682 0.925 1 98.19 84 ARG B N 1
ATOM 2747 C CA . ARG B 1 84 ? -7.258 3.211 1.396 1 98.19 84 ARG B CA 1
ATOM 2748 C C . ARG B 1 84 ? -7.293 3.137 2.918 1 98.19 84 ARG B C 1
ATOM 2750 O O . ARG B 1 84 ? -8.266 3.564 3.543 1 98.19 84 ARG B O 1
ATOM 2757 N N . LEU B 1 85 ? -6.297 2.629 3.492 1 98.31 85 LEU B N 1
ATOM 2758 C CA . LEU B 1 85 ? -6.23 2.51 4.945 1 98.31 85 LEU B CA 1
ATOM 2759 C C . LEU B 1 85 ? -6.105 3.881 5.598 1 98.31 85 LEU B C 1
ATOM 2761 O O . LEU B 1 85 ? -6.66 4.113 6.676 1 98.31 85 LEU B O 1
ATOM 2765 N N . LEU B 1 86 ? -5.367 4.738 4.953 1 98 86 LEU B N 1
ATOM 2766 C CA . LEU B 1 86 ? -5.254 6.102 5.457 1 98 86 LEU B CA 1
ATOM 2767 C C . LEU B 1 86 ? -6.613 6.789 5.484 1 98 86 LEU B C 1
ATOM 2769 O O . LEU B 1 86 ? -6.996 7.379 6.496 1 98 86 LEU B O 1
ATOM 2773 N N . LEU B 1 87 ? -7.344 6.707 4.426 1 98.12 87 LEU B N 1
ATOM 2774 C CA . LEU B 1 87 ? -8.656 7.34 4.34 1 98.12 87 LEU B CA 1
ATOM 2775 C C . LEU B 1 87 ? -9.617 6.738 5.359 1 98.12 87 LEU B C 1
ATOM 2777 O O . LEU B 1 87 ? -10.398 7.461 5.984 1 98.12 87 LEU B O 1
ATOM 2781 N N . ALA B 1 88 ? -9.547 5.445 5.496 1 98.12 88 ALA B N 1
ATOM 2782 C CA . ALA B 1 88 ? -10.383 4.785 6.492 1 98.12 88 ALA B CA 1
ATOM 2783 C C . ALA B 1 88 ? -10.102 5.324 7.891 1 98.12 88 ALA B C 1
ATOM 2785 O O . ALA B 1 88 ? -11.023 5.488 8.695 1 98.12 88 ALA B O 1
ATOM 2786 N N . SER B 1 89 ? -8.898 5.691 8.172 1 98 89 SER B N 1
ATOM 2787 C CA . SER B 1 89 ? -8.469 6.102 9.508 1 98 89 SER B CA 1
ATOM 2788 C C . SER B 1 89 ? -8.93 7.516 9.828 1 98 89 SER B C 1
ATOM 2790 O O . SER B 1 89 ? -8.781 7.98 10.961 1 98 89 SER B O 1
ATOM 2792 N N . LEU B 1 90 ? -9.508 8.188 8.898 1 97.88 90 LEU B N 1
ATOM 2793 C CA . LEU B 1 90 ? -10.008 9.539 9.125 1 97.88 90 LEU B CA 1
ATOM 2794 C C . LEU B 1 90 ? -11.391 9.508 9.758 1 97.88 90 LEU B C 1
ATOM 2796 O O . LEU B 1 90 ? -11.789 10.461 10.43 1 97.88 90 LEU B O 1
ATOM 2800 N N . TYR B 1 91 ? -12.117 8.445 9.609 1 96.81 91 TYR B N 1
ATOM 2801 C CA . TYR B 1 91 ? -13.547 8.406 9.906 1 96.81 91 TYR B CA 1
ATOM 2802 C C . TYR B 1 91 ? -13.797 8.359 11.406 1 96.81 91 TYR B C 1
ATOM 2804 O O . TYR B 1 91 ? -14.781 8.914 11.898 1 96.81 91 TYR B O 1
ATOM 2812 N N . PRO B 1 92 ? -12.93 7.66 12.211 1 96.56 92 PRO B N 1
ATOM 2813 C CA . PRO B 1 92 ? -13.203 7.672 13.648 1 96.56 92 PRO B CA 1
ATOM 2814 C C . PRO B 1 92 ? -13.32 9.086 14.219 1 96.56 92 PRO B C 1
ATOM 2816 O O . PRO B 1 92 ? -14.289 9.391 14.914 1 96.56 92 PRO B O 1
ATOM 2819 N N . ARG B 1 93 ? -12.383 9.969 13.914 1 96.06 93 ARG B N 1
ATOM 2820 C CA . ARG B 1 93 ? -12.453 11.336 14.414 1 96.06 93 ARG B CA 1
ATOM 2821 C C . ARG B 1 93 ? -13.555 12.125 13.703 1 96.06 93 ARG B C 1
ATOM 2823 O O . ARG B 1 93 ? -14.195 12.977 14.305 1 96.06 93 ARG B O 1
ATOM 2830 N N . TYR B 1 94 ? -13.766 11.875 12.469 1 95.62 94 TYR B N 1
ATOM 2831 C CA . TYR B 1 94 ? -14.852 12.508 11.727 1 95.62 94 TYR B CA 1
ATOM 2832 C C . TYR B 1 94 ? -16.188 12.281 12.43 1 95.62 94 TYR B C 1
ATOM 2834 O O . TYR B 1 94 ? -16.922 13.234 12.68 1 95.62 94 TYR B O 1
ATOM 2842 N N . TYR B 1 95 ? -16.453 11.039 12.781 1 95.5 95 TYR B N 1
ATOM 2843 C CA . TYR B 1 95 ? -17.734 10.703 13.414 1 95.5 95 TYR B CA 1
ATOM 2844 C C . TYR B 1 95 ? -17.75 11.156 14.867 1 95.5 95 TYR B C 1
ATOM 2846 O O . TYR B 1 95 ? -18.812 11.523 15.398 1 95.5 95 TYR B O 1
ATOM 2854 N N . SER B 1 96 ? -16.578 11.117 15.516 1 95.19 96 SER B N 1
ATOM 2855 C CA . SER B 1 96 ? -16.516 11.648 16.875 1 95.19 96 SER B CA 1
ATOM 2856 C C . SER B 1 96 ? -16.969 13.102 16.922 1 95.19 96 SER B C 1
ATOM 2858 O O . SER B 1 96 ? -17.672 13.516 17.844 1 95.19 96 SER B O 1
ATOM 2860 N N . ARG B 1 97 ? -16.609 13.828 15.969 1 92.44 97 ARG B N 1
ATOM 2861 C CA . ARG B 1 97 ? -17 15.227 15.891 1 92.44 97 ARG B CA 1
ATOM 2862 C C . ARG B 1 97 ? -18.484 15.367 15.578 1 92.44 97 ARG B C 1
ATOM 2864 O O . ARG B 1 97 ? -19.156 16.266 16.109 1 92.44 97 ARG B O 1
ATOM 2871 N N . ARG B 1 98 ? -18.969 14.562 14.805 1 92.44 98 ARG B N 1
ATOM 2872 C CA . ARG B 1 98 ? -20.375 14.617 14.391 1 92.44 98 ARG B CA 1
ATOM 2873 C C . ARG B 1 98 ? -21.281 14.125 15.508 1 92.44 98 ARG B C 1
ATOM 2875 O O . ARG B 1 98 ? -22.5 14.312 15.445 1 92.44 98 ARG B O 1
ATOM 2882 N N . ALA B 1 99 ? -20.672 13.469 16.469 1 94.06 99 ALA B N 1
ATOM 2883 C CA . ALA B 1 99 ? -21.438 12.969 17.609 1 94.06 99 ALA B CA 1
ATOM 2884 C C . ALA B 1 99 ? -22.203 14.102 18.281 1 94.06 99 ALA B C 1
ATOM 2886 O O . ALA B 1 99 ? -23.266 13.875 18.891 1 94.06 99 ALA B O 1
ATOM 2887 N N . LEU B 1 100 ? -21.688 15.328 18.156 1 91.12 100 LEU B N 1
ATOM 2888 C CA . LEU B 1 100 ? -22.312 16.5 18.766 1 91.12 100 LEU B CA 1
ATOM 2889 C C . LEU B 1 100 ? -23.672 16.781 18.125 1 91.12 100 LEU B C 1
ATOM 2891 O O . LEU B 1 100 ? -24.516 17.438 18.719 1 91.12 100 LEU B O 1
ATOM 2895 N N . LEU B 1 101 ? -23.875 16.312 16.922 1 91.12 101 LEU B N 1
ATOM 2896 C CA . LEU B 1 101 ? -25.125 16.531 16.188 1 91.12 101 LEU B CA 1
ATOM 2897 C C . LEU B 1 101 ? -26.172 15.492 16.594 1 91.12 101 LEU B C 1
ATOM 2899 O O . LEU B 1 101 ? -27.344 15.617 16.219 1 91.12 101 LEU B O 1
ATOM 2903 N N . VAL B 1 102 ? -25.781 14.469 17.297 1 94.44 102 VAL B N 1
ATOM 2904 C CA . VAL B 1 102 ? -26.672 13.367 17.688 1 94.44 102 VAL B CA 1
ATOM 2905 C C . VAL B 1 102 ? -27.281 13.664 19.062 1 94.44 102 VAL B C 1
ATOM 2907 O O . VAL B 1 102 ? -26.609 14.227 19.938 1 94.44 102 VAL B O 1
ATOM 2910 N N . GLU B 1 103 ? -28.531 13.281 19.219 1 92.88 103 GLU B N 1
ATOM 2911 C CA . GLU B 1 103 ? -29.203 13.477 20.5 1 92.88 103 GLU B CA 1
ATOM 2912 C C . GLU B 1 103 ? -28.422 12.812 21.625 1 92.88 103 GLU B C 1
ATOM 2914 O O . GLU B 1 103 ? -27.906 11.711 21.469 1 92.88 103 GLU B O 1
ATOM 2919 N N . ALA B 1 104 ? -28.438 13.445 22.75 1 93.5 104 ALA B N 1
ATOM 2920 C CA . ALA B 1 104 ? -27.594 13.062 23.875 1 93.5 104 ALA B CA 1
ATOM 2921 C C . ALA B 1 104 ? -27.828 11.602 24.266 1 93.5 104 ALA B C 1
ATOM 2923 O O . ALA B 1 104 ? -26.875 10.844 24.453 1 93.5 104 ALA B O 1
ATOM 2924 N N . PRO B 1 105 ? -29.031 11.125 24.312 1 95.31 105 PRO B N 1
ATOM 2925 C CA . PRO B 1 105 ? -29.266 9.742 24.75 1 95.31 105 PRO B CA 1
ATOM 2926 C C . PRO B 1 105 ? -28.766 8.711 23.734 1 95.31 105 PRO B C 1
ATOM 2928 O O . PRO B 1 105 ? -28.484 7.57 24.094 1 95.31 105 PRO B O 1
ATOM 2931 N N . ARG B 1 106 ? -28.609 9.125 22.5 1 96.31 106 ARG B N 1
ATOM 2932 C CA . ARG B 1 106 ? -28.234 8.203 21.438 1 96.31 106 ARG B CA 1
ATOM 2933 C C . ARG B 1 106 ? -26.75 8.297 21.125 1 96.31 106 ARG B C 1
ATOM 2935 O O . ARG B 1 106 ? -26.219 7.527 20.328 1 96.31 106 ARG B O 1
ATOM 2942 N N . ARG B 1 107 ? -26.062 9.172 21.766 1 96.25 107 ARG B N 1
ATOM 2943 C CA . ARG B 1 107 ? -24.656 9.469 21.469 1 96.25 107 ARG B CA 1
ATOM 2944 C C . ARG B 1 107 ? -23.766 8.273 21.766 1 96.25 107 ARG B C 1
ATOM 2946 O O . ARG B 1 107 ? -22.906 7.922 20.969 1 96.25 107 ARG B O 1
ATOM 2953 N N . PRO B 1 108 ? -24.031 7.594 22.953 1 96.75 108 PRO B N 1
ATOM 2954 C CA . PRO B 1 108 ? -23.188 6.43 23.203 1 96.75 108 PRO B CA 1
ATOM 2955 C C . PRO B 1 108 ? -23.344 5.336 22.156 1 96.75 108 PRO B C 1
ATOM 2957 O O . PRO B 1 108 ? -22.359 4.703 21.75 1 96.75 108 PRO B O 1
ATOM 2960 N N . LEU B 1 109 ? -24.531 5.145 21.75 1 96.88 109 LEU B N 1
ATOM 2961 C CA . LEU B 1 109 ? -24.797 4.16 20.703 1 96.88 109 LEU B CA 1
ATOM 2962 C C . LEU B 1 109 ? -24.156 4.574 19.391 1 96.88 109 LEU B C 1
ATOM 2964 O O . LEU B 1 109 ? -23.594 3.738 18.672 1 96.88 109 LEU B O 1
ATOM 2968 N N . PHE B 1 110 ? -24.219 5.828 19.078 1 97.62 110 PHE B N 1
ATOM 2969 C CA . PHE B 1 110 ? -23.625 6.375 17.859 1 97.62 110 PHE B CA 1
ATOM 2970 C C . PHE B 1 110 ? -22.109 6.152 17.844 1 97.62 110 PHE B C 1
ATOM 2972 O O . PHE B 1 110 ? -21.547 5.711 16.844 1 97.62 110 PHE B O 1
ATOM 2979 N N . LEU B 1 111 ? -21.5 6.398 18.938 1 97.44 111 LEU B N 1
ATOM 2980 C CA . LEU B 1 111 ? -20.062 6.25 19.031 1 97.44 111 LEU B CA 1
ATOM 2981 C C . LEU B 1 111 ? -19.656 4.785 18.938 1 97.44 111 LEU B C 1
ATOM 2983 O O . LEU B 1 111 ? -18.625 4.461 18.344 1 97.44 111 LEU B O 1
ATOM 2987 N N . ARG B 1 112 ? -20.422 3.902 19.516 1 97.94 112 ARG B N 1
ATOM 2988 C CA . ARG B 1 112 ? -20.172 2.473 19.375 1 97.94 112 ARG B CA 1
ATOM 2989 C C . ARG B 1 112 ? -20.312 2.021 17.922 1 97.94 112 ARG B C 1
ATOM 2991 O O . ARG B 1 112 ? -19.516 1.22 17.438 1 97.94 112 ARG B O 1
ATOM 2998 N N . LEU B 1 113 ? -21.328 2.537 17.281 1 98.06 113 LEU B N 1
ATOM 2999 C CA . LEU B 1 113 ? -21.531 2.236 15.867 1 98.06 113 LEU B CA 1
ATOM 3000 C C . LEU B 1 113 ? -20.359 2.709 15.023 1 98.06 113 LEU B C 1
ATOM 3002 O O . LEU B 1 113 ? -19.906 1.99 14.133 1 98.06 113 LEU B O 1
ATOM 3006 N N . ALA B 1 114 ? -19.922 3.906 15.336 1 97.75 114 ALA B N 1
ATOM 3007 C CA . ALA B 1 114 ? -18.797 4.477 14.594 1 97.75 114 ALA B CA 1
ATOM 3008 C C . ALA B 1 114 ? -17.531 3.619 14.758 1 97.75 114 ALA B C 1
ATOM 3010 O O . ALA B 1 114 ? -16.812 3.383 13.797 1 97.75 114 ALA B O 1
ATOM 3011 N N . ARG B 1 115 ? -17.328 3.154 15.93 1 97.88 115 ARG B N 1
ATOM 3012 C CA . ARG B 1 115 ? -16.172 2.299 16.188 1 97.88 115 ARG B CA 1
ATOM 3013 C C . ARG B 1 115 ? -16.297 0.965 15.469 1 97.88 115 ARG B C 1
ATOM 3015 O O . ARG B 1 115 ? -15.344 0.483 14.859 1 97.88 115 ARG B O 1
ATOM 3022 N N . ALA B 1 116 ? -17.438 0.384 15.539 1 98.56 116 ALA B N 1
ATOM 3023 C CA . ALA B 1 116 ? -17.688 -0.873 14.836 1 98.56 116 ALA B CA 1
ATOM 3024 C C . ALA B 1 116 ? -17.531 -0.704 13.328 1 98.56 116 ALA B C 1
ATOM 3026 O O . ALA B 1 116 ? -16.984 -1.577 12.656 1 98.56 116 ALA B O 1
ATOM 3027 N N . ASN B 1 117 ? -18 0.424 12.883 1 98.44 117 ASN B N 1
ATOM 3028 C CA . ASN B 1 117 ? -17.906 0.697 11.453 1 98.44 117 ASN B CA 1
ATOM 3029 C C . ASN B 1 117 ? -16.469 0.851 11 1 98.44 117 ASN B C 1
ATOM 3031 O O . ASN B 1 117 ? -16.109 0.46 9.883 1 98.44 117 ASN B O 1
ATOM 3035 N N . TYR B 1 118 ? -15.703 1.49 11.844 1 98.62 118 TYR B N 1
ATOM 3036 C CA . TYR B 1 118 ? -14.281 1.604 11.516 1 98.62 118 TYR B CA 1
ATOM 3037 C C . TYR B 1 118 ? -13.641 0.228 11.391 1 98.62 118 TYR B C 1
ATOM 3039 O O . TYR B 1 118 ? -12.883 -0.03 10.453 1 98.62 118 TYR B O 1
ATOM 3047 N N . LEU B 1 119 ? -13.961 -0.687 12.25 1 98.75 119 LEU B N 1
ATOM 3048 C CA . LEU B 1 119 ? -13.422 -2.041 12.211 1 98.75 119 LEU B CA 1
ATOM 3049 C C . LEU B 1 119 ? -13.898 -2.785 10.969 1 98.75 119 LEU B C 1
ATOM 3051 O O . LEU B 1 119 ? -13.133 -3.529 10.352 1 98.75 119 LEU B O 1
ATOM 3055 N N . LEU B 1 120 ? -15.117 -2.623 10.617 1 98.81 120 LEU B N 1
ATOM 3056 C CA . LEU B 1 120 ? -15.656 -3.238 9.406 1 98.81 120 LEU B CA 1
ATOM 3057 C C . LEU B 1 120 ? -14.961 -2.691 8.164 1 98.81 120 LEU B C 1
ATOM 3059 O O . LEU B 1 120 ? -14.672 -3.441 7.227 1 98.81 120 LEU B O 1
ATOM 3063 N N . HIS B 1 121 ? -14.703 -1.371 8.203 1 98.62 121 HIS B N 1
ATOM 3064 C CA . HIS B 1 121 ? -13.977 -0.722 7.113 1 98.62 121 HIS B CA 1
ATOM 3065 C C . HIS B 1 121 ? -12.586 -1.321 6.938 1 98.62 121 HIS B C 1
ATOM 3067 O O . HIS B 1 121 ? -12.172 -1.629 5.82 1 98.62 121 HIS B O 1
ATOM 3073 N N . LEU B 1 122 ? -11.898 -1.512 8 1 98.69 122 LEU B N 1
ATOM 3074 C CA . LEU B 1 122 ? -10.562 -2.102 7.969 1 98.69 122 LEU B CA 1
ATOM 3075 C C . LEU B 1 122 ? -10.625 -3.557 7.516 1 98.69 122 LEU B C 1
ATOM 3077 O O . LEU B 1 122 ? -9.805 -3.994 6.707 1 98.69 122 LEU B O 1
ATOM 3081 N N . THR B 1 123 ? -11.609 -4.27 8.016 1 98.81 123 THR B N 1
ATOM 3082 C CA . THR B 1 123 ? -11.766 -5.672 7.641 1 98.81 123 THR B CA 1
ATOM 3083 C C . THR B 1 123 ? -12.039 -5.809 6.145 1 98.81 123 THR B C 1
ATOM 3085 O O . THR B 1 123 ? -11.469 -6.68 5.484 1 98.81 123 THR B O 1
ATOM 3088 N N . GLU B 1 124 ? -12.867 -4.969 5.656 1 98.81 124 GLU B N 1
ATOM 3089 C CA . GLU B 1 124 ? -13.148 -4.965 4.227 1 98.81 124 GLU B CA 1
ATOM 3090 C C . GLU B 1 124 ? -11.875 -4.727 3.416 1 98.81 124 GLU B C 1
ATOM 3092 O O . GLU B 1 124 ? -11.578 -5.469 2.477 1 98.81 124 GLU B O 1
ATOM 3097 N N . ALA B 1 125 ? -11.133 -3.709 3.822 1 98.56 125 ALA B N 1
ATOM 3098 C CA . ALA B 1 125 ? -9.914 -3.35 3.1 1 98.56 125 ALA B CA 1
ATOM 3099 C C . ALA B 1 125 ? -8.883 -4.473 3.17 1 98.56 125 ALA B C 1
ATOM 3101 O O . ALA B 1 125 ? -8.258 -4.816 2.162 1 98.56 125 ALA B O 1
ATOM 3102 N N . LEU B 1 126 ? -8.758 -5.082 4.277 1 98.62 126 LEU B N 1
ATOM 3103 C CA . LEU B 1 126 ? -7.773 -6.145 4.453 1 98.62 126 LEU B CA 1
ATOM 3104 C C . LEU B 1 126 ? -8.234 -7.426 3.768 1 98.62 126 LEU B C 1
ATOM 3106 O O . LEU B 1 126 ? -7.41 -8.195 3.268 1 98.62 126 LEU B O 1
ATOM 3110 N N . SER B 1 127 ? -9.523 -7.668 3.76 1 98.69 127 SER B N 1
ATOM 3111 C CA . SER B 1 127 ? -10.031 -8.828 3.039 1 98.69 127 SER B CA 1
ATOM 3112 C C . SER B 1 127 ? -9.82 -8.68 1.535 1 98.69 127 SER B C 1
ATOM 3114 O O . SER B 1 127 ? -9.602 -9.672 0.834 1 98.69 127 SER B O 1
ATOM 3116 N N . LEU B 1 128 ? -9.898 -7.426 1.041 1 98.5 128 LEU B N 1
ATOM 3117 C CA . LEU B 1 128 ? -9.555 -7.199 -0.358 1 98.5 128 LEU B CA 1
ATOM 3118 C C . LEU B 1 128 ? -8.109 -7.59 -0.636 1 98.5 128 LEU B C 1
ATOM 3120 O O . LEU B 1 128 ? -7.816 -8.227 -1.653 1 98.5 128 LEU B O 1
ATOM 3124 N N . VAL B 1 129 ? -7.254 -7.242 0.269 1 98.56 129 VAL B N 1
ATOM 3125 C CA . VAL B 1 129 ? -5.852 -7.641 0.168 1 98.56 129 VAL B CA 1
ATOM 3126 C C . VAL B 1 129 ? -5.746 -9.164 0.181 1 98.56 129 VAL B C 1
ATOM 3128 O O . VAL B 1 129 ? -5.074 -9.75 -0.669 1 98.56 129 VAL B O 1
ATOM 3131 N N . GLY B 1 130 ? -6.449 -9.773 1.06 1 98.19 130 GLY B N 1
ATOM 3132 C CA . GLY B 1 130 ? -6.414 -11.219 1.175 1 98.19 130 GLY B CA 1
ATOM 3133 C C . GLY B 1 130 ? -6.898 -11.93 -0.077 1 98.19 130 GLY B C 1
ATOM 3134 O O . GLY B 1 130 ? -6.223 -12.828 -0.59 1 98.19 130 GLY B O 1
ATOM 3135 N N . VAL B 1 131 ? -8.023 -11.477 -0.543 1 98 131 VAL B N 1
ATOM 3136 C CA . VAL B 1 131 ? -8.617 -12.164 -1.685 1 98 131 VAL B CA 1
ATOM 3137 C C . VAL B 1 131 ? -7.773 -11.922 -2.932 1 98 131 VAL B C 1
ATOM 3139 O O . VAL B 1 131 ? -7.738 -12.766 -3.836 1 98 131 VAL B O 1
ATOM 3142 N N . THR B 1 132 ? -7.008 -10.82 -3.008 1 98.25 132 THR B N 1
ATOM 3143 C CA . THR B 1 132 ? -6.137 -10.5 -4.133 1 98.25 132 THR B CA 1
ATOM 3144 C C . THR B 1 132 ? -4.898 -11.398 -4.125 1 98.25 132 THR B C 1
ATOM 3146 O O . THR B 1 132 ? -4.504 -11.922 -5.168 1 98.25 132 THR B O 1
ATOM 3149 N N . TYR B 1 133 ? -4.379 -11.664 -2.918 1 97.88 133 TYR B N 1
ATOM 3150 C CA . TYR B 1 133 ? -3.053 -12.266 -2.891 1 97.88 133 TYR B CA 1
ATOM 3151 C C . TYR B 1 133 ? -3.145 -13.773 -2.676 1 97.88 133 TYR B C 1
ATOM 3153 O O . TYR B 1 133 ? -2.145 -14.484 -2.789 1 97.88 133 TYR B O 1
ATOM 3161 N N . VAL B 1 134 ? -4.324 -14.219 -2.383 1 97 134 VAL B N 1
ATOM 3162 C CA . VAL B 1 134 ? -4.668 -15.633 -2.514 1 97 134 VAL B CA 1
ATOM 3163 C C . VAL B 1 134 ? -5.648 -15.82 -3.67 1 97 134 VAL B C 1
ATOM 3165 O O . VAL B 1 134 ? -6.863 -15.758 -3.475 1 97 134 VAL B O 1
ATOM 3168 N N . SER B 1 135 ? -5.145 -16.078 -4.832 1 93.62 135 SER B N 1
ATOM 3169 C CA . SER B 1 135 ? -6.008 -16.156 -6.004 1 93.62 135 SER B CA 1
ATOM 3170 C C . SER B 1 135 ? -6.832 -17.438 -6 1 93.62 135 SER B C 1
ATOM 3172 O O . SER B 1 135 ? -6.492 -18.406 -5.309 1 93.62 135 SER B O 1
ATOM 3174 N N . ASN B 1 136 ? -7.852 -17.422 -6.789 1 93.62 136 ASN B N 1
ATOM 3175 C CA . ASN B 1 136 ? -8.734 -18.578 -6.871 1 93.62 136 ASN B CA 1
ATOM 3176 C C . ASN B 1 136 ? -8.031 -19.781 -7.492 1 93.62 136 ASN B C 1
ATOM 3178 O O . ASN B 1 136 ? -8.289 -20.922 -7.113 1 93.62 136 ASN B O 1
ATOM 3182 N N . ARG B 1 137 ? -7.086 -19.547 -8.352 1 90.56 137 ARG B N 1
ATOM 3183 C CA . ARG B 1 137 ? -6.355 -20.594 -9.039 1 90.56 137 ARG B CA 1
ATOM 3184 C C . ARG B 1 137 ? -5.332 -21.25 -8.109 1 90.56 137 ARG B C 1
ATOM 3186 O O . ARG B 1 137 ? -4.996 -22.422 -8.266 1 90.56 137 ARG B O 1
ATOM 3193 N N . GLU B 1 138 ? -4.895 -20.469 -7.148 1 91.88 138 GLU B N 1
ATOM 3194 C CA . GLU B 1 138 ? -3.877 -20.969 -6.23 1 91.88 138 GLU B CA 1
ATOM 3195 C C . GLU B 1 138 ? -4.508 -21.719 -5.062 1 91.88 138 GLU B C 1
ATOM 3197 O O . GLU B 1 138 ? -4.027 -22.781 -4.668 1 91.88 138 GLU B O 1
ATOM 3202 N N . ASN B 1 139 ? -5.512 -21.203 -4.5 1 95.06 139 ASN B N 1
ATOM 3203 C CA . ASN B 1 139 ? -6.184 -21.766 -3.338 1 95.06 139 ASN B CA 1
ATOM 3204 C C . ASN B 1 139 ? -7.637 -21.312 -3.254 1 95.06 139 ASN B C 1
ATOM 3206 O O . ASN B 1 139 ? -7.957 -20.359 -2.523 1 95.06 139 ASN B O 1
ATOM 3210 N N . TYR B 1 140 ? -8.547 -22.078 -3.883 1 93.94 140 TYR B N 1
ATOM 3211 C CA . TYR B 1 140 ? -9.938 -21.656 -4.039 1 93.94 140 TYR B CA 1
ATOM 3212 C C . TYR B 1 140 ? -10.648 -21.641 -2.693 1 93.94 140 TYR B C 1
ATOM 3214 O O . TYR B 1 140 ? -11.32 -20.656 -2.361 1 93.94 140 TYR B O 1
ATOM 3222 N N . PRO B 1 141 ? -10.492 -22.672 -1.878 1 96.12 141 PRO B N 1
ATOM 3223 C CA . PRO B 1 141 ? -11.25 -22.656 -0.625 1 96.12 141 PRO B CA 1
ATOM 3224 C C . PRO B 1 141 ? -10.922 -21.453 0.255 1 96.12 141 PRO B C 1
ATOM 3226 O O . PRO B 1 141 ? -11.828 -20.844 0.826 1 96.12 141 PRO B O 1
ATOM 3229 N N . VAL B 1 142 ? -9.664 -21.078 0.352 1 97.25 142 VAL B N 1
ATOM 3230 C CA . VAL B 1 142 ? -9.273 -19.938 1.162 1 97.25 142 VAL B CA 1
ATOM 3231 C C . VAL B 1 142 ? -9.742 -18.641 0.493 1 97.25 142 VAL B C 1
ATOM 3233 O O . VAL B 1 142 ? -10.266 -17.75 1.16 1 97.25 142 VAL B O 1
ATOM 3236 N N . HIS B 1 143 ? -9.594 -18.609 -0.8 1 97.5 143 HIS B N 1
ATOM 3237 C CA . HIS B 1 143 ? -10.039 -17.453 -1.571 1 97.5 143 HIS B CA 1
ATOM 3238 C C . HIS B 1 143 ? -11.523 -17.188 -1.351 1 97.5 143 HIS B C 1
ATOM 3240 O O . HIS B 1 143 ? -11.922 -16.047 -1.083 1 97.5 143 HIS B O 1
ATOM 3246 N N . GLU B 1 144 ? -12.305 -18.25 -1.438 1 96.62 144 GLU B N 1
ATOM 3247 C CA . GLU B 1 144 ? -13.75 -18.141 -1.289 1 96.62 144 GLU B CA 1
ATOM 3248 C C . GLU B 1 144 ? -14.125 -17.656 0.106 1 96.62 144 GLU B C 1
ATOM 3250 O O . GLU B 1 144 ? -15.016 -16.812 0.257 1 96.62 144 GLU B O 1
ATOM 3255 N N . LYS B 1 145 ? -13.492 -18.141 1.117 1 98.25 145 LYS B N 1
ATOM 3256 C CA . LYS B 1 145 ? -13.781 -17.719 2.486 1 98.25 145 LYS B CA 1
ATOM 3257 C C . LYS B 1 145 ? -13.422 -16.266 2.709 1 98.25 145 LYS B C 1
ATOM 3259 O O . LYS B 1 145 ? -14.164 -15.523 3.357 1 98.25 145 LYS B O 1
ATOM 3264 N N . ILE B 1 146 ? -12.281 -15.805 2.211 1 98.62 146 ILE B N 1
ATOM 3265 C CA . ILE B 1 146 ? -11.875 -14.414 2.348 1 98.62 146 ILE B CA 1
ATOM 3266 C C . ILE B 1 146 ? -12.852 -13.516 1.601 1 98.62 146 ILE B C 1
ATOM 3268 O O . ILE B 1 146 ? -13.188 -12.422 2.074 1 98.62 146 ILE B O 1
ATOM 3272 N N . PHE B 1 147 ? -13.32 -13.984 0.426 1 98.31 147 PHE B N 1
ATOM 3273 C CA . PHE B 1 147 ? -14.305 -13.219 -0.339 1 98.31 147 PHE B CA 1
ATOM 3274 C C . PHE B 1 147 ? -15.586 -13.023 0.463 1 98.31 147 PHE B C 1
ATOM 3276 O O . PHE B 1 147 ? -16.172 -11.938 0.459 1 98.31 147 PHE B O 1
ATOM 3283 N N . ILE B 1 148 ? -16 -14.047 1.11 1 98.38 148 ILE B N 1
ATOM 3284 C CA . ILE B 1 148 ? -17.203 -13.969 1.94 1 98.38 148 ILE B CA 1
ATOM 3285 C C . ILE B 1 148 ? -17 -12.922 3.035 1 98.38 148 ILE B C 1
ATOM 3287 O O . ILE B 1 148 ? -17.875 -12.094 3.285 1 98.38 148 ILE B O 1
ATOM 3291 N N . ILE B 1 149 ? -15.867 -12.891 3.676 1 98.75 149 ILE B N 1
ATOM 3292 C CA . ILE B 1 149 ? -15.562 -11.906 4.707 1 98.75 149 ILE B CA 1
ATOM 3293 C C . ILE B 1 149 ? -15.578 -10.5 4.102 1 98.75 149 ILE B C 1
ATOM 3295 O O . ILE B 1 149 ? -16.094 -9.562 4.711 1 98.75 149 ILE B O 1
ATOM 3299 N N . PHE B 1 150 ? -15.055 -10.398 2.932 1 98.81 150 PHE B N 1
ATOM 3300 C CA . PHE B 1 150 ? -15.055 -9.125 2.221 1 98.81 150 PHE B CA 1
ATOM 3301 C C . PHE B 1 150 ? -16.484 -8.633 1.985 1 98.81 150 PHE B C 1
ATOM 3303 O O . PHE B 1 150 ? -16.812 -7.492 2.305 1 98.81 150 PHE B O 1
ATOM 3310 N N . MET B 1 151 ? -17.297 -9.523 1.486 1 98.56 151 MET B N 1
ATOM 3311 C CA . MET B 1 151 ? -18.672 -9.18 1.141 1 98.56 151 MET B CA 1
ATOM 3312 C C . MET B 1 151 ? -19.469 -8.812 2.387 1 98.56 151 MET B C 1
ATOM 3314 O O . MET B 1 151 ? -20.156 -7.789 2.408 1 98.56 151 MET B O 1
ATOM 3318 N N . VAL B 1 152 ? -19.344 -9.602 3.422 1 98.75 152 VAL B N 1
ATOM 3319 C CA . VAL B 1 152 ? -20.109 -9.383 4.645 1 98.75 152 VAL B CA 1
ATOM 3320 C C . VAL B 1 152 ? -19.656 -8.094 5.32 1 98.75 152 VAL B C 1
ATOM 3322 O O . VAL B 1 152 ? -20.484 -7.273 5.723 1 98.75 152 VAL B O 1
ATOM 3325 N N . SER B 1 153 ? -18.359 -7.883 5.414 1 98.81 153 SER B N 1
ATOM 3326 C CA . SER B 1 153 ? -17.859 -6.66 6.035 1 98.81 153 SER B CA 1
ATOM 3327 C C . SER B 1 153 ? -18.219 -5.43 5.211 1 98.81 153 SER B C 1
ATOM 3329 O O . SER B 1 153 ? -18.547 -4.379 5.766 1 98.81 153 SER B O 1
ATOM 3331 N N . SER B 1 154 ? -18.203 -5.535 3.926 1 98.69 154 SER B N 1
ATOM 3332 C CA . SER B 1 154 ? -18.578 -4.43 3.053 1 98.69 154 SER B CA 1
ATOM 3333 C C . SER B 1 154 ? -20.047 -4.035 3.252 1 98.69 154 SER B C 1
ATOM 3335 O O . SER B 1 154 ? -20.344 -2.855 3.432 1 98.69 154 SER B O 1
ATOM 3337 N N . LEU B 1 155 ? -20.906 -5.02 3.248 1 98.75 155 LEU B N 1
ATOM 3338 C CA . LEU B 1 155 ? -22.344 -4.754 3.396 1 98.75 155 LEU B CA 1
ATOM 3339 C C . LEU B 1 155 ? -22.641 -4.176 4.773 1 98.75 155 LEU B C 1
ATOM 3341 O O . LEU B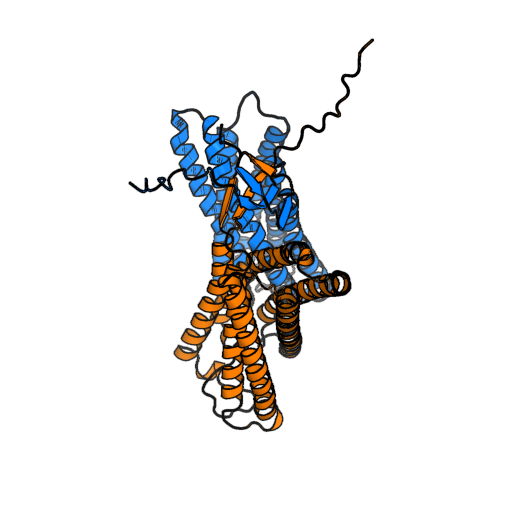 1 155 ? -23.391 -3.197 4.887 1 98.75 155 LEU B O 1
ATOM 3345 N N . LEU B 1 156 ? -22.047 -4.766 5.785 1 98.81 156 LEU B N 1
ATOM 3346 C CA . LEU B 1 156 ? -22.281 -4.273 7.141 1 98.81 156 LEU B CA 1
ATOM 3347 C C . LEU B 1 156 ? -21.703 -2.865 7.309 1 98.81 156 LEU B C 1
ATOM 3349 O O . LEU B 1 156 ? -22.297 -2.037 8.008 1 98.81 156 LEU B O 1
ATOM 3353 N N . TYR B 1 157 ? -20.562 -2.631 6.746 1 98.81 157 TYR B N 1
ATOM 3354 C CA . TYR B 1 157 ? -20 -1.288 6.773 1 98.81 157 TYR B CA 1
ATOM 3355 C C . TYR B 1 157 ? -20.953 -0.281 6.137 1 98.81 157 TYR B C 1
ATOM 3357 O O . TYR B 1 157 ? -21.172 0.802 6.684 1 98.81 157 TYR B O 1
ATOM 3365 N N . MET B 1 158 ? -21.5 -0.593 4.965 1 98.75 158 MET B N 1
ATOM 3366 C CA . MET B 1 158 ? -22.406 0.304 4.27 1 98.75 158 MET B CA 1
ATOM 3367 C C . MET B 1 158 ? -23.656 0.558 5.102 1 98.75 158 MET B C 1
ATOM 3369 O O . MET B 1 158 ? -24.125 1.697 5.211 1 98.75 158 MET B O 1
ATOM 3373 N N . VAL B 1 159 ? -24.203 -0.514 5.672 1 98.75 159 VAL B N 1
ATOM 3374 C CA . VAL B 1 159 ? -25.375 -0.374 6.527 1 98.75 159 VAL B CA 1
ATOM 3375 C C . VAL B 1 159 ? -25.047 0.543 7.703 1 98.75 159 VAL B C 1
ATOM 3377 O O . VAL B 1 159 ? -25.781 1.497 7.973 1 98.75 159 VAL B O 1
ATOM 3380 N N . GLY B 1 160 ? -23.953 0.246 8.391 1 98.44 160 GLY B N 1
ATOM 3381 C CA . GLY B 1 160 ? -23.562 1.067 9.523 1 98.44 160 GLY B CA 1
ATOM 3382 C C . GLY B 1 160 ? -23.328 2.523 9.156 1 98.44 160 GLY B C 1
ATOM 3383 O O . GLY B 1 160 ? -23.703 3.424 9.914 1 98.44 160 GLY B O 1
ATOM 3384 N N . THR B 1 161 ? -22.734 2.742 8.031 1 98.06 161 THR B N 1
ATOM 3385 C CA . THR B 1 161 ? -22.484 4.098 7.559 1 98.06 161 THR B CA 1
ATOM 3386 C C . THR B 1 161 ? -23.797 4.836 7.301 1 98.06 161 THR B C 1
ATOM 3388 O O . THR B 1 161 ? -23.938 6.008 7.668 1 98.06 161 THR B O 1
ATOM 3391 N N . CYS B 1 162 ? -24.734 4.18 6.691 1 97.94 162 CYS B N 1
ATOM 3392 C CA . CYS B 1 162 ? -26.016 4.797 6.398 1 97.94 162 CYS B CA 1
ATOM 3393 C C . CYS B 1 162 ? -26.781 5.098 7.684 1 97.94 162 CYS B C 1
ATOM 3395 O O . CYS B 1 162 ? -27.406 6.148 7.805 1 97.94 162 CYS B O 1
ATOM 3397 N N . ILE B 1 163 ? -26.734 4.184 8.641 1 97.69 163 ILE B N 1
ATOM 3398 C CA . ILE B 1 163 ? -27.375 4.422 9.93 1 97.69 163 ILE B CA 1
ATOM 3399 C C . ILE B 1 163 ? -26.734 5.641 10.594 1 97.69 163 ILE B C 1
ATOM 3401 O O . ILE B 1 163 ? -27.453 6.527 11.078 1 97.69 163 ILE B O 1
ATOM 3405 N N . ALA B 1 164 ? -25.438 5.684 10.609 1 96.44 164 ALA B N 1
ATOM 3406 C CA . ALA B 1 164 ? -24.719 6.801 11.227 1 96.44 164 ALA B CA 1
ATOM 3407 C C . ALA B 1 164 ? -25.062 8.117 10.531 1 96.44 164 ALA B C 1
ATOM 3409 O O . ALA B 1 164 ? -25.297 9.133 11.195 1 96.44 164 ALA B O 1
ATOM 3410 N N . ALA B 1 165 ? -25.078 8.07 9.234 1 94.25 165 ALA B N 1
ATOM 3411 C CA . ALA B 1 165 ? -25.406 9.273 8.469 1 94.25 165 ALA B CA 1
ATOM 3412 C C . ALA B 1 165 ? -26.812 9.766 8.797 1 94.25 165 ALA B C 1
ATOM 3414 O O . ALA B 1 165 ? -27.047 10.977 8.891 1 94.25 165 ALA B O 1
ATOM 3415 N N . ASN B 1 166 ? -27.719 8.844 9.008 1 94.12 166 ASN B N 1
ATOM 3416 C CA . ASN B 1 166 ? -29.078 9.203 9.344 1 94.12 166 ASN B CA 1
ATOM 3417 C C . ASN B 1 166 ? -29.188 9.75 10.766 1 94.12 166 ASN B C 1
ATOM 3419 O O . ASN B 1 166 ? -29.984 10.656 11.031 1 94.12 166 ASN B O 1
ATOM 3423 N N . MET B 1 167 ? -28.453 9.203 11.633 1 94.38 167 MET B N 1
ATOM 3424 C CA . MET B 1 167 ? -28.469 9.648 13.023 1 94.38 167 MET B CA 1
ATOM 3425 C C . MET B 1 167 ? -27.953 11.086 13.133 1 94.38 167 MET B C 1
ATOM 3427 O O . MET B 1 167 ? -28.344 11.82 14.039 1 94.38 167 MET B O 1
ATOM 3431 N N . CYS B 1 168 ? -27.078 11.438 12.227 1 91.62 168 CYS B N 1
ATOM 3432 C CA . CYS B 1 168 ? -26.469 12.766 12.258 1 91.62 168 CYS B CA 1
ATOM 3433 C C . CYS B 1 168 ? -27.312 13.766 11.477 1 91.62 168 CYS B C 1
ATOM 3435 O O . CYS B 1 168 ? -26.953 14.945 11.375 1 91.62 168 CYS B O 1
ATOM 3437 N N . GLN B 1 169 ? -28.375 13.305 10.945 1 90.75 169 GLN B N 1
ATOM 3438 C CA . GLN B 1 169 ? -29.219 14.172 10.133 1 90.75 169 GLN B CA 1
ATOM 3439 C C . GLN B 1 169 ? -29.734 15.359 10.938 1 90.75 169 GLN B C 1
ATOM 3441 O O . GLN B 1 169 ? -30.109 15.211 12.102 1 90.75 169 GLN B O 1
ATOM 3446 N N . HIS B 1 170 ? -29.609 16.469 10.328 1 86.81 170 HIS B N 1
ATOM 3447 C CA . HIS B 1 170 ? -30.031 17.719 10.961 1 86.81 170 HIS B CA 1
ATOM 3448 C C . HIS B 1 170 ? -30.828 18.578 9.992 1 86.81 170 HIS B C 1
ATOM 3450 O O . HIS B 1 170 ? -30.672 18.453 8.773 1 86.81 170 HIS B O 1
ATOM 3456 N N . LYS B 1 171 ? -31.641 19.406 10.547 1 84.81 171 LYS B N 1
ATOM 3457 C CA . LYS B 1 171 ? -32.469 20.297 9.75 1 84.81 171 LYS B CA 1
ATOM 3458 C C . LYS B 1 171 ? -31.625 21.25 8.914 1 84.81 171 LYS B C 1
ATOM 3460 O O . LYS B 1 171 ? -32.031 21.625 7.805 1 84.81 171 LYS B O 1
ATOM 3465 N N . ASN B 1 172 ? -30.422 21.578 9.312 1 87 172 ASN B N 1
ATOM 3466 C CA . ASN B 1 172 ? -29.562 22.547 8.648 1 87 172 ASN B CA 1
ATOM 3467 C C . ASN B 1 172 ? -28.516 21.844 7.77 1 87 172 ASN B C 1
ATOM 3469 O O . ASN B 1 172 ? -27.484 22.422 7.449 1 87 172 ASN B O 1
ATOM 3473 N N . ASP B 1 173 ? -28.844 20.641 7.41 1 89.12 173 ASP B N 1
ATOM 3474 C CA . ASP B 1 173 ? -27.906 19.906 6.555 1 89.12 173 ASP B CA 1
ATOM 3475 C C . ASP B 1 173 ? -27.703 20.641 5.227 1 89.12 173 ASP B C 1
ATOM 3477 O O . ASP B 1 173 ? -28.656 21.156 4.648 1 89.12 173 ASP B O 1
ATOM 3481 N N . THR B 1 174 ? -26.5 20.75 4.758 1 89.25 174 THR B N 1
ATOM 3482 C CA . THR B 1 174 ? -26.188 21.312 3.449 1 89.25 174 THR B CA 1
ATOM 3483 C C . THR B 1 174 ? -26.672 20.391 2.336 1 89.25 174 THR B C 1
ATOM 3485 O O . THR B 1 174 ? -26.984 19.219 2.584 1 89.25 174 THR B O 1
ATOM 3488 N N . GLU B 1 175 ? -26.766 20.938 1.166 1 90.94 175 GLU B N 1
ATOM 3489 C CA . GLU B 1 175 ? -27.172 20.141 0.012 1 90.94 175 GLU B CA 1
ATOM 3490 C C . GLU B 1 175 ? -26.188 19 -0.24 1 90.94 175 GLU B C 1
ATOM 3492 O O . GLU B 1 175 ? -26.578 17.906 -0.652 1 90.94 175 GLU B O 1
ATOM 3497 N N . MET B 1 176 ? -24.969 19.266 0.018 1 89.19 176 MET B N 1
ATOM 3498 C CA . MET B 1 176 ? -23.938 18.25 -0.186 1 89.19 176 MET B CA 1
ATOM 3499 C C . MET B 1 176 ? -24.125 17.094 0.786 1 89.19 176 MET B C 1
ATOM 3501 O O . MET B 1 176 ? -23.953 15.938 0.409 1 89.19 176 MET B O 1
ATOM 3505 N N . GLU B 1 177 ? -24.438 17.391 1.925 1 89.31 177 GLU B N 1
ATOM 3506 C CA . GLU B 1 177 ? -24.672 16.359 2.932 1 89.31 177 GLU B CA 1
ATOM 3507 C C . GLU B 1 177 ? -25.891 15.508 2.586 1 89.31 177 GLU B C 1
ATOM 3509 O O . GLU B 1 177 ? -25.875 14.289 2.764 1 89.31 177 GLU B O 1
ATOM 3514 N N . LYS B 1 178 ? -26.906 16.188 2.131 1 92.88 178 LYS B N 1
ATOM 3515 C CA . LYS B 1 178 ? -28.109 15.469 1.715 1 92.88 178 LYS B CA 1
ATOM 3516 C C . LYS B 1 178 ? -27.812 14.5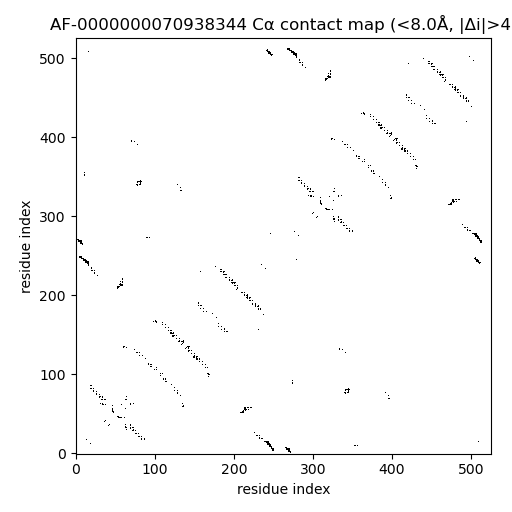55 0.531 1 92.88 178 LYS B C 1
ATOM 3518 O O . LYS B 1 178 ? -28.266 13.406 0.502 1 92.88 178 LYS B O 1
ATOM 3523 N N . LYS B 1 179 ? -27.094 15.109 -0.381 1 93.12 179 LYS B N 1
ATOM 3524 C CA . LYS B 1 179 ? -26.703 14.32 -1.547 1 93.12 179 LYS B CA 1
ATOM 3525 C C . LYS B 1 179 ? -25.891 13.102 -1.139 1 93.12 179 LYS B C 1
ATOM 3527 O O . LYS B 1 179 ? -26.109 12 -1.657 1 93.12 179 LYS B O 1
ATOM 3532 N N . SER B 1 180 ? -24.969 13.305 -0.227 1 94.69 180 SER B N 1
ATOM 3533 C CA . SER B 1 180 ? -24.141 12.211 0.269 1 94.69 180 SER B CA 1
ATOM 3534 C C . SER B 1 180 ? -25 11.102 0.886 1 94.69 180 SER B C 1
ATOM 3536 O O . SER B 1 180 ? -24.812 9.922 0.581 1 94.69 180 SER B O 1
ATOM 3538 N N . ARG B 1 181 ? -25.906 11.453 1.68 1 95.56 181 ARG B N 1
ATOM 3539 C CA . ARG B 1 181 ? -26.766 10.484 2.357 1 95.56 181 ARG B CA 1
ATOM 3540 C C . ARG B 1 181 ? -27.625 9.719 1.358 1 95.56 181 ARG B C 1
ATOM 3542 O O . ARG B 1 181 ? -27.75 8.5 1.442 1 95.56 181 ARG B O 1
ATOM 3549 N N . ARG B 1 182 ? -28.188 10.438 0.408 1 96.38 182 ARG B N 1
ATOM 3550 C CA . ARG B 1 182 ? -29.047 9.812 -0.598 1 96.38 182 ARG B CA 1
ATOM 3551 C C . ARG B 1 182 ? -28.25 8.828 -1.454 1 96.38 182 ARG B C 1
ATOM 3553 O O . ARG B 1 182 ? -28.719 7.734 -1.756 1 96.38 182 ARG B O 1
ATOM 3560 N N . LEU B 1 183 ? -27.109 9.281 -1.827 1 98.06 183 LEU B N 1
ATOM 3561 C CA . LEU B 1 183 ? -26.25 8.438 -2.652 1 98.06 183 LEU B CA 1
ATOM 3562 C C . LEU B 1 183 ? -25.844 7.18 -1.893 1 98.06 183 LEU B C 1
ATOM 3564 O O . LEU B 1 183 ? -25.875 6.074 -2.441 1 98.06 183 LEU B O 1
ATOM 3568 N N . LYS B 1 184 ? -25.484 7.332 -0.631 1 98.31 184 LYS B N 1
ATOM 3569 C CA . LYS B 1 184 ? -25.109 6.191 0.197 1 98.31 184 LYS B CA 1
ATOM 3570 C C . LYS B 1 184 ? -26.25 5.184 0.294 1 98.31 184 LYS B C 1
ATOM 3572 O O . LYS B 1 184 ? -26.047 3.98 0.128 1 98.31 184 LYS B O 1
ATOM 3577 N N . MET B 1 185 ? -27.438 5.676 0.474 1 98.25 185 MET B N 1
ATOM 3578 C CA . MET B 1 185 ? -28.609 4.805 0.607 1 98.25 185 MET B CA 1
ATOM 3579 C C . MET B 1 185 ? -28.906 4.098 -0.708 1 98.25 185 MET B C 1
ATOM 3581 O O . MET B 1 185 ? -29.234 2.91 -0.716 1 98.25 185 MET B O 1
ATOM 3585 N N . SER B 1 186 ? -28.781 4.836 -1.731 1 98.69 186 SER B N 1
ATOM 3586 C CA . SER B 1 186 ? -29.031 4.238 -3.039 1 98.69 186 SER B CA 1
ATOM 3587 C C . SER B 1 186 ? -28.016 3.164 -3.365 1 98.69 186 SER B C 1
ATOM 3589 O O . SER B 1 186 ? -28.359 2.088 -3.854 1 98.69 186 SER B O 1
ATOM 3591 N N . LEU B 1 187 ? -26.781 3.477 -3.096 1 98.81 187 LEU B N 1
ATOM 3592 C CA . LEU B 1 187 ? -25.719 2.521 -3.373 1 98.81 187 LEU B CA 1
ATOM 3593 C C . LEU B 1 187 ? -25.844 1.287 -2.488 1 98.81 187 LEU B C 1
ATOM 3595 O O . LEU B 1 187 ? -25.594 0.168 -2.934 1 98.81 187 LEU B O 1
ATOM 3599 N N . LEU B 1 188 ? -26.234 1.517 -1.238 1 98.81 188 LEU B N 1
ATOM 3600 C CA . LEU B 1 188 ? -26.5 0.385 -0.358 1 98.81 188 LEU B CA 1
ATOM 3601 C C . LEU B 1 188 ? -27.625 -0.491 -0.922 1 98.81 188 LEU B C 1
ATOM 3603 O O . LEU B 1 188 ? -27.484 -1.715 -0.989 1 98.81 188 LEU B O 1
ATOM 3607 N N . GLY B 1 189 ? -28.703 0.118 -1.334 1 98.75 189 GLY B N 1
ATOM 3608 C CA . GLY B 1 189 ? -29.812 -0.632 -1.905 1 98.75 189 GLY B CA 1
ATOM 3609 C C . GLY B 1 189 ? -29.422 -1.443 -3.125 1 98.75 189 GLY B C 1
ATOM 3610 O O . GLY B 1 189 ? -29.781 -2.613 -3.244 1 98.75 189 GLY B O 1
ATOM 3611 N N . LEU B 1 190 ? -28.672 -0.794 -3.994 1 98.75 190 LEU B N 1
ATOM 3612 C CA . LEU B 1 190 ? -28.219 -1.471 -5.203 1 98.75 190 LEU B CA 1
ATOM 3613 C C . LEU B 1 190 ? -27.281 -2.623 -4.867 1 98.75 190 LEU B C 1
ATOM 3615 O O . LEU B 1 190 ? -27.375 -3.695 -5.465 1 98.75 190 LEU B O 1
ATOM 3619 N N . THR B 1 191 ? -26.422 -2.41 -3.904 1 98.88 191 THR B N 1
ATOM 3620 C CA . THR B 1 191 ? -25.484 -3.447 -3.502 1 98.88 191 THR B CA 1
ATOM 3621 C C . THR B 1 191 ? -26.203 -4.629 -2.869 1 98.88 191 THR B C 1
ATOM 3623 O O . THR B 1 191 ? -25.859 -5.785 -3.117 1 98.88 191 THR B O 1
ATOM 3626 N N . LEU B 1 192 ? -27.219 -4.348 -2.064 1 98.75 192 LEU B N 1
ATOM 3627 C CA . LEU B 1 192 ? -28.016 -5.41 -1.454 1 98.75 192 LEU B CA 1
ATOM 3628 C C . LEU B 1 192 ? -28.734 -6.227 -2.518 1 98.75 192 LEU B C 1
ATOM 3630 O O . LEU B 1 192 ? -28.734 -7.457 -2.471 1 98.75 192 LEU B O 1
ATOM 3634 N N . ALA B 1 193 ? -29.312 -5.543 -3.455 1 98.75 193 ALA B N 1
ATOM 3635 C CA . ALA B 1 193 ? -30.016 -6.223 -4.539 1 98.75 193 ALA B CA 1
ATOM 3636 C C . ALA B 1 193 ? -29.062 -7.078 -5.367 1 98.75 193 ALA B C 1
ATOM 3638 O O . ALA B 1 193 ? -29.359 -8.242 -5.66 1 98.75 193 ALA B O 1
ATOM 3639 N N . ALA B 1 194 ? -27.953 -6.48 -5.703 1 98.81 194 ALA B N 1
ATOM 3640 C CA . ALA B 1 194 ? -26.953 -7.215 -6.484 1 98.81 194 ALA B CA 1
ATOM 3641 C C . ALA B 1 194 ? -26.406 -8.398 -5.695 1 98.81 194 ALA B C 1
ATOM 3643 O O . ALA B 1 194 ? -26.109 -9.453 -6.266 1 98.81 194 ALA B O 1
ATOM 3644 N N . SER B 1 195 ? -26.25 -8.227 -4.387 1 98.75 195 SER B N 1
ATOM 3645 C CA . SER B 1 195 ? -25.766 -9.32 -3.547 1 98.75 195 SER B CA 1
ATOM 3646 C C . SER B 1 195 ? -26.766 -10.477 -3.518 1 98.75 195 SER B C 1
ATOM 3648 O O . SER B 1 195 ? -26.375 -11.641 -3.562 1 98.75 195 SER B O 1
ATOM 3650 N N . ALA B 1 196 ? -28.016 -10.203 -3.428 1 98.56 196 ALA B N 1
ATOM 3651 C CA . ALA B 1 196 ? -29.047 -11.234 -3.486 1 98.56 196 ALA B CA 1
ATOM 3652 C C . ALA B 1 196 ? -29 -11.977 -4.82 1 98.56 196 ALA B C 1
ATOM 3654 O O . ALA B 1 196 ? -29.078 -13.203 -4.859 1 98.56 196 ALA B O 1
ATOM 3655 N N . GLY B 1 197 ? -28.891 -11.211 -5.895 1 98.62 197 GLY B N 1
ATOM 3656 C CA . GLY B 1 197 ? -28.734 -11.836 -7.199 1 98.62 197 GLY B CA 1
ATOM 3657 C C . GLY B 1 197 ? -27.5 -12.703 -7.301 1 98.62 197 GLY B C 1
ATOM 3658 O O . GLY B 1 197 ? -27.547 -13.805 -7.848 1 98.62 197 GLY B O 1
ATOM 3659 N N . MET B 1 198 ? -26.406 -12.211 -6.781 1 98.44 198 MET B N 1
ATOM 3660 C CA . MET B 1 198 ? -25.141 -12.961 -6.809 1 98.44 198 MET B CA 1
ATOM 3661 C C . MET B 1 198 ? -25.297 -14.305 -6.102 1 98.44 198 MET B C 1
ATOM 3663 O O . MET B 1 198 ? -24.844 -15.328 -6.613 1 98.44 198 MET B O 1
ATOM 3667 N N . LEU B 1 199 ? -25.938 -14.312 -4.914 1 97.88 199 LEU B N 1
ATOM 3668 C CA . LEU B 1 199 ? -26.125 -15.547 -4.164 1 97.88 199 LEU B CA 1
ATOM 3669 C C . LEU B 1 199 ? -27.047 -16.5 -4.918 1 97.88 199 LEU B C 1
ATOM 3671 O O . LEU B 1 199 ? -26.797 -17.703 -4.965 1 97.88 199 LEU B O 1
ATOM 3675 N N . TYR B 1 200 ? -28.094 -16 -5.535 1 98.12 200 TYR B N 1
ATOM 3676 C CA . TYR B 1 200 ? -29.047 -16.812 -6.293 1 98.12 200 TYR B CA 1
ATOM 3677 C C . TYR B 1 200 ? -28.359 -17.484 -7.477 1 98.12 200 TYR B C 1
ATOM 3679 O O . TYR B 1 200 ? -28.469 -18.703 -7.66 1 98.12 200 TYR B O 1
ATOM 3687 N N . PHE B 1 201 ? -27.594 -16.703 -8.211 1 98.12 201 PHE B N 1
ATOM 3688 C CA . PHE B 1 201 ? -26.984 -17.234 -9.414 1 98.12 201 PHE B CA 1
ATOM 3689 C C . PHE B 1 201 ? -25.781 -18.109 -9.078 1 98.12 201 PHE B C 1
ATOM 3691 O O . PHE B 1 201 ? -25.438 -19.031 -9.828 1 98.12 201 PHE B O 1
ATOM 3698 N N . PHE B 1 202 ? -25.172 -17.797 -7.941 1 96.75 202 PHE B N 1
ATOM 3699 C CA . PHE B 1 202 ? -24.125 -18.703 -7.477 1 96.75 202 PHE B CA 1
ATOM 3700 C C . PHE B 1 202 ? -24.703 -20.078 -7.164 1 96.75 202 PHE B C 1
ATOM 3702 O O . PHE B 1 202 ? -24.109 -21.094 -7.543 1 96.75 202 PHE B O 1
ATOM 3709 N N . TYR B 1 203 ? -25.812 -20.047 -6.496 1 96.94 203 TYR B N 1
ATOM 3710 C CA . TYR B 1 203 ? -26.484 -21.297 -6.184 1 96.94 203 TYR B CA 1
ATOM 3711 C C . TYR B 1 203 ? -26.844 -22.062 -7.453 1 96.94 203 TYR B C 1
ATOM 3713 O O . TYR B 1 203 ? -26.594 -23.266 -7.562 1 96.94 203 TYR B O 1
ATOM 3721 N N . LYS B 1 204 ? -27.375 -21.406 -8.445 1 97.25 204 LYS B N 1
ATOM 3722 C CA . LYS B 1 204 ? -27.766 -22.016 -9.711 1 97.25 204 LYS B CA 1
ATOM 3723 C C . LYS B 1 204 ? -26.547 -22.547 -10.453 1 97.25 204 LYS B C 1
ATOM 3725 O O . LYS B 1 204 ? -26.625 -23.562 -11.148 1 97.25 204 LYS B O 1
ATOM 3730 N N . HIS B 1 205 ? -25.453 -21.906 -10.32 1 95.62 205 HIS B N 1
ATOM 3731 C CA . HIS B 1 205 ? -24.219 -22.297 -10.992 1 95.62 205 HIS B CA 1
ATOM 3732 C C . HIS B 1 205 ? -23.562 -23.5 -10.289 1 95.62 205 HIS B C 1
ATOM 3734 O O . HIS B 1 205 ? -23.219 -24.484 -10.938 1 95.62 205 HIS B O 1
ATOM 3740 N N . ARG B 1 206 ? -23.5 -23.438 -8.977 1 93.62 206 ARG B N 1
ATOM 3741 C CA . ARG B 1 206 ? -22.703 -24.406 -8.227 1 93.62 206 ARG B CA 1
ATOM 3742 C C . ARG B 1 206 ? -23.469 -25.719 -8.039 1 93.62 206 ARG B C 1
ATOM 3744 O O . ARG B 1 206 ? -22.875 -26.797 -8.086 1 93.62 206 ARG B O 1
ATOM 3751 N N . ILE B 1 207 ? -24.766 -25.656 -7.852 1 94.56 207 ILE B N 1
ATOM 3752 C CA . ILE B 1 207 ? -25.531 -26.859 -7.516 1 94.56 207 ILE B CA 1
ATOM 3753 C C . ILE B 1 207 ? -26.203 -27.422 -8.773 1 94.56 207 ILE B C 1
ATOM 3755 O O . ILE B 1 207 ? -26.234 -28.625 -8.977 1 94.56 207 ILE B O 1
ATOM 3759 N N . HIS B 1 208 ? -26.672 -26.609 -9.695 1 96.44 208 HIS B N 1
ATOM 3760 C CA . HIS B 1 208 ? -27.5 -27.094 -10.797 1 96.44 208 HIS B CA 1
ATOM 3761 C C . HIS B 1 208 ? -26.781 -26.953 -12.133 1 96.44 208 HIS B C 1
ATOM 3763 O O . HIS B 1 208 ? -27.25 -27.438 -13.156 1 96.44 208 HIS B O 1
ATOM 3769 N N . CYS B 1 209 ? -25.719 -26.219 -12.172 1 96.19 209 CYS B N 1
ATOM 3770 C CA . CYS B 1 209 ? -24.938 -25.984 -13.391 1 96.19 209 CYS B CA 1
ATOM 3771 C C . CYS B 1 209 ? -25.844 -25.484 -14.516 1 96.19 209 CYS B C 1
ATOM 3773 O O . CYS B 1 209 ? -25.797 -26 -15.633 1 96.19 209 CYS B O 1
ATOM 3775 N N . VAL B 1 210 ? -26.625 -24.469 -14.109 1 96.62 210 VAL B N 1
ATOM 3776 C CA . VAL B 1 210 ? -27.531 -23.875 -15.094 1 96.62 210 VAL B CA 1
ATOM 3777 C C . VAL B 1 210 ? -26.734 -23 -16.062 1 96.62 210 VAL B C 1
ATOM 3779 O O . VAL B 1 210 ? -25.875 -22.219 -15.641 1 96.62 210 VAL B O 1
ATOM 3782 N N . GLU B 1 211 ? -27 -23.172 -17.312 1 96.31 211 GLU B N 1
ATOM 3783 C CA . GLU B 1 211 ? -26.359 -22.359 -18.344 1 96.31 211 GLU B CA 1
ATOM 3784 C C . GLU B 1 211 ? -26.531 -20.875 -18.062 1 96.31 211 GLU B C 1
ATOM 3786 O O . GLU B 1 211 ? -27.609 -20.422 -17.656 1 96.31 211 GLU B O 1
ATOM 3791 N N . LEU B 1 212 ? -25.3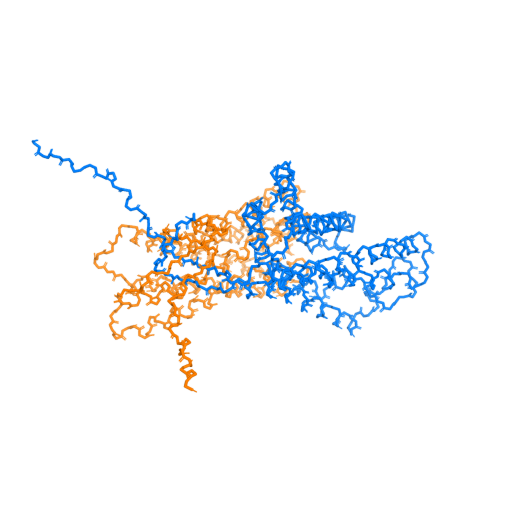75 -20.078 -18.219 1 96.81 212 LEU B N 1
ATOM 3792 C CA . LEU B 1 212 ? -25.344 -18.625 -18.109 1 96.81 212 LEU B CA 1
ATOM 3793 C C . LEU B 1 212 ? -25.453 -18.188 -16.656 1 96.81 212 LEU B C 1
ATOM 3795 O O . LEU B 1 212 ? -25.344 -17 -16.359 1 96.81 212 LEU B O 1
ATOM 3799 N N . ALA B 1 213 ? -25.656 -19.078 -15.719 1 97.56 213 ALA B N 1
ATOM 3800 C CA . ALA B 1 213 ? -25.766 -18.719 -14.312 1 97.56 213 ALA B CA 1
ATOM 3801 C C . ALA B 1 213 ? -24.5 -18.031 -13.82 1 97.56 213 ALA B C 1
ATOM 3803 O O . ALA B 1 213 ? -24.562 -17.047 -13.078 1 97.56 213 ALA B O 1
ATOM 3804 N N . PHE B 1 214 ? -23.438 -18.531 -14.234 1 96.88 214 PHE B N 1
ATOM 3805 C CA . PHE B 1 214 ? -22.156 -17.938 -13.859 1 96.88 214 PHE B CA 1
ATOM 3806 C C . PHE B 1 214 ? -22.016 -16.531 -14.422 1 96.88 214 PHE B C 1
ATOM 3808 O O . PHE B 1 214 ? -21.5 -15.641 -13.758 1 96.88 214 PHE B O 1
ATOM 3815 N N . SER B 1 215 ? -22.484 -16.281 -15.586 1 98.19 215 SER B N 1
ATOM 3816 C CA . SER B 1 215 ? -22.453 -14.953 -16.188 1 98.19 215 SER B CA 1
ATOM 3817 C C . SER B 1 215 ? -23.312 -13.969 -15.406 1 98.19 215 SER B C 1
ATOM 3819 O O . SER B 1 215 ? -22.891 -12.828 -15.172 1 98.19 215 SER B O 1
ATOM 3821 N N . TRP B 1 216 ? -24.406 -14.43 -15.031 1 98.19 216 TRP B N 1
ATOM 3822 C CA . TRP B 1 216 ? -25.281 -13.57 -14.242 1 98.19 216 TRP B CA 1
ATOM 3823 C C . TRP B 1 216 ? -24.672 -13.297 -12.867 1 98.19 216 TRP B C 1
ATOM 3825 O O . TRP B 1 216 ? -24.781 -12.188 -12.344 1 98.19 216 TRP B O 1
ATOM 3835 N N . PHE B 1 217 ? -24.094 -14.312 -12.289 1 98.12 217 PHE B N 1
ATOM 3836 C CA . PHE B 1 217 ? -23.344 -14.141 -11.047 1 98.12 217 PHE B CA 1
ATOM 3837 C C . PHE B 1 217 ? -22.281 -13.055 -11.203 1 98.12 217 PHE B C 1
ATOM 3839 O O . PHE B 1 217 ? -22.188 -12.148 -10.367 1 98.12 217 PHE B O 1
ATOM 3846 N N . SER B 1 218 ? -21.562 -13.125 -12.266 1 98.5 218 SER B N 1
ATOM 3847 C CA . SER B 1 218 ? -20.469 -12.195 -12.531 1 98.5 218 SER B CA 1
ATOM 3848 C C . SER B 1 218 ? -20.969 -10.773 -12.727 1 98.5 218 SER B C 1
ATOM 3850 O O . SER B 1 218 ? -20.359 -9.82 -12.242 1 98.5 218 SER B O 1
ATOM 3852 N N . LEU B 1 219 ? -22.062 -10.641 -13.453 1 98.62 219 LEU B N 1
ATOM 3853 C CA . LEU B 1 219 ? -22.625 -9.312 -13.672 1 98.62 219 LEU B CA 1
ATOM 3854 C C . LEU B 1 219 ? -23.031 -8.672 -12.352 1 98.62 219 LEU B C 1
ATOM 3856 O O . LEU B 1 219 ? -22.781 -7.484 -12.133 1 98.62 219 LEU B O 1
ATOM 3860 N N . CYS B 1 220 ? -23.641 -9.445 -11.469 1 98.69 220 CYS B N 1
ATOM 3861 C CA . CYS B 1 220 ? -23.969 -8.945 -10.141 1 98.69 220 CYS B CA 1
ATOM 3862 C C . CYS B 1 220 ? -22.703 -8.547 -9.383 1 98.69 220 CYS B C 1
ATOM 3864 O O . CYS B 1 220 ? -22.688 -7.504 -8.727 1 98.69 220 CYS B O 1
ATOM 3866 N N . GLU B 1 221 ? -21.719 -9.312 -9.523 1 98.5 221 GLU B N 1
ATOM 3867 C CA . GLU B 1 221 ? -20.438 -9.039 -8.875 1 98.5 221 GLU B CA 1
ATOM 3868 C C . GLU B 1 221 ? -19.859 -7.711 -9.344 1 98.5 221 GLU B C 1
ATOM 3870 O O . GLU B 1 221 ? -19.375 -6.918 -8.539 1 98.5 221 GLU B O 1
ATOM 3875 N N . TYR B 1 222 ? -19.891 -7.469 -10.609 1 98.69 222 TYR B N 1
ATOM 3876 C CA . TYR B 1 222 ? -19.344 -6.234 -11.164 1 98.69 222 TYR B CA 1
ATOM 3877 C C . TYR B 1 222 ? -20.141 -5.027 -10.688 1 98.69 222 TYR B C 1
ATOM 3879 O O . TYR B 1 222 ? -19.578 -3.969 -10.406 1 98.69 222 TYR B O 1
ATOM 3887 N N . VAL B 1 223 ? -21.422 -5.184 -10.609 1 98.62 223 VAL B N 1
ATOM 3888 C CA . VAL B 1 223 ? -22.25 -4.113 -10.07 1 98.62 223 VAL B CA 1
ATOM 3889 C C . VAL B 1 223 ? -21.844 -3.82 -8.625 1 98.62 223 VAL B C 1
ATOM 3891 O O . VAL B 1 223 ? -21.688 -2.66 -8.242 1 98.62 223 VAL B O 1
ATOM 3894 N N . ILE B 1 224 ? -21.641 -4.84 -7.848 1 98.75 224 ILE B N 1
ATOM 3895 C CA . ILE B 1 224 ? -21.234 -4.703 -6.453 1 98.75 224 ILE B CA 1
ATOM 3896 C C . ILE B 1 224 ? -19.891 -3.965 -6.379 1 98.75 224 ILE B C 1
ATOM 3898 O O . ILE B 1 224 ? -19.719 -3.062 -5.559 1 98.75 224 ILE B O 1
ATOM 3902 N N . CYS B 1 225 ? -18.938 -4.344 -7.238 1 98.62 225 CYS B N 1
ATOM 3903 C CA . CYS B 1 225 ? -17.625 -3.719 -7.254 1 98.62 225 CYS B CA 1
ATOM 3904 C C . CYS B 1 225 ? -17.734 -2.223 -7.52 1 98.62 225 CYS B C 1
ATOM 3906 O O . CYS B 1 225 ? -17.156 -1.415 -6.793 1 98.62 225 CYS B O 1
ATOM 3908 N N . VAL B 1 226 ? -18.5 -1.849 -8.508 1 98.5 226 VAL B N 1
ATOM 3909 C CA . VAL B 1 226 ? -18.625 -0.444 -8.883 1 98.5 226 VAL B CA 1
ATOM 3910 C C . VAL B 1 226 ? -19.359 0.316 -7.773 1 98.5 226 VAL B C 1
ATOM 3912 O O . VAL B 1 226 ? -18.953 1.424 -7.406 1 98.5 226 VAL B O 1
ATOM 3915 N N . CYS B 1 227 ? -20.391 -0.276 -7.211 1 98.62 227 CYS B N 1
ATOM 3916 C CA . CYS B 1 227 ? -21.125 0.351 -6.121 1 98.62 227 CYS B CA 1
ATOM 3917 C C . CYS B 1 227 ? -20.25 0.529 -4.895 1 98.62 227 CYS B C 1
ATOM 3919 O O . CYS B 1 227 ? -20.312 1.559 -4.219 1 98.62 227 CYS B O 1
ATOM 3921 N N . ASN B 1 228 ? -19.484 -0.461 -4.613 1 98.56 228 ASN B N 1
ATOM 3922 C CA . ASN B 1 228 ? -18.562 -0.387 -3.488 1 98.56 228 ASN B CA 1
ATOM 3923 C C . ASN B 1 228 ? -17.562 0.759 -3.652 1 98.56 228 ASN B C 1
ATOM 3925 O O . ASN B 1 228 ? -17.359 1.552 -2.73 1 98.56 228 ASN B O 1
ATOM 3929 N N . MET B 1 229 ? -16.969 0.861 -4.812 1 98.56 229 MET B N 1
ATOM 3930 C CA . MET B 1 229 ? -16.031 1.94 -5.094 1 98.56 229 MET B CA 1
ATOM 3931 C C . MET B 1 229 ? -16.719 3.299 -4.996 1 98.56 229 MET B C 1
ATOM 3933 O O . MET B 1 229 ? -16.172 4.23 -4.395 1 98.56 229 MET B O 1
ATOM 3937 N N . ALA B 1 230 ? -17.891 3.359 -5.578 1 98.44 230 ALA B N 1
ATOM 3938 C CA . ALA B 1 230 ? -18.656 4.609 -5.52 1 98.44 230 ALA B CA 1
ATOM 3939 C C . ALA B 1 230 ? -19 4.973 -4.078 1 98.44 230 ALA B C 1
ATOM 3941 O O . ALA B 1 230 ? -18.953 6.145 -3.701 1 98.44 230 ALA B O 1
ATOM 3942 N N . PHE B 1 231 ? -19.406 4.004 -3.299 1 98.69 231 PHE B N 1
ATOM 3943 C CA . PHE B 1 231 ? -19.75 4.238 -1.903 1 98.69 231 PHE B CA 1
ATOM 3944 C C . PHE B 1 231 ? -18.578 4.844 -1.142 1 98.69 231 PHE B C 1
ATOM 3946 O O . PHE B 1 231 ? -18.734 5.828 -0.421 1 98.69 231 PHE B O 1
ATOM 3953 N N . HIS B 1 232 ? -17.406 4.277 -1.334 1 98.19 232 HIS B N 1
ATOM 3954 C CA . HIS B 1 232 ? -16.234 4.793 -0.642 1 98.19 232 HIS B CA 1
ATOM 3955 C C . HIS B 1 232 ? -15.828 6.164 -1.178 1 98.19 232 HIS B C 1
ATOM 3957 O O . HIS B 1 232 ? -15.266 6.98 -0.448 1 98.19 232 HIS B O 1
ATOM 3963 N N . LEU B 1 233 ? -16.188 6.43 -2.426 1 97.81 233 LEU B N 1
ATOM 3964 C CA . LEU B 1 233 ? -15.883 7.73 -3.012 1 97.81 233 LEU B CA 1
ATOM 3965 C C . LEU B 1 233 ? -16.766 8.82 -2.41 1 97.81 233 LEU B C 1
ATOM 3967 O O . LEU B 1 233 ? -16.469 10.008 -2.543 1 97.81 233 LEU B O 1
ATOM 3971 N N . THR B 1 234 ? -17.844 8.484 -1.72 1 97.06 234 THR B N 1
ATOM 3972 C CA . THR B 1 234 ? -18.703 9.484 -1.085 1 97.06 234 THR B CA 1
ATOM 3973 C C . THR B 1 234 ? -17.922 10.258 -0.018 1 97.06 234 THR B C 1
ATOM 3975 O O . THR B 1 234 ? -18.391 11.297 0.462 1 97.06 234 THR B O 1
ATOM 3978 N N . LEU B 1 235 ? -16.75 9.742 0.276 1 95.25 235 LEU B N 1
ATOM 3979 C CA . LEU B 1 235 ? -15.859 10.469 1.171 1 95.25 235 LEU B CA 1
ATOM 3980 C C . LEU B 1 235 ? -15.648 11.898 0.685 1 95.25 235 LEU B C 1
ATOM 3982 O O . LEU B 1 235 ? -15.461 12.812 1.492 1 95.25 235 LEU B O 1
ATOM 3986 N N . VAL B 1 236 ? -15.734 12.141 -0.614 1 94.94 236 VAL B N 1
ATOM 3987 C CA . VAL B 1 236 ? -15.477 13.445 -1.212 1 94.94 236 VAL B CA 1
ATOM 3988 C C . VAL B 1 236 ? -16.516 14.453 -0.732 1 94.94 236 VAL B C 1
ATOM 3990 O O . VAL B 1 236 ? -16.266 15.656 -0.693 1 94.94 236 VAL B O 1
ATOM 3993 N N . TYR B 1 237 ? -17.688 13.945 -0.341 1 94.38 237 TYR B N 1
ATOM 3994 C CA . TYR B 1 237 ? -18.734 14.805 0.179 1 94.38 237 TYR B CA 1
ATOM 3995 C C . TYR B 1 237 ? -18.578 15.023 1.678 1 94.38 237 TYR B C 1
ATOM 3997 O O . TYR B 1 237 ? -19.016 16.047 2.213 1 94.38 237 TYR B O 1
ATOM 4005 N N . ASP B 1 238 ? -17.953 14.102 2.385 1 91.62 238 ASP B N 1
ATOM 4006 C CA . ASP B 1 238 ? -17.797 14.156 3.836 1 91.62 238 ASP B CA 1
ATOM 4007 C C . ASP B 1 238 ? -16.609 15.031 4.234 1 91.62 238 ASP B C 1
ATOM 4009 O O . ASP B 1 238 ? -16.703 15.82 5.18 1 91.62 238 ASP B O 1
ATOM 4013 N N . ILE B 1 239 ? -15.547 14.812 3.539 1 92.12 239 ILE B N 1
ATOM 4014 C CA . ILE B 1 239 ? -14.266 15.438 3.873 1 92.12 239 ILE B CA 1
ATOM 4015 C C . ILE B 1 239 ? -13.695 16.141 2.641 1 92.12 239 ILE B C 1
ATOM 4017 O O . ILE B 1 239 ? -12.602 15.805 2.18 1 92.12 239 ILE B O 1
ATOM 4021 N N . PRO B 1 240 ? -14.375 17.203 2.186 1 93.12 240 PRO B N 1
ATOM 4022 C CA . PRO B 1 240 ? -14 17.797 0.905 1 93.12 240 PRO B CA 1
ATOM 4023 C C . PRO B 1 240 ? -12.805 18.75 1.021 1 93.12 240 PRO B C 1
ATOM 4025 O O . PRO B 1 240 ? -12.094 18.969 0.04 1 93.12 240 PRO B O 1
ATOM 4028 N N . ASP B 1 241 ? -12.484 19.297 2.15 1 94.81 241 ASP B N 1
ATOM 4029 C CA . ASP B 1 241 ? -11.539 20.406 2.238 1 94.81 241 ASP B CA 1
ATOM 4030 C C . ASP B 1 241 ? -10.258 19.984 2.947 1 94.81 241 ASP B C 1
ATOM 4032 O O . ASP B 1 241 ? -9.297 20.766 3.025 1 94.81 241 ASP B O 1
ATOM 4036 N N . GLU B 1 242 ? -10.266 18.797 3.441 1 97 242 GLU B N 1
ATOM 4037 C CA . GLU B 1 242 ? -9.125 18.359 4.23 1 97 242 GLU B CA 1
ATOM 4038 C C . GLU B 1 242 ? -7.895 18.156 3.348 1 97 242 GLU B C 1
ATOM 4040 O O . GLU B 1 242 ? -8.016 17.75 2.189 1 97 242 GLU B O 1
ATOM 4045 N N . GLU B 1 243 ? -6.75 18.438 3.885 1 98 243 GLU B N 1
ATOM 4046 C CA . GLU B 1 243 ? -5.457 18.219 3.244 1 98 243 GLU B CA 1
ATOM 4047 C C . GLU B 1 243 ? -4.523 17.422 4.152 1 98 243 GLU B C 1
ATOM 4049 O O . GLU B 1 243 ? -4.656 17.469 5.379 1 98 243 GLU B O 1
ATOM 4054 N N . LEU B 1 244 ? -3.664 16.656 3.518 1 98.31 244 LEU B N 1
ATOM 4055 C CA . LEU B 1 244 ? -2.594 15.938 4.199 1 98.31 244 LEU B CA 1
ATOM 4056 C C . LEU B 1 244 ? -1.287 16.719 4.141 1 98.31 244 LEU B C 1
ATOM 4058 O O . LEU B 1 244 ? -0.79 17.031 3.057 1 98.31 244 LEU B O 1
ATOM 4062 N N . LEU B 1 245 ? -0.771 17.094 5.289 1 97.75 245 LEU B N 1
ATOM 4063 C CA . LEU B 1 245 ? 0.493 17.812 5.391 1 97.75 245 LEU B CA 1
ATOM 4064 C C . LEU B 1 245 ? 1.515 17.016 6.188 1 97.75 245 LEU B C 1
ATOM 4066 O O . LEU B 1 245 ? 1.172 16.391 7.203 1 97.75 245 LEU B O 1
ATOM 4070 N N . VAL B 1 246 ? 2.705 16.984 5.758 1 98.19 246 VAL B N 1
ATOM 4071 C CA . VAL B 1 246 ? 3.824 16.484 6.551 1 98.19 246 VAL B CA 1
ATOM 4072 C C . VAL B 1 246 ? 4.793 17.625 6.855 1 98.19 246 VAL B C 1
ATOM 4074 O O . VAL B 1 246 ? 5.332 18.25 5.938 1 98.19 246 VAL B O 1
ATOM 4077 N N . GLY B 1 247 ? 4.934 17.969 8.047 1 97.12 247 GLY B N 1
ATOM 4078 C CA . GLY B 1 247 ? 5.793 19.047 8.516 1 97.12 247 GLY B CA 1
ATOM 4079 C C . GLY B 1 247 ? 6.047 18.984 10.016 1 97.12 247 GLY B C 1
ATOM 4080 O O . GLY B 1 247 ? 5.844 17.953 10.648 1 97.12 247 GLY B O 1
ATOM 4081 N N . ILE B 1 248 ? 6.574 20.047 10.547 1 96.44 248 ILE B N 1
ATOM 4082 C CA . ILE B 1 248 ? 6.891 20.125 11.969 1 96.44 248 ILE B CA 1
ATOM 4083 C C . ILE B 1 248 ? 5.836 20.969 12.688 1 96.44 248 ILE B C 1
ATOM 4085 O O . ILE B 1 248 ? 5.668 22.156 12.391 1 96.44 248 ILE B O 1
ATOM 4089 N N . PRO B 1 249 ? 5.133 20.297 13.531 1 94.25 249 PRO B N 1
ATOM 4090 C CA . PRO B 1 249 ? 4.184 21.094 14.312 1 94.25 249 PRO B CA 1
ATOM 4091 C C . PRO B 1 249 ? 4.875 22.031 15.305 1 94.25 249 PRO B C 1
ATOM 4093 O O . PRO B 1 249 ? 5.859 21.641 15.938 1 94.25 249 PRO B O 1
ATOM 4096 N N . LEU B 1 250 ? 4.609 23.328 15.375 1 86.62 250 LEU B N 1
ATOM 4097 C CA . LEU B 1 250 ? 5.188 24.281 16.312 1 86.62 250 LEU B CA 1
ATOM 4098 C C . LEU B 1 250 ? 4.578 24.125 17.703 1 86.62 250 LEU B C 1
ATOM 4100 O O . LEU B 1 250 ? 3.361 24 17.828 1 86.62 250 LEU B O 1
ATOM 4104 N N . GLY B 1 251 ? 5.02 23.094 18.438 1 65.69 251 GLY B N 1
ATOM 4105 C CA . GLY B 1 251 ? 4.578 22.922 19.812 1 65.69 251 GLY B CA 1
ATOM 4106 C C . GLY B 1 251 ? 4.344 24.234 20.531 1 65.69 251 GLY B C 1
ATOM 4107 O O . GLY B 1 251 ? 4.895 25.266 20.156 1 65.69 251 GLY B O 1
ATOM 4108 N N . VAL B 1 252 ? 3.184 24.406 21.203 1 49.28 252 VAL B N 1
ATOM 4109 C CA . VAL B 1 252 ? 3.186 25.281 22.375 1 49.28 252 VAL B CA 1
ATOM 4110 C C . VAL B 1 252 ? 4.449 25.031 23.188 1 49.28 252 VAL B C 1
ATOM 4112 O O . VAL B 1 252 ? 4.812 23.891 23.469 1 49.28 252 VAL B O 1
ATOM 4115 N N . ALA B 1 253 ? 5.551 25.922 23.25 1 42 253 ALA B N 1
ATOM 4116 C CA . ALA B 1 253 ? 6.629 25.922 24.234 1 42 253 ALA B CA 1
ATOM 4117 C C . ALA B 1 253 ? 6.223 25.141 25.5 1 42 253 ALA B C 1
ATOM 4119 O O . ALA B 1 253 ? 5.215 25.469 26.125 1 42 253 ALA B O 1
ATOM 4120 N N . ASN B 1 254 ? 6.297 23.922 25.516 1 39.16 254 ASN B N 1
ATOM 4121 C CA . ASN B 1 254 ? 6.367 23.531 26.922 1 39.16 254 ASN B CA 1
ATOM 4122 C C . ASN B 1 254 ? 7.266 24.484 27.719 1 39.16 254 ASN B C 1
ATOM 4124 O O . ASN B 1 254 ? 8.461 24.594 27.438 1 39.16 254 ASN B O 1
ATOM 4128 N N . SER B 1 255 ? 6.832 25.578 28.312 1 33.84 255 SER B N 1
ATOM 4129 C CA . SER B 1 255 ? 7.352 26.438 29.359 1 33.84 255 SER B CA 1
ATOM 4130 C C . SER B 1 255 ? 8.219 25.656 30.344 1 33.84 255 SER B C 1
ATOM 4132 O O . SER B 1 255 ? 8.664 26.188 31.359 1 33.84 255 SER B O 1
ATOM 4134 N N . SER B 1 256 ? 8.156 24.375 30.375 1 35.47 256 SER B N 1
ATOM 4135 C CA . SER B 1 256 ? 8.617 23.984 31.703 1 35.47 256 SER B CA 1
ATOM 4136 C C . SER B 1 256 ? 10.133 24.125 31.828 1 35.47 256 SER B C 1
ATOM 4138 O O . SER B 1 256 ? 10.742 23.547 32.75 1 35.47 256 SER B O 1
ATOM 4140 N N . LYS B 1 257 ? 10.992 24.297 30.844 1 38.62 257 LYS B N 1
ATOM 4141 C CA . LYS B 1 257 ? 12.266 24.188 31.547 1 38.62 257 LYS B CA 1
ATOM 4142 C C . LYS B 1 257 ? 12.422 25.312 32.562 1 38.62 257 LYS B C 1
ATOM 4144 O O . LYS B 1 257 ? 12.398 26.5 32.219 1 38.62 257 LYS B O 1
ATOM 4149 N N . PRO B 1 258 ? 12.047 25.125 33.906 1 37.59 258 PRO B N 1
ATOM 4150 C CA . PRO B 1 258 ? 12.398 26.062 35 1 37.59 258 PRO B CA 1
ATOM 4151 C C . PRO B 1 258 ? 13.852 26.5 34.938 1 37.59 258 PRO B C 1
ATOM 4153 O O . PRO B 1 258 ? 14.727 25.719 34.562 1 37.59 258 PRO B O 1
ATOM 4156 N N . ALA B 1 259 ? 14.125 27.75 34.688 1 39.75 259 ALA B N 1
ATOM 4157 C CA . ALA B 1 259 ? 15.391 28.422 34.969 1 39.75 259 ALA B CA 1
ATOM 4158 C C . ALA B 1 259 ? 16.016 27.953 36.25 1 39.75 259 ALA B C 1
ATOM 4160 O O . ALA B 1 259 ? 15.438 28.156 37.344 1 39.75 259 ALA B O 1
ATOM 4161 N N . SER B 1 260 ? 16.547 26.719 36.406 1 31.72 260 SER B N 1
ATOM 4162 C CA . SER B 1 260 ? 17.297 26.531 37.625 1 31.72 260 SER B CA 1
ATOM 4163 C C . SER B 1 260 ? 18.125 27.766 37.969 1 31.72 260 SER B C 1
ATOM 4165 O O . SER B 1 260 ? 18.922 28.219 37.156 1 31.72 260 SER B O 1
ATOM 4167 N N . LYS B 1 261 ? 17.562 28.672 38.906 1 33.59 261 LYS B N 1
ATOM 4168 C CA . LYS B 1 261 ? 18.234 29.672 39.719 1 33.59 261 LYS B CA 1
ATOM 4169 C C . LYS B 1 261 ? 19.531 29.109 40.312 1 33.59 261 LYS B C 1
ATOM 4171 O O . LYS B 1 261 ? 19.484 28.188 41.125 1 33.59 261 LYS B O 1
ATOM 4176 N N . ASP B 1 262 ? 20.547 28.875 39.594 1 25.88 262 ASP B N 1
ATOM 4177 C CA . ASP B 1 262 ? 21.828 28.812 40.281 1 25.88 262 ASP B CA 1
ATOM 4178 C C . ASP B 1 262 ? 21.984 29.969 41.25 1 25.88 262 ASP B C 1
ATOM 4180 O O . ASP B 1 262 ? 22 31.141 40.844 1 25.88 262 ASP B O 1
ATOM 4184 N N . GLN B 1 263 ? 21.125 29.953 42.344 1 22.95 263 GLN B N 1
ATOM 4185 C CA . GLN B 1 263 ? 21.766 30.453 43.562 1 22.95 263 GLN B CA 1
ATOM 4186 C C . GLN B 1 263 ? 23 29.609 43.906 1 22.95 263 GLN B C 1
ATOM 4188 O O . GLN B 1 263 ? 22.938 28.391 43.875 1 22.95 263 GLN B O 1
#

InterPro domains:
  IPR019402 CWH43-like, N-terminal domain [PF10277] (19-241)
  IPR039545 Post-GPI attachment to proteins factor 2 [PTHR12892] (7-248)

Solvent-accessible surface area (backbone atoms only — not comparable to full-atom values): 26520 Å² total; per-residue (Å²): 128,81,75,56,47,37,31,29,76,68,37,39,77,44,54,44,52,60,48,49,49,46,46,39,48,36,54,50,53,32,48,50,48,18,47,53,50,34,58,74,76,36,43,66,71,37,30,56,53,96,68,70,48,64,44,85,40,49,35,72,58,42,29,44,43,35,88,69,33,24,43,50,37,45,51,28,49,22,62,27,42,26,54,43,53,54,57,55,56,32,45,58,48,52,49,58,61,45,40,76,57,28,58,77,89,50,30,65,58,50,53,51,48,45,52,51,31,48,52,24,49,50,47,22,55,50,23,51,52,48,32,59,55,35,26,47,81,79,38,42,72,62,19,52,54,32,43,49,50,22,53,53,25,43,52,49,24,48,51,44,50,47,51,52,53,56,54,43,56,53,95,82,58,49,71,56,52,51,49,38,50,51,49,44,49,50,36,44,51,51,34,52,53,26,48,52,48,23,54,52,22,42,47,35,28,74,75,64,49,41,70,40,19,53,20,54,19,20,54,23,48,52,52,35,53,53,35,50,44,51,51,62,47,42,45,53,57,76,51,63,68,31,29,36,37,31,17,32,64,63,67,76,76,75,74,68,79,72,77,79,74,82,119,128,82,75,57,48,37,30,28,77,68,36,41,77,43,55,44,52,61,49,49,49,46,48,41,46,34,55,50,53,33,48,51,50,17,48,53,50,33,58,72,75,37,43,67,72,36,31,56,52,96,67,70,47,66,44,86,40,48,36,71,60,42,30,43,42,37,87,69,33,23,42,50,36,46,50,29,48,22,63,27,41,27,52,44,54,54,58,55,56,32,46,58,48,52,50,58,60,43,40,76,58,26,58,75,90,50,29,67,59,51,52,52,47,45,52,51,30,48,52,24,48,50,47,21,54,50,22,51,52,48,33,58,57,34,26,49,80,78,39,42,73,61,20,54,54,31,44,49,50,22,52,52,24,44,52,50,24,47,52,45,48,48,52,51,52,57,54,44,54,52,96,82,57,50,70,56,51,50,50,40,51,51,50,44,48,50,36,46,52,50,33,53,51,26,48,54,47,24,54,53,21,42,48,37,27,74,75,65,49,41,69,40,19,52,20,53,19,20,52,24,48,52,51,34,52,53,34,51,43,51,51,62,46,45,45,52,58,74,50,64,69,32,30,36,36,31,16,30,64,62,67,76,75,74,72,64,78,69,76,77,73,81,120